Protein AF-0000000071081226 (afdb_homodimer)

pLDDT: mean 72.32, std 18.62, range [22.36, 96.94]

Secondary structure (DSSP, 8-state):
---------HHHHHHHHHHHHHHHHHHHHHHHHHHHHHHHHHHHHHHTT-----------HHHHTTHHHHHHT---SGGGGT---TTHHHHHHHHHHHHHHHHHHHHHHHHHHHHHT-SS--GGGHHHHHHHHHHHHHHHHHHHHHHHHHTTS-HHHHHHHHHHHTT--GGG-HHHHHHHHHHT--GGGS--STTS-HHHHS-GGGHHHHHHHHHSPPHHHHHHHHHHH-/---------HHHHHHHHHHHHHHHHHHHHHHHHHHHHHHHHHHHHHHTT-----------HHHHTTHHHHHHT---SGGGGT---TTHHHHHHHHHHHHHHHHHHHHHHHHHHHHHT-SS--GGGHHHHHHHHHHHHHHHHHHHHHHHHHTTS-HHHHHHHHHHHTT--GGG-HHHHHHHHHHT--GGGS---TTS-HHHHS-GGGHHHHHHHHHSPPHHHHHHHHHHH-

Sequence (460 aa):
MAYERKGRHPVNDGVKKYLNIAVGMTNTTTDIDKLWDSRSNSLQRMAANNGSEEKEATLTYENYLNIEKLLSCLQLRCPKFGKYVHDEHLFITMHQAYELWFKQTIHEVDSIREILNERPFDEKKMLMVNNRMDRIILILKLMLDQLTILETMSPLSFFNFRDYLAPASGFQSAQFRVFENKMGIKPDNRIQYMKQDYAAQCNPIKHGDIQKAVEEDTLFQLVEVWGAIFMAYERKGRHPVNDGVKKYLNIAVGMTNTTTDIDKLWDSRSNSLQRMAANNGSEEKEATLTYENYLNIEKLLSCLQLRCPKFGKYVHDEHLFITMHQAYELWFKQTIHEVDSIREILNERPFDEKKMLMVNNRMDRIILILKLMLDQLTILETMSPLSFFNFRDYLAPASGFQSAQFRVFENKMGIKPDNRIQYMKQDYAAQCNPIKHGDIQKAVEEDTLFQLVEVWGAIF

Solvent-accessible surface area (backbone atoms only — not comparable to full-atom values): 26067 Å² total; per-residue (Å²): 130,78,78,76,76,81,73,82,51,71,66,55,57,50,48,51,50,36,49,52,48,50,42,48,46,38,47,48,51,41,48,52,47,48,55,48,45,57,54,40,60,64,48,50,72,71,64,65,68,84,76,92,73,84,81,64,78,79,50,37,40,52,66,61,48,28,41,69,64,42,57,60,34,70,59,83,61,50,58,81,74,78,35,84,57,80,61,53,57,55,56,51,45,52,53,51,41,48,52,46,51,40,53,51,42,47,54,42,51,52,50,42,51,53,55,70,67,36,82,80,66,59,73,83,48,49,61,56,44,50,50,48,48,50,43,43,42,50,50,52,53,50,55,52,54,49,51,60,54,57,64,65,52,48,69,67,60,46,58,73,44,46,75,77,39,56,74,38,40,81,78,28,38,52,57,56,50,27,42,37,31,34,58,48,57,48,71,90,62,41,71,70,61,86,85,46,67,56,66,71,63,20,60,70,85,44,40,61,59,37,50,50,24,64,70,42,80,18,52,52,58,52,46,51,57,49,49,66,70,97,131,77,78,75,74,80,73,83,50,71,66,55,56,50,47,52,52,34,49,52,48,51,44,47,46,37,47,49,52,41,50,51,46,46,55,46,46,57,54,41,57,65,46,49,72,69,64,65,69,84,75,90,73,82,82,63,78,80,50,36,40,52,64,61,50,28,41,69,64,44,59,61,35,69,57,82,61,50,57,82,74,78,35,85,55,82,61,55,57,54,53,50,44,51,52,50,42,47,52,48,50,41,52,50,44,47,53,42,50,53,50,43,50,55,55,69,66,37,81,81,64,60,73,84,49,48,61,57,42,50,50,48,49,52,42,44,42,49,50,51,52,48,54,52,54,49,50,60,53,58,62,65,53,48,70,68,59,46,59,72,46,46,74,78,38,56,74,36,41,80,78,28,38,51,58,56,49,26,43,38,32,34,57,46,56,48,74,89,61,41,70,72,61,86,86,47,67,56,67,72,63,20,60,68,86,44,40,61,58,38,51,51,25,65,71,42,78,18,52,51,58,51,46,50,58,48,48,66,71,96

Structure (mmCIF, N/CA/C/O backbone):
data_AF-0000000071081226-model_v1
#
loop_
_entity.id
_entity.type
_entity.pdbx_description
1 polymer 'Tryptophan 2,3-dioxygenase'
#
loop_
_atom_site.group_PDB
_atom_site.id
_atom_site.type_symbol
_atom_site.label_atom_id
_atom_site.label_alt_id
_atom_site.label_comp_id
_atom_site.label_asym_id
_atom_site.label_entity_id
_atom_site.label_seq_id
_atom_site.pdbx_PDB_ins_code
_atom_site.Cartn_x
_atom_site.Cartn_y
_atom_site.Cartn_z
_atom_site.occupancy
_atom_site.B_iso_or_equiv
_atom_site.auth_seq_id
_atom_site.auth_comp_id
_atom_site.auth_asym_id
_atom_site.auth_atom_id
_atom_site.pdbx_PDB_model_num
ATOM 1 N N . MET A 1 1 ? 11.969 52.438 -12.109 1 22.44 1 MET A N 1
ATOM 2 C CA . MET A 1 1 ? 12.023 51.188 -12.859 1 22.44 1 MET A CA 1
ATOM 3 C C . MET A 1 1 ? 11.68 50 -11.961 1 22.44 1 MET A C 1
ATOM 5 O O . MET A 1 1 ? 12.383 49.719 -10.984 1 22.44 1 MET A O 1
ATOM 9 N N . ALA A 1 2 ? 10.547 49.875 -11.641 1 25.17 2 ALA A N 1
ATOM 10 C CA . ALA A 1 2 ? 9.961 49.094 -10.539 1 25.17 2 ALA A CA 1
ATOM 11 C C . ALA A 1 2 ? 10.227 47.594 -10.711 1 25.17 2 ALA A C 1
ATOM 13 O O . ALA A 1 2 ? 10.031 47.062 -11.797 1 25.17 2 ALA A O 1
ATOM 14 N N . TYR A 1 3 ? 11.359 47.125 -10.117 1 25.52 3 TYR A N 1
ATOM 15 C CA . TYR A 1 3 ? 11.898 45.781 -10.172 1 25.52 3 TYR A CA 1
ATOM 16 C C 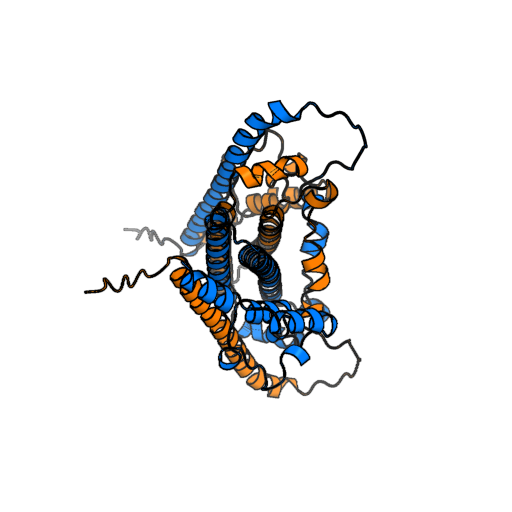. TYR A 1 3 ? 10.773 44.75 -10.078 1 25.52 3 TYR A C 1
ATOM 18 O O . TYR A 1 3 ? 10.055 44.688 -9.078 1 25.52 3 TYR A O 1
ATOM 26 N N . GLU A 1 4 ? 9.992 44.594 -11.062 1 28.83 4 GLU A N 1
ATOM 27 C CA . GLU A 1 4 ? 8.922 43.625 -11.266 1 28.83 4 GLU A CA 1
ATOM 28 C C . GLU A 1 4 ? 9.328 42.219 -10.758 1 28.83 4 GLU A C 1
ATOM 30 O O . GLU A 1 4 ? 10.203 41.594 -11.344 1 28.83 4 GLU A O 1
ATOM 35 N N . ARG A 1 5 ? 9.758 42.062 -9.5 1 26.27 5 ARG A N 1
ATOM 36 C CA . ARG A 1 5 ? 10.258 40.844 -8.82 1 26.27 5 ARG A CA 1
ATOM 37 C C . ARG A 1 5 ? 9.422 39.625 -9.188 1 26.27 5 ARG A C 1
ATOM 39 O O . ARG A 1 5 ? 8.266 39.531 -8.781 1 26.27 5 ARG A O 1
ATOM 46 N N . LYS A 1 6 ? 9.383 39.062 -10.328 1 35.97 6 LYS A N 1
ATOM 47 C CA . LYS A 1 6 ? 8.922 37.812 -10.938 1 35.97 6 LYS A CA 1
ATOM 48 C C . LYS A 1 6 ? 9.258 36.625 -10.062 1 35.97 6 LYS A C 1
ATOM 50 O O . LYS A 1 6 ? 10.281 35.969 -10.273 1 35.97 6 LYS A O 1
ATOM 55 N N . GLY A 1 7 ? 9.391 36.594 -8.766 1 31.53 7 GLY A N 1
ATOM 56 C CA . GLY A 1 7 ? 9.859 35.625 -7.797 1 31.53 7 GLY A CA 1
ATOM 57 C C . GLY A 1 7 ? 9.07 34.312 -7.82 1 31.53 7 GLY A C 1
ATOM 58 O O . GLY A 1 7 ? 7.883 34.312 -7.48 1 31.53 7 GLY A O 1
ATOM 59 N N . ARG A 1 8 ? 9.141 33.406 -8.664 1 40.69 8 ARG A N 1
ATOM 60 C CA . ARG A 1 8 ? 8.586 32.094 -8.867 1 40.69 8 ARG A CA 1
ATOM 61 C C . ARG A 1 8 ? 8.625 31.266 -7.578 1 40.69 8 ARG A C 1
ATOM 63 O O . ARG A 1 8 ? 9.703 30.953 -7.066 1 40.69 8 ARG A O 1
ATOM 70 N N . HIS A 1 9 ? 7.719 31.328 -6.598 1 46.09 9 HIS A N 1
ATOM 71 C CA . HIS A 1 9 ? 7.723 30.75 -5.258 1 46.09 9 HIS A CA 1
ATOM 72 C C . HIS A 1 9 ? 7.672 29.219 -5.312 1 46.09 9 HIS A C 1
ATOM 74 O O . HIS A 1 9 ? 7.004 28.656 -6.176 1 46.09 9 HIS A O 1
ATOM 80 N N . PRO A 1 10 ? 8.617 28.547 -4.684 1 47.94 10 PRO A N 1
ATOM 81 C CA . PRO A 1 10 ? 8.844 27.094 -4.648 1 47.94 10 PRO A CA 1
ATOM 82 C C . PRO A 1 10 ? 7.562 26.297 -4.402 1 47.94 10 PRO A C 1
ATOM 84 O O . PRO A 1 10 ? 7.391 25.203 -4.949 1 47.94 10 PRO A O 1
ATOM 87 N N . VAL A 1 11 ? 6.66 27 -3.74 1 51.72 11 VAL A N 1
ATOM 88 C CA . VAL A 1 11 ? 5.414 26.312 -3.424 1 51.72 11 VAL A CA 1
ATOM 89 C C . VAL A 1 11 ? 4.594 26.109 -4.699 1 51.72 11 VAL A C 1
ATOM 91 O O . VAL A 1 11 ? 3.988 25.062 -4.898 1 51.72 11 VAL A O 1
ATOM 94 N N . ASN A 1 12 ? 4.684 27.125 -5.633 1 55.56 12 ASN A N 1
ATOM 95 C CA . ASN A 1 12 ? 3.889 27.047 -6.852 1 55.56 12 ASN A CA 1
ATOM 96 C C . ASN A 1 12 ? 4.387 25.922 -7.77 1 55.56 12 ASN A C 1
ATOM 98 O O . ASN A 1 12 ? 3.588 25.188 -8.352 1 55.56 12 ASN A O 1
ATOM 102 N N . ASP A 1 13 ? 5.684 25.828 -7.789 1 58.22 13 ASP A N 1
ATOM 103 C CA . ASP A 1 13 ? 6.246 24.781 -8.641 1 58.22 13 ASP A CA 1
ATOM 104 C C . ASP A 1 13 ? 5.91 23.391 -8.109 1 58.22 13 ASP A C 1
ATOM 106 O O . ASP A 1 13 ? 5.59 22.484 -8.883 1 58.22 13 ASP A O 1
ATOM 110 N N . GLY A 1 14 ? 5.836 23.344 -6.863 1 59.12 14 GLY A N 1
ATOM 111 C CA . GLY A 1 14 ? 5.504 22.062 -6.246 1 59.12 14 GLY A CA 1
ATOM 112 C C . GLY A 1 14 ? 4.066 21.641 -6.488 1 59.12 14 GLY A C 1
ATOM 113 O O . GLY A 1 14 ? 3.801 20.484 -6.809 1 59.12 14 GLY A O 1
ATOM 114 N N . VAL A 1 15 ? 3.283 22.656 -6.48 1 60.06 15 VAL A N 1
ATOM 115 C CA . VAL A 1 15 ? 1.861 22.391 -6.652 1 60.06 15 VAL A CA 1
ATOM 116 C C . VAL A 1 15 ? 1.584 21.969 -8.094 1 60.06 15 VAL A C 1
ATOM 118 O O . VAL A 1 15 ? 0.818 21.031 -8.344 1 60.06 15 VAL A O 1
ATOM 121 N N . LYS A 1 16 ? 2.225 22.719 -8.969 1 63.66 16 LYS A N 1
ATOM 122 C CA . LYS A 1 16 ? 2.039 22.391 -10.375 1 63.66 16 LYS A CA 1
ATOM 123 C C . LYS A 1 16 ? 2.512 20.969 -10.664 1 63.66 16 LYS A C 1
ATOM 125 O O . LYS A 1 16 ? 1.866 20.234 -11.414 1 63.66 16 LYS A O 1
ATOM 130 N N . LYS A 1 17 ? 3.564 20.688 -10.078 1 66.62 17 LYS A N 1
ATOM 131 C CA . LYS A 1 17 ? 4.105 19.359 -10.273 1 66.62 17 LYS A CA 1
ATOM 132 C C . LYS A 1 17 ? 3.139 18.297 -9.758 1 66.62 17 LYS A C 1
ATOM 134 O O . LYS A 1 17 ? 2.879 17.297 -10.438 1 66.62 17 LYS A O 1
ATOM 139 N N . TYR A 1 18 ? 2.637 18.625 -8.68 1 65.38 18 TYR A N 1
ATOM 140 C CA . TYR A 1 18 ? 1.703 17.688 -8.078 1 65.38 18 TYR A CA 1
ATOM 141 C C . TYR A 1 18 ? 0.467 17.5 -8.953 1 65.38 18 TYR A C 1
ATOM 143 O O . TYR A 1 18 ? -0.003 16.391 -9.148 1 65.38 18 TYR A O 1
ATOM 151 N N . LEU A 1 19 ? 0.018 18.641 -9.406 1 64.44 19 LEU A N 1
ATOM 152 C CA . LEU A 1 19 ? -1.204 18.594 -10.203 1 64.44 19 LEU A CA 1
ATOM 153 C C . LEU A 1 19 ? -0.99 17.781 -11.484 1 64.44 19 LEU A C 1
ATOM 155 O O . LEU A 1 19 ? -1.854 17 -11.883 1 64.44 19 LEU A O 1
ATOM 159 N N . ASN A 1 20 ? 0.131 17.969 -11.992 1 68.5 20 ASN A N 1
ATOM 160 C CA . ASN A 1 20 ? 0.443 17.234 -13.211 1 68.5 20 ASN A CA 1
ATOM 161 C C . ASN A 1 20 ? 0.502 15.727 -12.953 1 68.5 20 ASN A C 1
ATOM 163 O O . ASN A 1 20 ? 0.012 14.938 -13.758 1 68.5 20 ASN A O 1
ATOM 167 N N . ILE A 1 21 ? 0.985 15.477 -11.844 1 69.69 21 ILE A N 1
ATOM 168 C CA . ILE A 1 21 ? 1.097 14.062 -11.508 1 69.69 21 ILE A CA 1
ATOM 169 C C . ILE A 1 21 ? -0.29 13.484 -11.219 1 69.69 21 ILE A C 1
ATOM 171 O O . ILE A 1 21 ? -0.631 12.406 -11.695 1 69.69 21 ILE A O 1
ATOM 175 N N . ALA A 1 22 ? -0.982 14.281 -10.484 1 68.44 22 ALA A N 1
ATOM 176 C CA . ALA A 1 22 ? -2.322 13.82 -10.141 1 68.44 22 ALA A CA 1
ATOM 177 C C . ALA A 1 22 ? -3.182 13.633 -11.383 1 68.44 22 ALA A C 1
ATOM 179 O O . ALA A 1 22 ? -3.896 12.641 -11.516 1 68.44 22 ALA A O 1
ATOM 180 N N . VAL A 1 23 ? -3.078 14.547 -12.25 1 65.31 23 VAL A N 1
ATOM 181 C CA . VAL A 1 23 ? -3.824 14.477 -13.5 1 65.31 23 VAL A CA 1
ATOM 182 C C . VAL A 1 23 ? -3.346 13.273 -14.32 1 65.31 23 VAL A C 1
ATOM 184 O O . VAL A 1 23 ? -4.156 12.547 -14.891 1 65.31 23 VAL A O 1
ATOM 187 N N . GLY A 1 24 ? -2.102 13.141 -14.305 1 65.81 24 GLY A N 1
ATOM 188 C CA . GLY A 1 24 ? -1.541 11.992 -15 1 65.81 24 GLY A CA 1
ATOM 189 C C . GLY A 1 24 ? -2.025 10.672 -14.445 1 65.81 24 GLY A C 1
ATOM 190 O O . GLY A 1 24 ? -2.311 9.742 -15.211 1 65.81 24 GLY A O 1
ATOM 191 N N . MET A 1 25 ? -2.105 10.672 -13.188 1 68.75 25 MET A N 1
ATOM 192 C CA . MET A 1 25 ? -2.602 9.461 -12.539 1 68.75 25 MET A CA 1
ATOM 193 C C . MET A 1 25 ? -4.051 9.188 -12.93 1 68.75 25 MET A C 1
ATOM 195 O O . MET A 1 25 ? -4.414 8.039 -13.211 1 68.75 25 MET A O 1
ATOM 199 N N . THR A 1 26 ? -4.812 10.242 -12.891 1 66.88 26 THR A N 1
ATOM 200 C CA . THR A 1 26 ? -6.215 10.102 -13.258 1 66.88 26 THR A CA 1
ATOM 201 C C . THR A 1 26 ? -6.355 9.648 -14.711 1 66.88 26 THR A C 1
ATOM 203 O O . THR A 1 26 ? -7.172 8.781 -15.016 1 66.88 26 THR A O 1
ATOM 206 N N . ASN A 1 27 ? -5.535 10.195 -15.492 1 66.44 27 ASN A N 1
ATOM 207 C CA . ASN A 1 27 ? -5.57 9.82 -16.906 1 66.44 27 ASN A CA 1
ATOM 208 C C . ASN A 1 27 ? -5.148 8.367 -17.109 1 66.44 27 ASN A C 1
ATOM 210 O O . ASN A 1 27 ? -5.766 7.645 -17.891 1 66.44 27 ASN A O 1
ATOM 214 N N . THR A 1 28 ? -4.164 8.078 -16.469 1 66.06 28 THR A N 1
ATOM 215 C CA . THR A 1 28 ? -3.65 6.719 -16.609 1 66.06 28 THR A CA 1
ATOM 216 C C . THR A 1 28 ? -4.676 5.703 -16.109 1 66.06 28 THR A C 1
ATOM 218 O O . THR A 1 28 ? -4.898 4.676 -16.75 1 66.06 28 THR A O 1
ATOM 221 N N . THR A 1 29 ? -5.223 6.043 -15.047 1 65.81 29 THR A N 1
ATOM 222 C CA . THR A 1 29 ? -6.242 5.148 -14.508 1 65.81 29 THR A CA 1
ATOM 223 C C . THR A 1 29 ? -7.426 5.043 -15.469 1 65.81 29 THR A C 1
ATOM 225 O O . THR A 1 29 ? -7.988 3.961 -15.648 1 65.81 29 THR A O 1
ATOM 228 N N . THR A 1 30 ? -7.781 6.16 -15.992 1 65.44 30 THR A N 1
ATOM 229 C CA . THR A 1 30 ? -8.867 6.184 -16.969 1 65.44 30 THR A CA 1
ATOM 230 C C . THR A 1 30 ? -8.516 5.34 -18.188 1 65.44 30 THR A C 1
ATOM 232 O O . THR A 1 30 ? -9.359 4.598 -18.703 1 65.44 30 THR A O 1
ATOM 235 N N . ASP A 1 31 ? -7.305 5.473 -18.594 1 64.88 31 ASP A N 1
ATOM 236 C CA . ASP A 1 31 ? -6.852 4.727 -19.75 1 64.88 31 ASP A CA 1
ATOM 237 C C . ASP A 1 31 ? -6.867 3.223 -19.484 1 64.88 31 ASP A C 1
ATOM 239 O O . ASP A 1 31 ? -7.27 2.436 -20.344 1 64.88 31 ASP A O 1
ATOM 243 N N . ILE A 1 32 ? -6.473 2.906 -18.406 1 63.16 32 ILE A N 1
ATOM 244 C CA . ILE A 1 32 ? -6.457 1.498 -18.016 1 63.16 32 ILE A CA 1
ATOM 245 C C . ILE A 1 32 ? -7.891 0.973 -17.938 1 63.16 32 ILE A C 1
ATOM 247 O O . ILE A 1 32 ? -8.18 -0.129 -18.406 1 63.16 32 ILE A O 1
ATOM 251 N N . ASP A 1 33 ? -8.758 1.756 -17.422 1 62.03 33 ASP A N 1
ATOM 252 C CA . ASP A 1 33 ? -10.164 1.381 -17.328 1 62.03 33 ASP A CA 1
ATOM 253 C C . ASP A 1 33 ? -10.781 1.196 -18.703 1 62.03 33 ASP A C 1
ATOM 255 O O . ASP A 1 33 ? -11.523 0.239 -18.938 1 62.03 33 ASP A O 1
ATOM 259 N N . LYS A 1 34 ? -10.523 2.176 -19.484 1 62.97 34 LYS A N 1
ATOM 260 C CA . LYS A 1 34 ? -11.023 2.092 -20.859 1 62.97 34 LYS A CA 1
ATOM 261 C C . LYS A 1 34 ? -10.492 0.842 -21.562 1 62.97 34 LYS A C 1
ATOM 263 O O . LYS A 1 34 ? -11.234 0.178 -22.297 1 62.97 34 LYS A O 1
ATOM 268 N N . LEU A 1 35 ? -9.273 0.701 -21.359 1 58.69 35 LEU A N 1
ATOM 269 C CA . LEU A 1 35 ? -8.641 -0.47 -21.953 1 58.69 35 LEU A CA 1
ATOM 270 C C . LEU A 1 35 ? -9.297 -1.755 -21.453 1 58.69 35 LEU A C 1
ATOM 272 O O . LEU A 1 35 ? -9.555 -2.668 -22.25 1 58.69 35 LEU A O 1
ATOM 276 N N . TRP A 1 36 ? -9.586 -1.657 -20.312 1 57.56 36 TRP A N 1
ATOM 277 C CA . TRP A 1 36 ? -10.172 -2.852 -19.719 1 57.56 36 TRP A CA 1
ATOM 278 C C . TRP A 1 36 ? -11.641 -2.98 -20.078 1 57.56 36 TRP A C 1
ATOM 280 O O . TRP A 1 36 ? -12.133 -4.082 -20.344 1 57.56 36 TRP A O 1
ATOM 290 N N . ASP A 1 37 ? -12.391 -1.854 -20.031 1 57.69 37 ASP A N 1
ATOM 291 C CA . ASP A 1 37 ? -13.789 -1.839 -20.453 1 57.69 37 ASP A CA 1
ATOM 292 C C . ASP A 1 37 ? -13.922 -2.271 -21.906 1 57.69 37 ASP A C 1
ATOM 294 O O . ASP A 1 37 ? -14.844 -3.016 -22.266 1 57.69 37 ASP A O 1
ATOM 298 N N . SER A 1 38 ? -13.164 -1.641 -22.656 1 54.41 38 SER A N 1
ATOM 299 C CA . SER A 1 38 ? -13.211 -1.981 -24.062 1 54.41 38 SER A CA 1
ATOM 300 C C . SER A 1 38 ? -12.969 -3.473 -24.281 1 54.41 38 SER A C 1
ATOM 302 O O . SER A 1 38 ? -13.648 -4.102 -25.094 1 54.41 38 SER A O 1
ATOM 304 N N . ARG A 1 39 ? -12.18 -3.912 -23.578 1 50.81 39 ARG A N 1
ATOM 305 C CA . ARG A 1 39 ? -11.852 -5.324 -23.75 1 50.81 39 ARG A CA 1
ATOM 306 C C . ARG A 1 39 ? -12.93 -6.211 -23.125 1 50.81 39 ARG A C 1
ATOM 308 O O . ARG A 1 39 ? -13.18 -7.316 -23.609 1 50.81 39 ARG A O 1
ATOM 315 N N . SER A 1 40 ? -13.5 -5.727 -22.031 1 47.81 40 SER A N 1
ATOM 316 C CA . SER A 1 40 ? -14.609 -6.43 -21.391 1 47.81 40 SER A CA 1
ATOM 317 C C . SER A 1 40 ? -15.844 -6.434 -22.297 1 47.81 40 SER A C 1
ATOM 319 O O . SER A 1 40 ? -16.562 -7.438 -22.375 1 47.81 40 SER A O 1
ATOM 321 N N . ASN A 1 41 ? -16.312 -5.266 -22.672 1 48.91 41 ASN A N 1
ATOM 322 C CA . ASN A 1 41 ? -17.469 -5.219 -23.562 1 48.91 41 ASN A CA 1
ATOM 323 C C . ASN A 1 41 ? -17.281 -6.141 -24.766 1 48.91 41 ASN A C 1
ATOM 325 O O . ASN A 1 41 ? -18.234 -6.766 -25.234 1 48.91 41 ASN A O 1
ATOM 329 N N . SER A 1 42 ? -16.188 -6.184 -25.203 1 40.5 42 SER A N 1
ATOM 330 C CA . SER A 1 42 ? -16.031 -7.109 -26.328 1 40.5 42 SER A CA 1
ATOM 331 C C . SER A 1 42 ? -16.281 -8.547 -25.891 1 40.5 42 SER A C 1
ATOM 333 O O . SER A 1 42 ? -16.875 -9.336 -26.625 1 40.5 42 SER A O 1
ATOM 335 N N . LEU A 1 43 ? -15.961 -8.828 -24.672 1 37.44 43 LEU A N 1
ATOM 336 C CA . LEU A 1 43 ? -16.078 -10.211 -24.219 1 37.44 43 LEU A CA 1
ATOM 337 C C . LEU A 1 43 ? -17.438 -10.461 -23.562 1 37.44 43 LEU A C 1
ATOM 339 O O . LEU A 1 43 ? -17.875 -11.609 -23.469 1 37.44 43 LEU A O 1
ATOM 343 N N . GLN A 1 44 ? -18.078 -9.5 -22.828 1 42.28 44 GLN A N 1
ATOM 344 C CA . GLN A 1 44 ? -19.406 -9.734 -22.297 1 42.28 44 GLN A CA 1
ATOM 345 C C . GLN A 1 44 ? -20.359 -10.203 -23.391 1 42.28 44 GLN A C 1
ATOM 347 O O . GLN A 1 44 ? -21.422 -10.773 -23.109 1 42.28 44 GLN A O 1
ATOM 352 N N . ARG A 1 45 ? -20.266 -9.828 -24.625 1 37.09 45 ARG A N 1
ATOM 353 C CA . ARG A 1 45 ? -21.219 -10.406 -25.578 1 37.09 45 ARG A CA 1
ATOM 354 C C . ARG A 1 45 ? -21.203 -11.93 -25.5 1 37.09 45 ARG A C 1
ATOM 356 O O . ARG A 1 45 ? -22.219 -12.57 -25.781 1 37.09 45 ARG A O 1
ATOM 363 N N . MET A 1 46 ? -20.109 -12.523 -25.156 1 32.94 46 MET A N 1
ATOM 364 C CA . MET A 1 46 ? -20.125 -13.984 -25.219 1 32.94 46 MET A CA 1
ATOM 365 C C . MET A 1 46 ? -20.75 -14.578 -23.953 1 32.94 46 MET A C 1
ATOM 367 O O . MET A 1 46 ? -21.375 -15.633 -24 1 32.94 46 MET A O 1
ATOM 371 N N . ALA A 1 47 ? -20.422 -14.031 -22.703 1 37 47 ALA A N 1
ATOM 372 C CA . ALA A 1 47 ? -20.828 -14.75 -21.5 1 37 47 ALA A CA 1
ATOM 373 C C . ALA A 1 47 ? -22.25 -14.375 -21.094 1 37 47 ALA A C 1
ATOM 375 O O . ALA A 1 47 ? -22.75 -14.797 -20.047 1 37 47 ALA A O 1
ATOM 376 N N . ALA A 1 48 ? -23.016 -13.578 -21.75 1 35.34 48 ALA A N 1
ATOM 377 C CA . ALA A 1 48 ? -24.359 -13.195 -21.344 1 35.34 48 ALA A CA 1
ATOM 378 C C . ALA A 1 48 ? -25.203 -1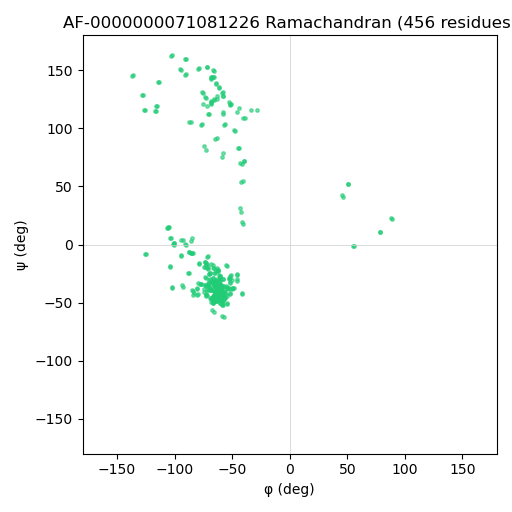4.43 -21.016 1 35.34 48 ALA A C 1
ATOM 380 O O . ALA A 1 48 ? -26.375 -14.312 -20.641 1 35.34 48 ALA A O 1
ATOM 381 N N . ASN A 1 49 ? -24.984 -15.531 -21.516 1 32.47 49 ASN A N 1
ATOM 382 C CA . ASN A 1 49 ? -26.156 -16.406 -21.453 1 32.47 49 ASN A CA 1
ATOM 383 C C . ASN A 1 49 ? -26.391 -16.938 -20.047 1 32.47 49 ASN A C 1
ATOM 385 O O . ASN A 1 49 ? -27.297 -17.734 -19.812 1 32.47 49 ASN A O 1
ATOM 389 N N . ASN A 1 50 ? -25.438 -17.297 -19.234 1 33.59 50 ASN A N 1
ATOM 390 C CA . ASN A 1 50 ? -25.938 -18.234 -18.234 1 33.59 50 ASN A CA 1
ATOM 391 C C . ASN A 1 50 ? -26.75 -17.516 -17.156 1 33.59 50 ASN A C 1
ATOM 393 O O . ASN A 1 50 ? -26.406 -16.406 -16.75 1 33.59 50 ASN A O 1
ATOM 397 N N . GLY A 1 51 ? -28.094 -17.938 -16.688 1 33.03 51 GLY A N 1
ATOM 398 C CA . GLY A 1 51 ? -29.391 -17.797 -16.047 1 33.03 51 GLY A CA 1
ATOM 399 C C . GLY A 1 51 ? -29.297 -17.406 -14.578 1 33.03 51 GLY A C 1
ATOM 400 O O . GLY A 1 51 ? -30.297 -17.016 -13.961 1 33.03 51 GLY A O 1
ATOM 401 N N . SER A 1 52 ? -28.656 -18.234 -13.586 1 35.44 52 SER A N 1
ATOM 402 C CA . SER A 1 52 ? -29.297 -18.391 -12.281 1 35.44 52 SER A CA 1
ATOM 403 C C . SER A 1 52 ? -29.266 -17.078 -11.5 1 35.44 52 SER A C 1
ATOM 405 O O . SER A 1 52 ? -28.297 -16.312 -11.594 1 35.44 52 SER A O 1
ATOM 407 N N . GLU A 1 53 ? -30.438 -16.438 -11 1 37.31 53 GLU A N 1
ATOM 408 C CA . GLU A 1 53 ? -31.141 -15.398 -10.266 1 37.31 53 GLU A CA 1
ATOM 409 C C . GLU A 1 53 ? -30.484 -15.141 -8.914 1 37.31 53 GLU A C 1
ATOM 411 O O . GLU A 1 53 ? -31.016 -14.391 -8.086 1 37.31 53 GLU A O 1
ATOM 416 N N . GLU A 1 54 ? -29.812 -16.016 -8.156 1 37.47 54 GLU A N 1
ATOM 417 C CA . GLU A 1 54 ? -29.703 -15.703 -6.734 1 37.47 54 GLU A CA 1
ATOM 418 C C . GLU A 1 54 ? -29.172 -14.289 -6.523 1 37.47 54 GLU A C 1
ATOM 420 O O . GLU A 1 54 ? -28.203 -13.875 -7.164 1 37.47 54 GLU A O 1
ATOM 425 N N . LYS A 1 55 ? -29.938 -13.398 -5.852 1 39.66 55 LYS A N 1
ATOM 426 C CA . LYS A 1 55 ? -29.938 -12.039 -5.324 1 39.66 55 LYS A CA 1
ATOM 427 C C . LYS A 1 55 ? -28.578 -11.703 -4.691 1 39.66 55 LYS A C 1
ATOM 429 O O . LYS A 1 55 ? -28.438 -11.734 -3.467 1 39.66 55 LYS A O 1
ATOM 434 N N . GLU A 1 56 ? -27.484 -12.266 -4.828 1 47.62 56 GLU A N 1
ATOM 435 C CA . GLU A 1 56 ? -26.25 -11.883 -4.137 1 47.62 56 GLU A CA 1
ATOM 436 C C . GLU A 1 56 ? -26.047 -10.367 -4.176 1 47.62 56 GLU A C 1
ATOM 438 O O . GLU A 1 56 ? -26.344 -9.719 -5.184 1 47.62 56 GLU A O 1
ATOM 443 N N . ALA A 1 57 ? -26.109 -9.742 -2.98 1 51.34 57 ALA A N 1
ATOM 444 C CA . ALA A 1 57 ? -25.859 -8.312 -2.816 1 51.34 57 ALA A CA 1
ATOM 445 C C . ALA A 1 57 ? -24.906 -7.793 -3.883 1 51.34 57 ALA A C 1
ATOM 447 O O . ALA A 1 57 ? -23.984 -8.508 -4.301 1 51.34 57 ALA A O 1
ATOM 448 N N . THR A 1 58 ? -25.297 -6.918 -4.766 1 64.19 58 THR A N 1
ATOM 449 C CA . THR A 1 58 ? -24.531 -6.277 -5.828 1 64.19 58 THR A CA 1
ATOM 450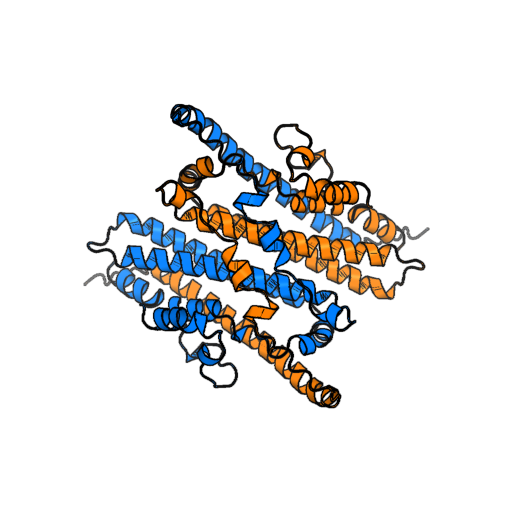 C C . THR A 1 58 ? -23.125 -5.938 -5.348 1 64.19 58 THR A C 1
ATOM 452 O O . THR A 1 58 ? -22.953 -5.348 -4.281 1 64.19 58 THR A O 1
ATOM 455 N N . LEU A 1 59 ? -22.188 -6.645 -5.832 1 76.19 59 LEU A N 1
ATOM 456 C CA . LEU A 1 59 ? -20.766 -6.449 -5.496 1 76.19 59 LEU A CA 1
ATOM 457 C C . LEU A 1 59 ? -20.328 -5.027 -5.828 1 76.19 59 LEU A C 1
ATOM 459 O O . LEU A 1 59 ? -20.531 -4.555 -6.945 1 76.19 59 LEU A O 1
ATOM 463 N N . THR A 1 60 ? -20.016 -4.324 -4.789 1 78.12 60 THR A N 1
ATOM 464 C CA . THR A 1 60 ? -19.484 -2.977 -4.953 1 78.12 60 THR A CA 1
ATOM 465 C C . THR A 1 60 ? -17.984 -2.959 -4.727 1 78.12 60 THR A C 1
ATOM 467 O O . THR A 1 60 ? -17.406 -3.912 -4.188 1 78.12 60 THR A O 1
ATOM 470 N N . TYR A 1 61 ? -17.328 -1.873 -5.199 1 83.19 61 TYR A N 1
ATOM 471 C CA . TYR A 1 61 ? -15.914 -1.623 -4.961 1 83.19 61 TYR A CA 1
ATOM 472 C C . TYR A 1 61 ? -15.586 -1.715 -3.473 1 83.19 61 TYR A C 1
ATOM 474 O O . TYR A 1 61 ? -14.617 -2.365 -3.084 1 83.19 61 TYR A O 1
ATOM 482 N N . GLU A 1 62 ? -16.422 -1.164 -2.717 1 84.88 62 GLU A N 1
ATOM 483 C CA . GLU A 1 62 ? -16.234 -1.079 -1.272 1 84.88 62 GLU A CA 1
ATOM 484 C C . GLU A 1 62 ? -16.25 -2.463 -0.631 1 84.88 62 GLU A C 1
ATOM 486 O O . GLU A 1 62 ? -15.391 -2.787 0.191 1 84.88 62 GLU A O 1
ATOM 491 N N . ASN A 1 63 ? -17.172 -3.279 -1.038 1 85.75 63 ASN A N 1
ATOM 492 C CA . ASN A 1 63 ? -17.328 -4.598 -0.429 1 85.75 63 ASN A CA 1
ATOM 493 C C . ASN A 1 63 ? -16.328 -5.594 -0.984 1 85.75 63 ASN A C 1
ATOM 495 O O . ASN A 1 63 ? -15.828 -6.453 -0.254 1 85.75 63 ASN A O 1
ATOM 499 N N . TYR A 1 64 ? -16.094 -5.465 -2.219 1 86.38 64 TYR A N 1
ATOM 500 C CA . TYR A 1 64 ? -15.141 -6.375 -2.844 1 86.38 64 TYR A CA 1
ATOM 501 C C . TYR A 1 64 ? -13.766 -6.238 -2.213 1 86.38 64 TYR A C 1
ATOM 503 O O . TYR A 1 64 ? -13.086 -7.238 -1.961 1 86.38 64 TYR A O 1
ATOM 511 N N . LEU A 1 65 ? -13.422 -4.961 -1.913 1 91.12 65 LEU A N 1
ATOM 512 C CA . LEU A 1 65 ? -12.07 -4.691 -1.433 1 91.12 65 LEU A CA 1
ATOM 513 C C . LEU A 1 65 ? -12.055 -4.539 0.085 1 91.12 65 LEU A C 1
ATOM 515 O O . LEU A 1 65 ? -11 -4.293 0.676 1 91.12 65 LEU A O 1
ATOM 519 N N . ASN A 1 66 ? -13.172 -4.691 0.73 1 93.56 66 ASN A N 1
ATOM 520 C CA . ASN A 1 66 ? -13.281 -4.512 2.174 1 93.56 66 ASN A CA 1
ATOM 521 C C . ASN A 1 66 ? -12.664 -3.186 2.621 1 93.56 66 ASN A C 1
ATOM 523 O O . ASN A 1 66 ? -11.875 -3.15 3.564 1 93.56 66 ASN A O 1
ATOM 527 N N . ILE A 1 67 ? -13.094 -2.127 1.983 1 92.25 67 ILE A N 1
ATOM 528 C CA . ILE A 1 67 ? -12.453 -0.828 2.145 1 92.25 67 ILE A CA 1
ATOM 529 C C . ILE A 1 67 ? -12.672 -0.316 3.566 1 92.25 67 ILE A C 1
ATOM 531 O O . ILE A 1 67 ? -11.734 0.158 4.215 1 92.25 67 ILE A O 1
ATOM 535 N N . GLU A 1 68 ? -13.883 -0.325 4.027 1 92.12 68 GLU A N 1
ATOM 536 C CA . GLU A 1 68 ? -14.164 0.166 5.371 1 92.12 68 GLU A CA 1
ATOM 537 C C . GLU A 1 68 ? -13.305 -0.54 6.414 1 92.12 68 GLU A C 1
ATOM 539 O O . GLU A 1 68 ? -12.703 0.109 7.273 1 92.12 68 GLU A O 1
ATOM 544 N N . LYS A 1 69 ? -13.312 -1.825 6.359 1 95.19 69 LYS A N 1
ATOM 545 C CA . LYS A 1 69 ? -12.477 -2.617 7.262 1 95.19 69 LYS A CA 1
ATOM 546 C C . LYS A 1 69 ? -11.008 -2.254 7.109 1 95.19 69 LYS A C 1
ATOM 548 O O . LYS A 1 69 ? -10.312 -2.037 8.102 1 95.19 69 LYS A O 1
ATOM 553 N N . LEU A 1 70 ? -10.547 -2.141 5.906 1 96.88 70 LEU A N 1
ATOM 554 C CA . LEU A 1 70 ? -9.164 -1.824 5.594 1 96.88 70 LEU A CA 1
ATOM 555 C C . LEU A 1 70 ? -8.758 -0.49 6.211 1 96.88 70 LEU A C 1
ATOM 557 O O . LEU A 1 70 ? -7.75 -0.411 6.922 1 96.88 70 LEU A O 1
ATOM 561 N N . LEU A 1 71 ? -9.547 0.51 5.953 1 95.5 71 LEU A N 1
ATOM 562 C CA . LEU A 1 71 ? -9.211 1.856 6.395 1 95.5 71 LEU A CA 1
ATOM 563 C C . LEU A 1 71 ? -9.328 1.974 7.914 1 95.5 71 LEU A C 1
ATOM 565 O O . LEU A 1 71 ? -8.641 2.793 8.531 1 95.5 71 LEU A O 1
ATOM 569 N N . SER A 1 72 ? -10.148 1.147 8.492 1 96 72 SER A N 1
ATOM 570 C CA . SER A 1 72 ? -10.328 1.179 9.945 1 96 72 SER A CA 1
ATOM 571 C C . SER A 1 72 ? -9.125 0.591 10.664 1 96 72 SER A C 1
ATOM 573 O O . SER A 1 72 ? -8.977 0.753 11.875 1 96 72 SER A O 1
ATOM 575 N N . CYS A 1 73 ? -8.297 -0.09 9.961 1 96.12 73 CYS A N 1
ATOM 576 C CA . CYS A 1 73 ? -7.082 -0.642 10.555 1 96.12 73 CYS A CA 1
ATOM 577 C C . CYS A 1 73 ? -6.125 0.469 10.969 1 96.12 73 CYS A C 1
ATOM 579 O O . CYS A 1 73 ? -5.242 0.252 11.797 1 96.12 73 CYS A O 1
ATOM 581 N N . LEU A 1 74 ? -6.199 1.56 10.273 1 96.19 74 LEU A N 1
ATOM 582 C CA . LEU A 1 74 ? -5.355 2.689 10.656 1 96.19 74 LEU A CA 1
ATOM 583 C C . LEU A 1 74 ? -5.922 3.402 11.883 1 96.19 74 LEU A C 1
ATOM 585 O O . LEU A 1 74 ? -6.906 4.133 11.773 1 96.19 74 LEU A O 1
ATOM 589 N N . GLN A 1 75 ? -5.355 3.174 12.992 1 93.25 75 GLN A N 1
ATOM 590 C CA . GLN A 1 75 ? -5.73 3.789 14.266 1 93.25 75 GLN A CA 1
ATOM 591 C C . GLN A 1 75 ? -4.527 4.449 14.93 1 93.25 75 GLN A C 1
ATOM 593 O O . GLN A 1 75 ? -3.562 3.771 15.297 1 93.25 75 GLN A O 1
ATOM 598 N N . LEU A 1 76 ? -4.629 5.738 15.047 1 91.94 76 LEU A N 1
ATOM 599 C CA . LEU A 1 76 ? -3.559 6.465 15.719 1 91.94 76 LEU A CA 1
ATOM 600 C C . LEU A 1 76 ? -3.527 6.133 17.203 1 91.94 76 LEU A C 1
ATOM 602 O O . LEU A 1 76 ? -4.578 6 17.844 1 91.94 76 LEU A O 1
ATOM 606 N N . ARG A 1 77 ? -2.4 6.039 17.766 1 87 77 ARG A N 1
ATOM 607 C CA . ARG A 1 77 ? -2.24 5.688 19.172 1 87 77 ARG A CA 1
ATOM 608 C C . ARG A 1 77 ? -1.947 6.926 20.016 1 87 77 ARG A C 1
ATOM 610 O O . ARG A 1 77 ? -2.441 7.051 21.141 1 87 77 ARG A O 1
ATOM 617 N N . CYS A 1 78 ? -1.19 7.855 19.5 1 86.5 78 CYS A N 1
ATOM 618 C CA . CYS A 1 78 ? -0.694 9 20.25 1 86.5 78 CYS A CA 1
ATOM 619 C C . CYS A 1 78 ? -1.847 9.82 20.828 1 86.5 78 CYS A C 1
ATOM 621 O O . CYS A 1 78 ? -1.79 10.273 21.969 1 86.5 78 CYS A O 1
ATOM 623 N N . PRO A 1 79 ? -2.91 9.992 20.062 1 88.75 79 PRO A N 1
ATOM 624 C CA . PRO A 1 79 ? -4.02 10.773 20.609 1 88.75 79 PRO A CA 1
ATOM 625 C C . PRO A 1 79 ? -4.613 10.148 21.875 1 88.75 79 PRO A C 1
ATOM 627 O O . PRO A 1 79 ? -5.172 10.859 22.719 1 88.75 79 PRO A O 1
ATOM 630 N N . LYS A 1 80 ? -4.531 8.883 22.047 1 84.12 80 LYS A N 1
ATOM 631 C CA . LYS A 1 80 ? -5.012 8.203 23.25 1 84.12 80 LYS A CA 1
ATOM 632 C C . LYS A 1 80 ? -4.258 8.664 24.484 1 84.12 80 LYS A C 1
ATOM 634 O O . LYS A 1 80 ? -4.75 8.523 25.609 1 84.12 80 LYS A O 1
ATOM 639 N N . PHE A 1 81 ? -3.074 9.203 24.312 1 83.12 81 PHE A N 1
ATOM 640 C CA . PHE A 1 81 ? -2.248 9.695 25.406 1 83.12 81 PHE A CA 1
ATOM 641 C C . PHE A 1 81 ? -2.238 11.219 25.422 1 83.12 81 PHE A C 1
ATOM 643 O O . PHE A 1 81 ? -1.348 11.828 26.031 1 83.12 81 PHE A O 1
ATOM 650 N N . GLY A 1 82 ? -3.193 11.828 24.656 1 86.06 82 GLY A N 1
ATOM 651 C CA . GLY A 1 82 ? -3.342 13.273 24.672 1 86.06 82 GLY A CA 1
ATOM 652 C C . GLY A 1 82 ? -2.295 13.984 23.828 1 86.06 82 GLY A C 1
ATOM 653 O O . GLY A 1 82 ? -2.061 15.18 24 1 86.06 82 GLY A O 1
ATOM 654 N N . LYS A 1 83 ? -1.607 13.258 23.094 1 85.44 83 LYS A N 1
ATOM 655 C CA . LYS A 1 83 ? -0.595 13.82 22.203 1 85.44 83 LYS A CA 1
ATOM 656 C C . LYS A 1 83 ? -0.967 13.617 20.734 1 85.44 83 LYS A C 1
ATOM 658 O O . LYS A 1 83 ? -1.569 12.602 20.391 1 85.44 83 LYS A O 1
ATOM 663 N N . TYR A 1 84 ? -0.703 14.633 20.016 1 87.69 84 TYR A N 1
ATOM 664 C CA . TYR A 1 84 ? -0.913 14.477 18.578 1 87.69 84 TYR A CA 1
ATOM 665 C C . TYR A 1 84 ? 0.401 14.609 17.828 1 87.69 84 TYR A C 1
ATOM 667 O O . TYR A 1 84 ? 1.101 15.617 17.953 1 87.69 84 TYR A O 1
ATOM 675 N N . VAL A 1 85 ? 0.697 13.547 17.172 1 89.25 85 VAL A N 1
ATOM 676 C CA . VAL A 1 85 ? 1.856 13.547 16.281 1 89.25 85 VAL A CA 1
ATOM 677 C C . VAL A 1 85 ? 1.405 13.32 14.836 1 89.25 85 VAL A C 1
ATOM 679 O O . VAL A 1 85 ? 0.971 12.227 14.484 1 89.25 85 VAL A O 1
ATOM 682 N N . HIS A 1 86 ? 1.602 14.281 14.023 1 92.94 86 HIS A N 1
ATOM 683 C CA . HIS A 1 86 ? 1.087 14.266 12.656 1 92.94 86 HIS A CA 1
ATOM 684 C C . HIS A 1 86 ? 1.634 13.078 11.875 1 92.94 86 HIS A C 1
ATOM 686 O O . HIS A 1 86 ? 0.887 12.406 11.164 1 92.94 86 HIS A O 1
ATOM 692 N N . ASP A 1 87 ? 2.881 12.734 12.117 1 92.75 87 ASP A N 1
ATOM 693 C CA . ASP A 1 87 ? 3.586 11.781 11.266 1 92.75 87 ASP A CA 1
ATOM 694 C C . ASP A 1 87 ? 3.285 10.344 11.688 1 92.75 87 ASP A C 1
ATOM 696 O O . ASP A 1 87 ? 3.672 9.398 11 1 92.75 87 ASP A O 1
ATOM 700 N N . GLU A 1 88 ? 2.613 10.188 12.781 1 91.06 88 GLU A N 1
ATOM 701 C CA . GLU A 1 88 ? 2.203 8.836 13.156 1 91.06 88 GLU A CA 1
ATOM 702 C C . GLU A 1 88 ? 1.355 8.195 12.062 1 91.06 88 GLU A C 1
ATOM 704 O O . GLU A 1 88 ? 1.454 6.988 11.828 1 91.06 88 GLU A O 1
ATOM 709 N N . HIS A 1 89 ? 0.564 9.031 11.445 1 95 89 HIS A N 1
ATOM 710 C CA . HIS A 1 89 ? -0.291 8.562 10.359 1 95 89 HIS A CA 1
ATOM 711 C C . HIS A 1 89 ? 0.534 7.957 9.227 1 95 89 HIS A C 1
ATOM 713 O O . HIS A 1 89 ? 0.228 6.867 8.742 1 95 89 HIS A O 1
ATOM 719 N N . LEU A 1 90 ? 1.581 8.609 8.836 1 94.5 90 LEU A N 1
ATOM 720 C CA . LEU A 1 90 ? 2.471 8.125 7.781 1 94.5 90 LEU A CA 1
ATOM 721 C C . LEU A 1 90 ? 3.131 6.812 8.195 1 94.5 90 LEU A C 1
ATOM 723 O O . LEU A 1 90 ? 3.234 5.887 7.387 1 94.5 90 LEU A O 1
ATOM 727 N N . PHE A 1 91 ? 3.555 6.789 9.398 1 90.06 91 PHE A N 1
ATOM 728 C CA . PHE A 1 91 ? 4.234 5.605 9.906 1 90.06 91 PHE A CA 1
ATOM 729 C C . PHE A 1 91 ? 3.342 4.375 9.789 1 90.06 91 PHE A C 1
ATOM 731 O O . PHE A 1 91 ? 3.771 3.336 9.281 1 90.06 91 PHE A O 1
ATOM 738 N N . ILE A 1 92 ? 2.166 4.492 10.211 1 93.06 92 ILE A N 1
ATOM 739 C CA . ILE A 1 92 ? 1.213 3.387 10.18 1 93.06 92 ILE A CA 1
ATOM 740 C C . ILE A 1 92 ? 0.902 3.008 8.734 1 93.06 92 ILE A C 1
ATOM 742 O O . ILE A 1 92 ? 0.955 1.832 8.367 1 93.06 92 ILE A O 1
ATOM 746 N N . THR A 1 93 ? 0.595 3.994 7.902 1 96.69 93 THR A N 1
ATOM 747 C CA . THR A 1 93 ? 0.252 3.756 6.504 1 96.69 93 THR A CA 1
ATOM 748 C C . THR A 1 93 ? 1.368 2.994 5.797 1 96.69 93 THR A C 1
ATOM 750 O O . THR A 1 93 ? 1.11 2.016 5.09 1 96.69 93 THR A O 1
ATOM 753 N N . MET A 1 94 ? 2.557 3.42 6.004 1 92.5 94 MET A N 1
ATOM 754 C CA . MET A 1 94 ? 3.721 2.818 5.359 1 92.5 94 MET A CA 1
ATOM 755 C C . MET A 1 94 ? 3.85 1.345 5.734 1 92.5 94 MET A C 1
ATOM 757 O O . MET A 1 94 ? 4.016 0.49 4.859 1 92.5 94 MET A O 1
ATOM 761 N N . HIS A 1 95 ? 3.797 1.063 6.98 1 90.88 95 HIS A N 1
ATOM 762 C CA . HIS A 1 95 ? 3.99 -0.311 7.43 1 90.88 95 HIS A CA 1
ATOM 763 C C . HIS A 1 95 ? 2.832 -1.202 6.992 1 90.88 95 HIS A C 1
ATOM 765 O O . HIS A 1 95 ? 3.039 -2.367 6.645 1 90.88 95 HIS A O 1
ATOM 771 N N . GLN A 1 96 ? 1.631 -0.669 7.047 1 95.31 96 GLN A N 1
ATOM 772 C CA . GLN A 1 96 ? 0.488 -1.436 6.562 1 95.31 96 GLN A CA 1
ATOM 773 C C . GLN A 1 96 ? 0.618 -1.732 5.07 1 95.31 96 GLN A C 1
ATOM 775 O O . GLN A 1 96 ? 0.341 -2.85 4.629 1 95.31 96 GLN A O 1
ATOM 780 N N . ALA A 1 97 ? 1.009 -0.75 4.27 1 96.06 97 ALA A N 1
ATOM 781 C CA . ALA A 1 97 ? 1.246 -0.978 2.846 1 96.06 97 ALA A CA 1
ATOM 782 C C . ALA A 1 97 ? 2.326 -2.033 2.631 1 96.06 97 ALA A C 1
ATOM 784 O O . ALA A 1 97 ? 2.193 -2.9 1.766 1 96.06 97 ALA A O 1
ATOM 785 N N . TYR A 1 98 ? 3.391 -1.961 3.434 1 92.31 98 TYR A N 1
ATOM 786 C CA . TYR A 1 98 ? 4.457 -2.955 3.354 1 92.31 98 TYR A CA 1
ATOM 787 C C . TYR A 1 98 ? 3.906 -4.359 3.566 1 92.31 98 TYR A C 1
ATOM 789 O O . TYR A 1 98 ? 4.25 -5.285 2.826 1 92.31 98 TYR A O 1
ATOM 797 N N . GLU A 1 99 ? 3.113 -4.504 4.523 1 93.62 99 GLU A N 1
ATOM 798 C CA . GLU A 1 99 ? 2.562 -5.816 4.844 1 93.62 99 GLU A CA 1
ATOM 799 C C . GLU A 1 99 ? 1.722 -6.359 3.691 1 93.62 99 GLU A C 1
ATOM 801 O O . GLU A 1 99 ? 1.733 -7.562 3.42 1 93.62 99 GLU A O 1
ATOM 806 N N . LEU A 1 100 ? 0.958 -5.484 3.07 1 96.94 100 LEU A N 1
ATOM 807 C CA . LEU A 1 100 ? 0.182 -5.91 1.909 1 96.94 100 LEU A CA 1
ATOM 808 C C . LEU A 1 100 ? 1.099 -6.41 0.798 1 96.94 100 LEU A C 1
ATOM 810 O O . LEU A 1 100 ? 0.836 -7.453 0.195 1 96.94 100 LEU A O 1
ATOM 814 N N . TRP A 1 101 ? 2.16 -5.68 0.558 1 95.19 101 TRP A N 1
ATOM 815 C CA . TRP A 1 101 ? 3.076 -6.051 -0.516 1 95.19 101 TRP A CA 1
ATOM 816 C C . TRP A 1 101 ? 3.855 -7.309 -0.159 1 95.19 101 TRP A C 1
ATOM 818 O O . TRP A 1 101 ? 4.176 -8.117 -1.034 1 95.19 101 TRP A O 1
ATOM 828 N N . PHE A 1 102 ? 4.176 -7.504 1.156 1 91.5 102 PHE A N 1
ATOM 829 C CA . PHE A 1 102 ? 4.777 -8.766 1.57 1 91.5 102 PHE A CA 1
ATOM 830 C C . PHE A 1 102 ? 3.861 -9.938 1.231 1 91.5 102 PHE A C 1
ATOM 832 O O . PHE A 1 102 ? 4.312 -10.953 0.695 1 91.5 102 PHE A O 1
ATOM 839 N N . LYS A 1 103 ? 2.646 -9.781 1.561 1 95.31 103 LYS A N 1
ATOM 840 C CA . LYS A 1 103 ? 1.68 -10.836 1.271 1 95.31 103 LYS A CA 1
ATOM 841 C C . LYS A 1 103 ? 1.636 -11.148 -0.222 1 95.31 103 LYS A C 1
ATOM 843 O O . LYS A 1 103 ? 1.611 -12.32 -0.617 1 95.31 103 LYS A O 1
ATOM 848 N N . GLN A 1 104 ? 1.65 -10.133 -1.037 1 96.38 104 GLN A N 1
ATOM 849 C CA . GLN A 1 104 ? 1.641 -10.312 -2.484 1 96.38 104 GLN A CA 1
ATOM 850 C C . GLN A 1 104 ? 2.9 -11.031 -2.957 1 96.38 104 GLN A C 1
ATOM 852 O O . GLN A 1 104 ? 2.83 -11.93 -3.801 1 96.38 104 GLN A O 1
ATOM 857 N N . THR A 1 105 ? 4.016 -10.609 -2.477 1 93 105 THR A N 1
ATOM 858 C CA . THR A 1 105 ? 5.285 -11.203 -2.873 1 93 105 THR A CA 1
ATOM 859 C C . THR A 1 105 ? 5.332 -12.68 -2.494 1 93 105 THR A C 1
ATOM 861 O O . THR A 1 105 ? 5.754 -13.523 -3.293 1 93 105 THR A O 1
ATOM 864 N N . ILE A 1 106 ? 4.879 -12.969 -1.302 1 92.06 106 ILE A N 1
ATOM 865 C CA . ILE A 1 106 ? 4.84 -14.352 -0.829 1 92.06 106 ILE A CA 1
ATOM 866 C C . ILE A 1 106 ? 3.93 -15.18 -1.73 1 92.06 106 ILE A C 1
ATOM 868 O O . ILE A 1 106 ? 4.27 -16.312 -2.098 1 92.06 106 ILE A O 1
ATOM 872 N N . HIS A 1 107 ? 2.828 -14.617 -2.117 1 94.94 107 HIS A N 1
ATOM 873 C CA . HIS A 1 107 ? 1.9 -15.258 -3.041 1 94.94 107 HIS A CA 1
ATOM 874 C C . HIS A 1 107 ? 2.59 -15.617 -4.355 1 94.94 107 HIS A C 1
ATOM 876 O O . HIS A 1 107 ? 2.396 -16.719 -4.887 1 94.94 107 HIS A O 1
ATOM 882 N N . GLU A 1 108 ? 3.371 -14.703 -4.879 1 93.12 108 GLU A N 1
ATOM 883 C CA . GLU A 1 108 ? 4.098 -14.938 -6.121 1 93.12 108 GLU A CA 1
ATOM 884 C C . GLU A 1 108 ? 5.148 -16.031 -5.957 1 93.12 108 GLU A C 1
ATOM 886 O O . GLU A 1 108 ? 5.25 -16.938 -6.793 1 93.12 108 GLU A O 1
ATOM 891 N N . VAL A 1 109 ? 5.891 -15.938 -4.895 1 89.5 109 VAL A N 1
ATOM 892 C CA . VAL A 1 109 ? 6.953 -16.906 -4.645 1 89.5 109 VAL A CA 1
ATOM 893 C C . VAL A 1 109 ? 6.359 -18.297 -4.504 1 89.5 109 VAL A C 1
ATOM 895 O O . VAL A 1 109 ? 6.891 -19.266 -5.062 1 89.5 109 VAL A O 1
ATOM 898 N N . ASP A 1 110 ? 5.297 -18.422 -3.764 1 93.06 110 ASP A N 1
ATOM 899 C CA . ASP A 1 110 ? 4.641 -19.703 -3.576 1 93.06 110 ASP A CA 1
ATOM 900 C C . ASP A 1 110 ? 4.164 -20.281 -4.91 1 93.06 110 ASP A C 1
ATOM 902 O O . ASP A 1 110 ? 4.285 -21.484 -5.156 1 93.06 110 ASP A O 1
ATOM 906 N N . SER A 1 111 ? 3.613 -19.438 -5.723 1 93.62 111 SER A N 1
ATOM 907 C CA . SER A 1 111 ? 3.16 -19.875 -7.035 1 93.62 111 SER A CA 1
ATOM 908 C C . SER A 1 111 ? 4.328 -20.375 -7.883 1 93.62 111 SER A C 1
ATOM 910 O O . SER A 1 111 ? 4.23 -21.422 -8.531 1 93.62 111 SER A O 1
ATOM 912 N N . ILE A 1 112 ? 5.41 -19.641 -7.934 1 89.25 112 ILE A N 1
ATOM 913 C CA . ILE A 1 112 ? 6.598 -20.031 -8.688 1 89.25 112 ILE A CA 1
ATOM 914 C C . ILE A 1 112 ? 7.105 -21.391 -8.195 1 89.25 112 ILE A C 1
ATOM 916 O O . ILE A 1 112 ? 7.414 -22.266 -9 1 89.25 112 ILE A O 1
ATOM 920 N N . ARG A 1 113 ? 7.172 -21.516 -6.883 1 87.94 113 ARG A N 1
ATOM 921 C CA . ARG A 1 113 ? 7.617 -22.766 -6.277 1 87.94 113 ARG A CA 1
ATOM 922 C C . ARG A 1 113 ? 6.738 -23.938 -6.727 1 87.94 113 ARG A C 1
ATOM 924 O O . ARG A 1 113 ? 7.246 -25 -7.055 1 87.94 113 ARG A O 1
ATOM 931 N N . GLU A 1 114 ? 5.48 -23.734 -6.68 1 91.12 114 GLU A N 1
ATOM 932 C CA . GLU A 1 114 ? 4.539 -24.781 -7.094 1 91.12 114 GLU A CA 1
ATOM 933 C C . GLU A 1 114 ? 4.777 -25.188 -8.547 1 91.12 114 GLU A C 1
ATOM 935 O O . GLU A 1 114 ? 4.781 -26.375 -8.867 1 91.12 114 GLU A O 1
ATOM 940 N N . ILE A 1 115 ? 4.965 -24.234 -9.391 1 90.5 115 ILE A N 1
ATOM 941 C CA . ILE A 1 115 ? 5.168 -24.484 -10.805 1 90.5 115 ILE A CA 1
ATOM 942 C C . ILE A 1 115 ? 6.477 -25.25 -11.008 1 90.5 115 ILE A C 1
ATOM 944 O O . ILE A 1 115 ? 6.516 -26.25 -11.727 1 90.5 115 ILE A O 1
ATOM 948 N N . LEU A 1 116 ? 7.527 -24.828 -10.406 1 85.62 116 LEU A N 1
ATOM 949 C CA . LEU A 1 116 ? 8.859 -25.406 -10.602 1 85.62 116 LEU A CA 1
ATOM 950 C C . LEU A 1 116 ? 8.938 -26.812 -10.008 1 85.62 116 LEU A C 1
ATOM 952 O O . LEU A 1 116 ? 9.75 -27.625 -10.445 1 85.62 116 LEU A O 1
ATOM 956 N N . ASN A 1 117 ? 8.078 -27.094 -9.016 1 85.88 117 ASN A N 1
ATOM 957 C CA . ASN A 1 117 ? 8.086 -28.406 -8.352 1 85.88 117 ASN A CA 1
ATOM 958 C C . ASN A 1 117 ? 7.207 -29.406 -9.086 1 85.88 117 ASN A C 1
ATOM 960 O O . ASN A 1 117 ? 7.188 -30.594 -8.742 1 85.88 117 ASN A O 1
ATOM 964 N N . GLU A 1 118 ? 6.523 -28.891 -10.062 1 86.12 118 GLU A N 1
ATOM 965 C CA . GLU A 1 118 ? 5.695 -29.812 -10.836 1 86.12 118 GLU A CA 1
ATOM 966 C C . GLU A 1 118 ? 6.551 -30.844 -11.57 1 86.12 118 GLU A C 1
ATOM 968 O O . GLU A 1 118 ? 7.613 -30.5 -12.109 1 86.12 118 GLU A O 1
ATOM 973 N N . ARG A 1 119 ? 6.094 -32.094 -11.57 1 85.62 119 ARG A N 1
ATOM 974 C CA . ARG A 1 119 ? 6.758 -33.188 -12.281 1 85.62 119 ARG A CA 1
ATOM 975 C C . ARG A 1 119 ? 5.773 -33.906 -13.172 1 85.62 119 ARG A C 1
ATOM 977 O O . ARG A 1 119 ? 4.746 -34.406 -12.703 1 85.62 119 ARG A O 1
ATOM 984 N N . PRO A 1 120 ? 6.133 -34.125 -14.609 1 85.56 120 PRO A N 1
ATOM 985 C CA . PRO A 1 120 ? 7.277 -33.469 -15.25 1 85.56 120 PRO A CA 1
ATOM 986 C C . PRO A 1 120 ? 7.109 -31.969 -15.359 1 85.56 120 PRO A C 1
ATOM 988 O O . PRO A 1 120 ? 5.984 -31.469 -15.367 1 85.56 120 PRO A O 1
ATOM 991 N N . PHE A 1 121 ? 8.234 -31.266 -15.305 1 80.94 121 PHE A N 1
ATOM 992 C CA . PHE A 1 121 ? 8.188 -29.812 -15.445 1 80.94 121 PHE A CA 1
ATOM 993 C C . PHE A 1 121 ? 7.664 -29.422 -16.828 1 80.94 121 PHE A C 1
ATOM 995 O O . PHE A 1 121 ? 8.094 -29.969 -17.844 1 80.94 121 PHE A O 1
ATOM 1002 N N . ASP A 1 122 ? 6.695 -28.609 -16.891 1 85.81 122 ASP A N 1
ATOM 1003 C CA . ASP A 1 122 ? 6.141 -28.078 -18.125 1 85.81 122 ASP A CA 1
ATOM 1004 C C . ASP A 1 122 ? 6.887 -26.812 -18.562 1 85.81 122 ASP A C 1
ATOM 1006 O O . ASP A 1 122 ? 6.672 -25.734 -18.016 1 85.81 122 ASP A O 1
ATOM 1010 N N . GLU A 1 123 ? 7.695 -26.875 -19.547 1 83.44 123 GLU A N 1
ATOM 1011 C CA . GLU A 1 123 ? 8.531 -25.781 -20.031 1 83.44 123 GLU A CA 1
ATOM 1012 C C . GLU A 1 123 ? 7.684 -24.609 -20.516 1 83.44 123 GLU A C 1
ATOM 1014 O O . GLU A 1 123 ? 8.141 -23.469 -20.5 1 83.44 123 GLU A O 1
ATOM 1019 N N . LYS A 1 124 ? 6.461 -24.906 -20.844 1 85.12 124 LYS A N 1
ATOM 1020 C CA . LYS A 1 124 ? 5.574 -23.844 -21.328 1 85.12 124 LYS A CA 1
ATOM 1021 C C . LYS A 1 124 ? 5.242 -22.859 -20.203 1 85.12 124 LYS A C 1
ATOM 1023 O O . LYS A 1 124 ? 4.84 -21.719 -20.469 1 85.12 124 LYS A O 1
ATOM 1028 N N . LYS A 1 125 ? 5.5 -23.328 -19 1 89.62 125 LYS A N 1
ATOM 1029 C CA . LYS A 1 125 ? 5.148 -22.484 -17.844 1 89.62 125 LYS A CA 1
ATOM 1030 C C . LYS A 1 125 ? 6.316 -21.594 -17.453 1 89.62 125 LYS A C 1
ATOM 1032 O O . LYS A 1 125 ? 6.191 -20.781 -16.531 1 89.62 125 LYS A O 1
ATOM 1037 N N . MET A 1 126 ? 7.383 -21.688 -18.156 1 85.5 126 MET A N 1
ATOM 1038 C CA . MET A 1 126 ? 8.562 -20.891 -17.812 1 85.5 126 MET A CA 1
ATOM 1039 C C . MET A 1 126 ? 8.289 -19.391 -18.016 1 85.5 126 MET A C 1
ATOM 1041 O O . MET A 1 126 ? 8.797 -18.562 -17.281 1 85.5 126 MET A O 1
ATOM 1045 N N . LEU A 1 127 ? 7.504 -19.125 -19.031 1 85.25 127 LEU A N 1
ATOM 1046 C CA . LEU A 1 127 ? 7.156 -17.734 -19.266 1 85.25 127 LEU A CA 1
ATOM 1047 C C . LEU A 1 127 ? 6.367 -17.156 -18.094 1 85.25 127 LEU A C 1
ATOM 1049 O O . LEU A 1 127 ? 6.559 -16 -17.703 1 85.25 127 LEU A O 1
ATOM 1053 N N . MET A 1 128 ? 5.504 -17.984 -17.562 1 89.06 128 MET A N 1
ATOM 1054 C CA . MET A 1 128 ? 4.73 -17.578 -16.391 1 89.06 128 MET A CA 1
ATOM 1055 C C . MET A 1 128 ? 5.645 -17.344 -15.188 1 89.06 128 MET A C 1
ATOM 1057 O O . MET A 1 128 ? 5.484 -16.359 -14.461 1 89.06 128 MET A O 1
ATOM 1061 N N . VAL A 1 129 ? 6.566 -18.188 -15.039 1 87.56 129 VAL A N 1
ATOM 1062 C CA . VAL A 1 129 ? 7.535 -18.062 -13.953 1 87.56 129 VAL A CA 1
ATOM 1063 C C . VAL A 1 129 ? 8.32 -16.766 -14.109 1 87.56 129 VAL A C 1
ATOM 1065 O O . VAL A 1 129 ? 8.477 -16.016 -13.141 1 87.56 129 VAL A O 1
ATOM 1068 N N . ASN A 1 130 ? 8.727 -16.453 -15.297 1 84.81 130 ASN A N 1
ATOM 1069 C CA . ASN A 1 130 ? 9.477 -15.234 -15.555 1 84.81 130 ASN A CA 1
ATOM 1070 C C . ASN A 1 130 ? 8.641 -13.992 -15.266 1 84.81 130 ASN A C 1
ATOM 1072 O O . ASN A 1 130 ? 9.133 -13.031 -14.672 1 84.81 130 ASN A O 1
ATOM 1076 N N 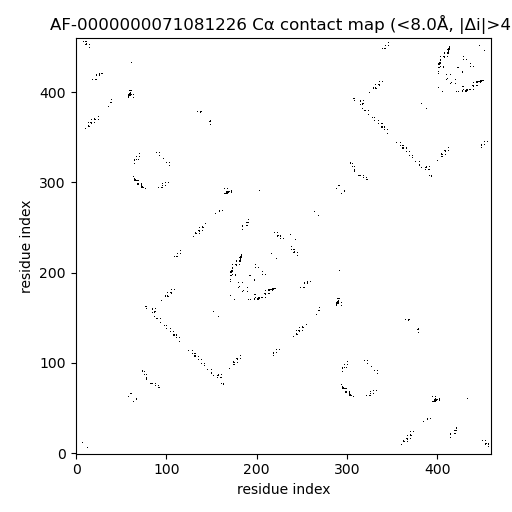. ASN A 1 131 ? 7.449 -14.031 -15.641 1 88.81 131 ASN A N 1
ATOM 1077 C CA . ASN A 1 131 ? 6.551 -12.906 -15.398 1 88.81 131 ASN A CA 1
ATOM 1078 C C . ASN A 1 131 ? 6.344 -12.664 -13.906 1 88.81 131 ASN A C 1
ATOM 1080 O O . ASN A 1 131 ? 6.363 -11.523 -13.445 1 88.81 131 ASN A O 1
ATOM 1084 N N . ARG A 1 132 ? 6.113 -13.695 -13.234 1 89.62 132 ARG A N 1
ATOM 1085 C CA . ARG A 1 132 ? 5.895 -13.586 -11.797 1 89.62 132 ARG A CA 1
ATOM 1086 C C . ARG A 1 132 ? 7.156 -13.109 -11.086 1 89.62 132 ARG A C 1
ATOM 1088 O O . ARG A 1 132 ? 7.086 -12.344 -10.125 1 89.62 132 ARG A O 1
ATOM 1095 N N . MET A 1 133 ? 8.297 -13.547 -11.633 1 85.5 133 MET A N 1
ATOM 1096 C CA . MET A 1 133 ? 9.57 -13.07 -11.102 1 85.5 133 MET A CA 1
ATOM 1097 C C . MET A 1 133 ? 9.742 -11.578 -11.352 1 85.5 133 MET A C 1
ATOM 1099 O O . MET A 1 133 ? 10.164 -10.836 -10.469 1 85.5 133 MET A O 1
ATOM 1103 N N . ASP A 1 134 ? 9.438 -11.188 -12.5 1 87.31 134 ASP A N 1
ATOM 1104 C CA . ASP A 1 134 ? 9.523 -9.766 -12.852 1 87.31 134 ASP A CA 1
ATOM 1105 C C . ASP A 1 134 ? 8.609 -8.93 -11.953 1 87.31 134 ASP A C 1
ATOM 1107 O O . ASP A 1 134 ? 8.992 -7.844 -11.508 1 87.31 134 ASP A O 1
ATOM 1111 N N . ARG A 1 135 ? 7.477 -9.453 -11.688 1 91.5 135 ARG A N 1
ATOM 1112 C CA . ARG A 1 135 ? 6.535 -8.773 -10.812 1 91.5 135 ARG A CA 1
ATOM 1113 C C . ARG A 1 135 ? 7.117 -8.602 -9.406 1 91.5 135 ARG A C 1
ATOM 1115 O O . ARG A 1 135 ? 7.008 -7.527 -8.812 1 91.5 135 ARG A O 1
ATOM 1122 N N . ILE A 1 136 ? 7.73 -9.648 -8.945 1 89.25 136 ILE A N 1
ATOM 1123 C CA . ILE A 1 136 ? 8.359 -9.594 -7.633 1 89.25 136 ILE A CA 1
ATOM 1124 C C . ILE A 1 136 ? 9.406 -8.484 -7.609 1 89.25 136 ILE A C 1
ATOM 1126 O O . ILE A 1 136 ? 9.461 -7.695 -6.668 1 89.25 136 ILE A O 1
ATOM 1130 N N . ILE A 1 137 ? 10.188 -8.383 -8.633 1 85.19 137 ILE A N 1
ATOM 1131 C CA . ILE A 1 137 ? 11.242 -7.383 -8.727 1 85.19 137 ILE A CA 1
ATOM 1132 C C . ILE A 1 137 ? 10.633 -5.984 -8.688 1 85.19 137 ILE A C 1
ATOM 1134 O O . ILE A 1 137 ? 11.109 -5.109 -7.961 1 85.19 137 ILE A O 1
ATOM 1138 N N . LEU A 1 138 ? 9.617 -5.777 -9.438 1 89.44 138 LEU A N 1
ATOM 1139 C CA . LEU A 1 138 ? 8.961 -4.477 -9.477 1 89.44 138 LEU A CA 1
ATOM 1140 C C . LEU A 1 138 ? 8.375 -4.125 -8.109 1 89.44 138 LEU A C 1
ATOM 1142 O O . LEU A 1 138 ? 8.438 -2.969 -7.684 1 89.44 138 LEU A O 1
ATOM 1146 N N . ILE A 1 139 ? 7.812 -5.109 -7.43 1 93.12 139 ILE A N 1
ATOM 1147 C CA . ILE A 1 139 ? 7.246 -4.883 -6.105 1 93.12 139 ILE A CA 1
ATOM 1148 C C . ILE A 1 139 ? 8.359 -4.5 -5.129 1 93.12 139 ILE A C 1
ATOM 1150 O O . ILE A 1 139 ? 8.195 -3.576 -4.328 1 93.12 139 ILE A O 1
ATOM 1154 N N . LEU A 1 140 ? 9.461 -5.164 -5.203 1 87.06 140 LEU A N 1
ATOM 1155 C CA . LEU A 1 140 ? 10.578 -4.863 -4.312 1 87.06 140 LEU A CA 1
ATOM 1156 C C . LEU A 1 140 ? 11.102 -3.455 -4.559 1 87.06 140 LEU A C 1
ATOM 1158 O O . LEU A 1 140 ? 11.406 -2.727 -3.607 1 87.06 140 LEU A O 1
ATOM 1162 N N . LYS A 1 141 ? 11.203 -3.096 -5.781 1 87.44 141 LYS A N 1
ATOM 1163 C CA . LYS A 1 141 ? 11.617 -1.736 -6.105 1 87.44 141 LYS A CA 1
ATOM 1164 C C . LYS A 1 141 ? 10.641 -0.709 -5.547 1 87.44 141 LYS A C 1
ATOM 1166 O O . LYS A 1 141 ? 11.055 0.325 -5.016 1 87.44 141 LYS A O 1
ATOM 1171 N N . LEU A 1 142 ? 9.398 -1.02 -5.715 1 92.31 142 LEU A N 1
ATOM 1172 C CA . LEU A 1 142 ? 8.359 -0.151 -5.176 1 92.31 142 LEU A CA 1
ATOM 1173 C C . LEU A 1 142 ? 8.523 0.013 -3.668 1 92.31 142 LEU A C 1
ATOM 1175 O O . LEU A 1 142 ? 8.398 1.123 -3.145 1 92.31 142 LEU A O 1
ATOM 1179 N N . MET A 1 143 ? 8.758 -1.077 -3.012 1 89 143 MET A N 1
ATOM 1180 C CA . MET A 1 143 ? 8.914 -1.064 -1.56 1 89 143 MET A CA 1
ATOM 1181 C C . MET A 1 143 ? 10.125 -0.24 -1.145 1 89 143 MET A C 1
ATOM 1183 O O . MET A 1 143 ? 10.086 0.472 -0.14 1 89 143 MET A O 1
ATOM 1187 N N . LEU A 1 144 ? 11.125 -0.263 -1.874 1 84.88 144 LEU A N 1
ATOM 1188 C CA . LEU A 1 144 ? 12.297 0.565 -1.611 1 84.88 144 LEU A CA 1
ATOM 1189 C C . LEU A 1 144 ? 11.961 2.045 -1.773 1 84.88 144 LEU A C 1
ATOM 1191 O O . LEU A 1 144 ? 12.375 2.871 -0.956 1 84.88 144 LEU A O 1
ATOM 1195 N N . ASP A 1 145 ? 11.242 2.285 -2.805 1 86.88 145 ASP A N 1
ATOM 1196 C CA . ASP A 1 145 ? 10.82 3.662 -3.041 1 86.88 145 ASP A CA 1
ATOM 1197 C C . ASP A 1 145 ? 9.977 4.184 -1.881 1 86.88 145 ASP A C 1
ATOM 1199 O O . ASP A 1 145 ? 10.023 5.371 -1.555 1 86.88 145 ASP A O 1
ATOM 1203 N N . GLN A 1 146 ? 9.234 3.332 -1.316 1 89.62 146 GLN A N 1
ATOM 1204 C CA . GLN A 1 146 ? 8.398 3.709 -0.18 1 89.62 146 GLN A CA 1
ATOM 1205 C C . GLN A 1 146 ? 9.25 4.211 0.983 1 89.62 146 GLN A C 1
ATOM 1207 O O . GLN A 1 146 ? 8.828 5.098 1.73 1 89.62 146 GLN A O 1
ATOM 1212 N N . LEU A 1 147 ? 10.438 3.697 1.084 1 83.38 147 LEU A N 1
ATOM 1213 C CA . LEU A 1 147 ? 11.312 4.113 2.172 1 83.38 147 LEU A CA 1
ATOM 1214 C C . LEU A 1 147 ? 11.68 5.59 2.045 1 83.38 147 LEU A C 1
ATOM 1216 O O . LEU A 1 147 ? 11.875 6.273 3.051 1 83.38 147 LEU A O 1
ATOM 1220 N N . THR A 1 148 ? 11.742 6.09 0.798 1 83.94 148 THR A N 1
ATOM 1221 C CA . THR A 1 148 ? 12.055 7.496 0.575 1 83.94 148 THR A CA 1
ATOM 1222 C C . THR A 1 148 ? 10.961 8.391 1.15 1 83.94 148 THR A C 1
ATOM 1224 O O . THR A 1 148 ? 11.234 9.5 1.604 1 83.94 148 THR A O 1
ATOM 1227 N N . ILE A 1 149 ? 9.734 7.902 1.132 1 89.94 149 ILE A N 1
ATOM 1228 C CA . ILE A 1 149 ? 8.625 8.648 1.714 1 89.94 149 ILE A CA 1
ATOM 1229 C C . ILE A 1 149 ? 8.781 8.711 3.232 1 89.94 149 ILE A C 1
ATOM 1231 O O . ILE A 1 149 ? 8.508 9.742 3.85 1 89.94 149 ILE A O 1
ATOM 1235 N N . LEU A 1 150 ? 9.242 7.602 3.811 1 83.88 150 LEU A N 1
ATOM 1236 C CA . LEU A 1 150 ? 9.477 7.566 5.25 1 83.88 150 LEU A CA 1
ATOM 1237 C C . LEU A 1 150 ? 10.508 8.609 5.66 1 83.88 150 LEU A C 1
ATOM 1239 O O . LEU A 1 150 ? 10.398 9.211 6.73 1 83.88 150 LEU A O 1
ATOM 1243 N N . GLU A 1 151 ? 11.398 8.93 4.797 1 80.94 151 GLU A N 1
ATOM 1244 C CA . GLU A 1 151 ? 12.492 9.867 5.07 1 80.94 151 GLU A CA 1
ATOM 1245 C C . GLU A 1 151 ? 11.977 11.297 5.148 1 80.94 151 GLU A C 1
ATOM 1247 O O . GLU A 1 151 ? 12.672 12.188 5.641 1 80.94 151 GLU A O 1
ATOM 1252 N N . THR A 1 152 ? 10.773 11.531 4.664 1 86.75 152 THR A N 1
ATOM 1253 C CA . THR A 1 152 ? 10.203 12.867 4.773 1 86.75 152 THR A CA 1
ATOM 1254 C C . THR A 1 152 ? 9.789 13.164 6.211 1 86.75 152 THR A C 1
ATOM 1256 O O . THR A 1 152 ? 9.539 14.312 6.566 1 86.75 152 THR A O 1
ATOM 1259 N N . MET A 1 153 ? 9.648 12.164 7.016 1 85.12 153 MET A N 1
ATOM 1260 C CA . MET A 1 153 ? 9.398 12.359 8.438 1 85.12 153 MET A CA 1
ATOM 1261 C C . MET A 1 153 ? 10.656 12.836 9.156 1 85.12 153 MET A C 1
ATOM 1263 O O . MET A 1 153 ? 11.734 12.281 8.961 1 85.12 153 MET A O 1
ATOM 1267 N N . SER A 1 154 ? 10.461 13.898 9.836 1 74.69 154 SER A N 1
ATOM 1268 C CA . SER A 1 154 ? 11.625 14.367 10.578 1 74.69 154 SER A CA 1
ATOM 1269 C C . SER A 1 154 ? 11.977 13.414 11.719 1 74.69 154 SER A C 1
ATOM 1271 O O . SER A 1 154 ? 11.094 12.828 12.336 1 74.69 154 SER A O 1
ATOM 1273 N N . PRO A 1 155 ? 13.328 13.266 11.977 1 69.88 155 PRO A N 1
ATOM 1274 C CA . PRO A 1 155 ? 13.742 12.453 13.125 1 69.88 155 PRO A CA 1
ATOM 1275 C C . PRO A 1 155 ? 13.109 12.914 14.43 1 69.88 155 PRO A C 1
ATOM 1277 O O . PRO A 1 155 ? 12.742 12.094 15.273 1 69.88 155 PRO A O 1
ATOM 1280 N N . LEU A 1 156 ? 12.969 14.164 14.523 1 69.81 156 LEU A N 1
ATOM 1281 C CA . LEU A 1 156 ? 12.344 14.703 15.727 1 69.81 156 LEU A CA 1
ATOM 1282 C C . LEU A 1 156 ? 10.891 14.242 15.836 1 69.81 156 LEU A C 1
ATOM 1284 O O . LEU A 1 156 ? 10.43 13.883 16.922 1 69.81 156 LEU A O 1
ATOM 1288 N N . SER A 1 157 ? 10.227 14.266 14.703 1 76.69 157 SER A N 1
ATOM 1289 C CA . SER A 1 157 ? 8.852 13.789 14.703 1 76.69 157 SER A CA 1
ATOM 1290 C C . SER A 1 157 ? 8.773 12.32 15.094 1 76.69 157 SER A C 1
ATOM 1292 O O . SER A 1 157 ? 7.895 11.922 15.875 1 76.69 157 SER A O 1
ATOM 1294 N N . PHE A 1 158 ? 9.664 11.625 14.594 1 75.62 158 PHE A N 1
ATOM 1295 C CA . PHE A 1 158 ? 9.664 10.203 14.938 1 75.62 158 PHE A CA 1
ATOM 1296 C C . PHE A 1 158 ? 9.914 10.008 16.422 1 75.62 158 PHE A C 1
ATOM 1298 O O . PHE A 1 158 ? 9.258 9.188 17.062 1 75.62 158 PHE A O 1
ATOM 1305 N N . PHE A 1 159 ? 10.758 10.781 16.891 1 67.81 159 PHE A N 1
ATOM 1306 C CA . PHE A 1 159 ? 11.078 10.695 18.297 1 67.81 159 PHE A CA 1
ATOM 1307 C C . PHE A 1 159 ? 9.859 11.031 19.156 1 67.81 159 PHE A C 1
ATOM 1309 O O . PHE A 1 159 ? 9.672 10.461 20.234 1 67.81 159 PHE A O 1
ATOM 1316 N N . ASN A 1 160 ? 9.062 11.812 18.672 1 72.31 160 ASN A N 1
ATOM 1317 C CA . ASN A 1 160 ? 7.906 12.289 19.422 1 72.31 160 ASN A CA 1
ATOM 1318 C C . ASN A 1 160 ? 6.859 11.188 19.594 1 72.31 160 ASN A C 1
ATOM 1320 O O . ASN A 1 160 ? 6.004 11.273 20.469 1 72.31 160 ASN A O 1
ATOM 1324 N N . PHE A 1 161 ? 6.98 10.195 18.703 1 72.81 161 PHE A N 1
ATOM 1325 C CA . PHE A 1 161 ? 5.922 9.211 18.891 1 72.81 161 PHE A CA 1
ATOM 1326 C C . PHE A 1 161 ? 6.504 7.816 19.078 1 72.81 161 PHE A C 1
ATOM 1328 O O . PHE A 1 161 ? 5.797 6.887 19.469 1 72.81 161 PHE A O 1
ATOM 1335 N N . ARG A 1 162 ? 7.691 7.707 18.891 1 73.06 162 ARG A N 1
ATOM 1336 C CA . ARG A 1 162 ? 8.297 6.379 18.953 1 73.06 162 ARG A CA 1
ATOM 1337 C C . ARG A 1 162 ? 8.109 5.758 20.328 1 73.06 162 ARG A C 1
ATOM 1339 O O . ARG A 1 162 ? 7.93 4.543 20.453 1 73.06 162 ARG A O 1
ATOM 1346 N N . ASP A 1 163 ? 8.117 6.574 21.359 1 70.75 163 ASP A N 1
ATOM 1347 C CA . ASP A 1 163 ? 7.98 6.078 22.719 1 70.75 163 ASP A CA 1
ATOM 1348 C C . ASP A 1 163 ? 6.605 5.453 22.938 1 70.75 163 ASP A C 1
ATOM 1350 O O . ASP A 1 163 ? 6.453 4.555 23.781 1 70.75 163 ASP A O 1
ATOM 1354 N N . TYR A 1 164 ? 5.762 5.875 22.172 1 69.88 164 TYR A N 1
ATOM 1355 C CA . TYR A 1 164 ? 4.41 5.352 22.328 1 69.88 164 TYR A CA 1
ATOM 1356 C C . TYR A 1 164 ? 4.238 4.047 21.547 1 69.88 164 TYR A C 1
ATOM 1358 O O . TYR A 1 164 ? 3.232 3.352 21.703 1 69.88 164 TYR A O 1
ATOM 1366 N N . LEU A 1 165 ? 5.246 3.783 20.828 1 69.88 165 LEU A N 1
ATOM 1367 C CA . LEU A 1 165 ? 5.18 2.59 19.984 1 69.88 165 LEU A CA 1
ATOM 1368 C C . LEU A 1 165 ? 6.012 1.459 20.578 1 69.88 165 LEU A C 1
ATOM 1370 O O . LEU A 1 165 ? 5.828 0.293 20.219 1 69.88 165 LEU A O 1
ATOM 1374 N N . ALA A 1 166 ? 6.914 1.798 21.453 1 63.88 166 ALA A N 1
ATOM 1375 C CA . ALA A 1 166 ? 7.746 0.777 22.078 1 63.88 166 ALA A CA 1
ATOM 1376 C C . ALA A 1 166 ? 6.895 -0.249 22.812 1 63.88 166 ALA A C 1
ATOM 1378 O O . ALA A 1 166 ? 5.887 0.104 23.438 1 63.88 166 ALA A O 1
ATOM 1379 N N . PRO A 1 167 ? 7.242 -1.528 22.484 1 59.5 167 PRO A N 1
ATOM 1380 C CA . PRO A 1 167 ? 8.414 -2.119 21.844 1 59.5 167 PRO A CA 1
ATOM 1381 C C . PRO A 1 167 ? 8.133 -2.551 20.406 1 59.5 167 PRO A C 1
ATOM 1383 O O . PRO A 1 167 ? 8.906 -3.316 19.812 1 59.5 167 PRO A O 1
ATOM 1386 N N . ALA A 1 168 ? 7.051 -2.062 19.922 1 61.88 168 ALA A N 1
ATOM 1387 C CA . ALA A 1 168 ? 6.723 -2.471 18.562 1 61.88 168 ALA A CA 1
ATOM 1388 C C . ALA A 1 168 ? 7.84 -2.098 17.594 1 61.88 168 ALA A C 1
ATOM 1390 O O . ALA A 1 168 ? 8.445 -1.029 17.703 1 61.88 168 ALA A O 1
ATOM 1391 N N . SER A 1 169 ? 8.336 -3.105 16.766 1 64.69 169 SER A N 1
ATOM 1392 C CA . SER A 1 169 ? 9.383 -2.916 15.773 1 64.69 169 SER A CA 1
ATOM 1393 C C . SER A 1 169 ? 9.031 -3.629 14.469 1 64.69 169 SER A C 1
ATOM 1395 O O . SER A 1 169 ? 8.352 -4.656 14.477 1 64.69 169 SER A O 1
ATOM 1397 N N . GLY A 1 170 ? 9.406 -3.029 13.477 1 66.56 170 GLY A N 1
ATOM 1398 C CA . GLY A 1 170 ? 9.266 -3.688 12.188 1 66.56 170 GLY A CA 1
ATOM 1399 C C . GLY A 1 170 ? 9.922 -5.055 12.141 1 66.56 170 GLY A C 1
ATOM 1400 O O . GLY A 1 170 ? 9.562 -5.895 11.312 1 66.56 170 GLY A O 1
ATOM 1401 N N . PHE A 1 171 ? 10.789 -5.289 13.039 1 61.19 171 PHE A N 1
ATOM 1402 C CA . PHE A 1 171 ? 11.484 -6.57 13.117 1 61.19 171 PHE A CA 1
ATOM 1403 C C . PHE A 1 171 ? 10.539 -7.672 13.586 1 61.19 171 PHE A C 1
ATOM 1405 O O . PHE A 1 171 ? 10.836 -8.859 13.422 1 61.19 171 PHE A O 1
ATOM 1412 N N . GLN A 1 172 ? 9.453 -7.238 13.984 1 65.75 172 GLN A N 1
ATOM 1413 C CA . GLN A 1 172 ? 8.461 -8.188 14.477 1 65.75 172 GLN A CA 1
ATOM 1414 C C . GLN A 1 172 ? 7.492 -8.594 13.375 1 65.75 172 GLN A C 1
ATOM 1416 O O . GLN A 1 172 ? 6.578 -9.391 13.602 1 65.75 172 GLN A O 1
ATOM 1421 N N . SER A 1 173 ? 7.75 -8.109 12.195 1 77.62 173 SER A N 1
ATOM 1422 C CA . SER A 1 173 ? 6.879 -8.484 11.086 1 77.62 173 SER A CA 1
ATOM 1423 C C . SER A 1 173 ? 7.078 -9.945 10.695 1 77.62 173 SER A C 1
ATOM 1425 O O . SER A 1 173 ? 8.125 -10.312 10.164 1 77.62 173 SER A O 1
ATOM 1427 N N . ALA A 1 174 ? 6.078 -10.719 10.93 1 79.19 174 ALA A N 1
ATOM 1428 C CA . ALA A 1 174 ? 6.148 -12.141 10.578 1 79.19 174 ALA A CA 1
ATOM 1429 C C . ALA A 1 174 ? 6.266 -12.32 9.062 1 79.19 174 ALA A C 1
ATOM 1431 O O . ALA A 1 174 ? 7.016 -13.172 8.594 1 79.19 174 ALA A O 1
ATOM 1432 N N . GLN A 1 175 ? 5.512 -11.547 8.352 1 85.19 175 GLN A N 1
ATOM 1433 C CA . GLN A 1 175 ? 5.562 -11.656 6.902 1 85.19 175 GLN A CA 1
ATOM 1434 C C . GLN A 1 175 ? 6.945 -11.297 6.367 1 85.19 175 GLN A C 1
ATOM 1436 O O . GLN A 1 175 ? 7.402 -11.867 5.375 1 85.19 175 GLN A O 1
ATOM 1441 N N . PHE A 1 176 ? 7.52 -10.375 6.996 1 80 176 PHE A N 1
ATOM 1442 C CA . PHE A 1 176 ? 8.875 -10.016 6.602 1 80 176 PHE A CA 1
ATOM 1443 C C . PHE A 1 176 ? 9.82 -11.203 6.77 1 80 176 PHE A C 1
ATOM 1445 O O . PHE A 1 176 ? 10.648 -11.469 5.898 1 80 176 PHE A O 1
ATOM 1452 N N . ARG A 1 177 ? 9.625 -11.867 7.781 1 78.5 177 ARG A N 1
ATOM 1453 C CA . ARG A 1 177 ? 10.461 -13.039 8.047 1 78.5 177 ARG A CA 1
ATOM 1454 C C . ARG A 1 177 ? 10.188 -14.148 7.031 1 78.5 177 ARG A C 1
ATOM 1456 O O . ARG A 1 177 ? 11.117 -14.773 6.523 1 78.5 177 ARG A O 1
ATOM 1463 N N . VAL A 1 178 ? 9 -14.422 6.855 1 82.88 178 VAL A N 1
ATOM 1464 C CA . VAL A 1 178 ? 8.617 -15.422 5.863 1 82.88 178 VAL A CA 1
ATOM 1465 C C . VAL A 1 178 ? 9.188 -15.047 4.5 1 82.88 178 VAL A C 1
ATOM 1467 O O . VAL A 1 178 ? 9.75 -15.891 3.801 1 82.88 178 VAL A O 1
ATOM 1470 N N . PHE A 1 179 ? 9.055 -13.797 4.258 1 81.56 179 PHE A N 1
ATOM 1471 C CA . PHE A 1 179 ? 9.562 -13.266 3.002 1 81.56 179 PHE A CA 1
ATOM 1472 C C . PHE A 1 179 ? 11.062 -13.484 2.889 1 81.56 179 PHE A C 1
ATOM 1474 O O . PHE A 1 179 ? 11.547 -13.961 1.86 1 81.56 179 PHE A O 1
ATOM 1481 N N . GLU A 1 180 ? 11.773 -13.172 3.9 1 76.38 180 GLU A N 1
ATOM 1482 C CA . GLU A 1 180 ? 13.227 -13.344 3.916 1 76.38 180 GLU A CA 1
ATOM 1483 C C . GLU A 1 180 ? 13.617 -14.805 3.688 1 76.38 180 GLU A C 1
ATOM 1485 O O . GLU A 1 180 ? 14.523 -15.094 2.912 1 76.38 180 GLU A O 1
ATOM 1490 N N . ASN A 1 181 ? 12.914 -15.641 4.316 1 78.75 181 ASN A N 1
ATOM 1491 C CA . ASN A 1 181 ? 13.188 -17.062 4.191 1 78.75 181 ASN A CA 1
ATOM 1492 C C . ASN A 1 181 ? 12.859 -17.578 2.795 1 78.75 181 ASN A C 1
ATOM 1494 O O . ASN A 1 181 ? 13.664 -18.281 2.182 1 78.75 181 ASN A O 1
ATOM 1498 N N . LYS A 1 182 ? 11.773 -17.219 2.355 1 82.38 182 LYS A N 1
ATOM 1499 C CA . LYS A 1 182 ? 11.328 -17.719 1.056 1 82.38 182 LYS A CA 1
ATOM 1500 C C . LYS A 1 182 ? 12.219 -17.188 -0.067 1 82.38 182 LYS A C 1
ATOM 1502 O O . LYS A 1 182 ? 12.461 -17.891 -1.056 1 82.38 182 LYS A O 1
ATOM 1507 N N . MET A 1 183 ? 12.688 -16 0.152 1 77.81 183 MET A N 1
ATOM 1508 C CA . MET A 1 183 ? 13.547 -15.398 -0.861 1 77.81 183 MET A CA 1
ATOM 1509 C C . MET A 1 183 ? 14.961 -15.953 -0.78 1 77.81 183 MET A C 1
ATOM 1511 O O . MET A 1 183 ? 15.75 -15.805 -1.716 1 77.81 183 MET A O 1
ATOM 1515 N N . GLY A 1 184 ? 15.297 -16.578 0.336 1 72.69 184 GLY A N 1
ATOM 1516 C CA . GLY A 1 184 ? 16.609 -17.188 0.502 1 72.69 184 GLY A CA 1
ATOM 1517 C C . GLY A 1 184 ? 17.641 -16.234 1.061 1 72.69 184 GLY A C 1
ATOM 1518 O O . GLY A 1 184 ? 18.828 -16.359 0.778 1 72.69 184 GLY A O 1
ATOM 1519 N N . ILE A 1 185 ? 17.156 -15.281 1.668 1 67.06 185 ILE A N 1
ATOM 1520 C CA . ILE A 1 185 ? 18.094 -14.375 2.309 1 67.06 185 ILE A CA 1
ATOM 1521 C C . ILE A 1 185 ? 18.781 -15.086 3.471 1 67.06 185 ILE A C 1
ATOM 1523 O O . ILE A 1 185 ? 18.125 -15.609 4.371 1 67.06 185 ILE A O 1
ATOM 1527 N N . LYS A 1 186 ? 20.094 -15.156 3.369 1 65.31 186 LYS A N 1
ATOM 1528 C CA . LYS A 1 186 ? 20.891 -15.859 4.375 1 65.31 186 LYS A CA 1
ATOM 1529 C C . LYS A 1 186 ? 20.812 -15.141 5.723 1 65.31 186 LYS A C 1
ATOM 1531 O O . LYS A 1 186 ? 20.734 -13.914 5.777 1 65.31 186 LYS A O 1
ATOM 1536 N N . PRO A 1 187 ? 20.812 -15.977 6.758 1 63.75 187 PRO A N 1
ATOM 1537 C CA . PRO A 1 187 ? 20.75 -15.398 8.102 1 63.75 187 PRO A CA 1
ATOM 1538 C C . PRO A 1 187 ? 21.781 -14.297 8.32 1 63.75 187 PRO A C 1
ATOM 1540 O O . PRO A 1 187 ? 21.484 -13.305 8.992 1 63.75 187 PRO A O 1
ATOM 1543 N N . ASP A 1 188 ? 22.969 -14.5 7.754 1 61.94 188 ASP A N 1
ATOM 1544 C CA . ASP A 1 188 ? 24.031 -13.508 7.945 1 61.94 188 ASP A CA 1
ATOM 1545 C C . ASP A 1 188 ? 23.641 -12.164 7.328 1 61.94 188 ASP A C 1
ATOM 1547 O O . ASP A 1 188 ? 24.188 -11.125 7.695 1 61.94 188 ASP A O 1
ATOM 1551 N N . ASN A 1 189 ? 22.719 -12.266 6.449 1 56.16 189 ASN A N 1
ATOM 1552 C CA . ASN A 1 189 ? 22.297 -11.047 5.758 1 56.16 189 ASN A CA 1
ATOM 1553 C C . ASN A 1 189 ? 20.953 -10.539 6.285 1 56.16 189 ASN A C 1
ATOM 1555 O O . ASN A 1 189 ? 20.391 -9.602 5.73 1 56.16 189 ASN A O 1
ATOM 1559 N N . ARG A 1 190 ? 20.547 -11.273 7.348 1 57.47 190 ARG A N 1
ATOM 1560 C CA . ARG A 1 190 ? 19.266 -10.883 7.918 1 57.47 190 ARG A CA 1
ATOM 1561 C C . ARG A 1 190 ? 19.453 -9.836 9.016 1 57.47 190 ARG A C 1
ATOM 1563 O O . ARG A 1 190 ? 20.531 -9.719 9.594 1 57.47 190 ARG A O 1
ATOM 1570 N N . ILE A 1 191 ? 18.453 -8.977 9.062 1 52.19 191 ILE A N 1
ATOM 1571 C CA . ILE A 1 191 ? 18.484 -8.023 10.164 1 52.19 191 ILE A CA 1
ATOM 1572 C C . ILE A 1 191 ? 18.531 -8.766 11.5 1 52.19 191 ILE A C 1
ATOM 1574 O O . ILE A 1 191 ? 17.75 -9.68 11.734 1 52.19 191 ILE A O 1
ATOM 1578 N N . GLN A 1 192 ? 19.75 -8.844 12.172 1 47.22 192 GLN A N 1
ATOM 1579 C CA . GLN A 1 192 ? 19.859 -9.391 13.523 1 47.22 192 GLN A CA 1
ATOM 1580 C C . GLN A 1 192 ? 19.281 -8.438 14.555 1 47.22 192 GLN A C 1
ATOM 1582 O O . GLN A 1 192 ? 19.641 -7.254 14.586 1 47.22 192 GLN A O 1
ATOM 1587 N N . TYR A 1 193 ? 18 -8.445 14.703 1 45.84 193 TYR A N 1
ATOM 1588 C CA . TYR A 1 193 ? 17.516 -7.656 15.836 1 45.84 193 TYR A CA 1
ATOM 1589 C C . TYR A 1 193 ? 17.844 -8.336 17.156 1 45.84 193 TYR A C 1
ATOM 1591 O O . TYR A 1 193 ? 17.328 -9.422 17.438 1 45.84 193 TYR A O 1
ATOM 1599 N N . MET A 1 194 ? 18.656 -7.645 18.047 1 44.78 194 MET A N 1
ATOM 1600 C CA . MET A 1 194 ? 19.109 -7.914 19.406 1 44.78 194 MET A CA 1
ATOM 1601 C C . MET A 1 194 ? 19.609 -9.352 19.547 1 44.78 194 MET A C 1
ATOM 1603 O O . MET A 1 194 ? 19.406 -9.984 20.594 1 44.78 194 MET A O 1
ATOM 1607 N N . LYS A 1 195 ? 20.359 -9.859 18.531 1 44.09 195 LYS A N 1
ATOM 1608 C CA . LYS A 1 195 ? 21.016 -11.156 18.625 1 44.09 195 LYS A CA 1
ATOM 1609 C C . LYS A 1 195 ? 20.016 -12.25 18.969 1 44.09 195 LYS A C 1
ATOM 1611 O O . LYS A 1 195 ? 20.406 -13.367 19.328 1 44.09 195 LYS A O 1
ATOM 1616 N N . GLN A 1 196 ? 18.766 -11.969 19.156 1 50.66 196 GLN A N 1
ATOM 1617 C CA . GLN A 1 196 ? 17.797 -12.977 19.578 1 50.66 196 GLN A CA 1
ATOM 1618 C C . GLN A 1 196 ? 17.078 -13.602 18.391 1 50.66 196 GLN A C 1
ATOM 1620 O O . GLN A 1 196 ? 17.062 -13.023 17.297 1 50.66 196 GLN A O 1
ATOM 1625 N N . ASP A 1 197 ? 16.688 -14.805 18.531 1 53.56 197 ASP A N 1
ATOM 1626 C CA . ASP A 1 197 ? 15.898 -15.633 17.609 1 53.56 197 ASP A CA 1
ATOM 1627 C C . ASP A 1 197 ? 14.688 -14.867 17.094 1 53.56 197 ASP A C 1
ATOM 1629 O O . ASP A 1 197 ? 13.828 -14.445 17.859 1 53.56 197 ASP A O 1
ATOM 1633 N N . TYR A 1 198 ? 14.734 -14.281 15.938 1 57.03 198 TYR A N 1
ATOM 1634 C CA . TYR A 1 198 ? 13.734 -13.453 15.266 1 57.03 198 TYR A CA 1
ATOM 1635 C C . TYR A 1 198 ? 12.344 -14.039 15.438 1 57.03 198 TYR A C 1
ATOM 1637 O O . TYR A 1 198 ? 11.383 -13.305 15.688 1 57.03 198 TYR A O 1
ATOM 1645 N N . ALA A 1 199 ? 12.273 -15.273 15.312 1 59.12 199 ALA A N 1
ATOM 1646 C CA . ALA A 1 199 ? 10.969 -15.922 15.422 1 59.12 199 ALA A CA 1
ATOM 1647 C C . ALA A 1 199 ? 10.344 -15.672 16.797 1 59.12 199 ALA A C 1
ATOM 1649 O O . ALA A 1 199 ? 9.125 -15.57 16.922 1 59.12 199 ALA A O 1
ATOM 1650 N N . ALA A 1 200 ? 11.227 -15.492 17.656 1 58.16 200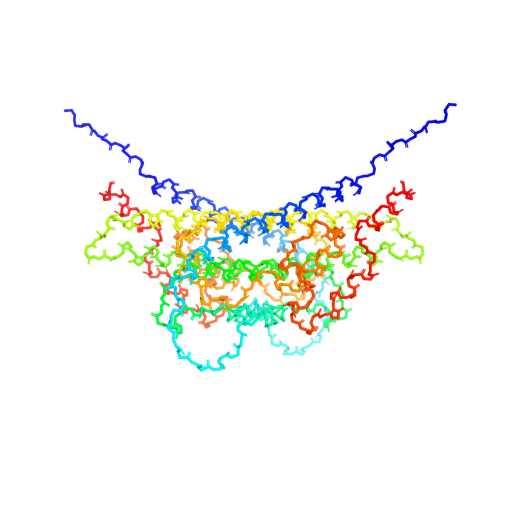 ALA A N 1
ATOM 1651 C CA . ALA A 1 200 ? 10.773 -15.359 19.031 1 58.16 200 ALA A CA 1
ATOM 1652 C C . ALA A 1 200 ? 10.117 -14 19.266 1 58.16 200 ALA A C 1
ATOM 1654 O O . ALA A 1 200 ? 9.305 -13.844 20.172 1 58.16 200 ALA A O 1
ATOM 1655 N N . GLN A 1 201 ? 10.406 -13.109 18.406 1 61.94 201 GLN A N 1
ATOM 1656 C CA . GLN A 1 201 ? 9.891 -11.766 18.594 1 61.94 201 GLN A CA 1
ATOM 1657 C C . GLN A 1 201 ? 8.578 -11.562 17.828 1 61.94 201 GLN A C 1
ATOM 1659 O O . GLN A 1 201 ? 7.875 -10.578 18.047 1 61.94 201 GLN A O 1
ATOM 1664 N N . CYS A 1 202 ? 8.32 -12.547 17.047 1 67.94 202 CYS A N 1
ATOM 1665 C CA . CYS A 1 202 ? 7.113 -12.445 16.234 1 67.94 202 CYS A CA 1
ATOM 1666 C C . CYS A 1 202 ? 5.918 -13.055 16.969 1 67.94 202 CYS A C 1
ATOM 1668 O O . CYS A 1 202 ? 6.086 -13.742 17.969 1 67.94 202 CYS A O 1
ATOM 1670 N N . ASN A 1 203 ? 4.777 -12.656 16.531 1 69.94 203 ASN A N 1
ATOM 1671 C CA . ASN A 1 203 ? 3.562 -13.258 17.062 1 69.94 203 ASN A CA 1
ATOM 1672 C C . ASN A 1 203 ? 3.619 -14.781 17 1 69.94 203 ASN A C 1
ATOM 1674 O O . ASN A 1 203 ? 3.84 -15.352 15.922 1 69.94 203 ASN A O 1
ATOM 1678 N N . PRO A 1 204 ? 3.508 -15.375 18.047 1 70.31 204 PRO A N 1
ATOM 1679 C CA . PRO A 1 204 ? 3.613 -16.844 18.094 1 70.31 204 PRO A CA 1
ATOM 1680 C C . PRO A 1 204 ? 2.684 -17.531 17.094 1 70.31 204 PRO A C 1
ATOM 1682 O O . PRO A 1 204 ? 3.004 -18.609 16.594 1 70.31 204 PRO A O 1
ATOM 1685 N N . ILE A 1 205 ? 1.596 -16.938 16.734 1 66.62 205 ILE A N 1
ATOM 1686 C CA . ILE A 1 205 ? 0.632 -17.547 15.812 1 66.62 205 ILE A CA 1
ATOM 1687 C C . ILE A 1 205 ? 1.259 -17.672 14.422 1 66.62 205 ILE A C 1
ATOM 1689 O O . ILE A 1 205 ? 0.9 -18.578 13.664 1 66.62 205 ILE A O 1
ATOM 1693 N N . LYS A 1 206 ? 2.221 -16.922 14.266 1 75.31 206 LYS A N 1
ATOM 1694 C CA . LYS A 1 206 ? 2.816 -16.875 12.938 1 75.31 206 LYS A CA 1
ATOM 1695 C C . LYS A 1 206 ? 4.086 -17.719 12.875 1 75.31 206 LYS A C 1
ATOM 1697 O O . LYS A 1 206 ? 4.703 -17.844 11.82 1 75.31 206 LYS A O 1
ATOM 1702 N N . HIS A 1 207 ? 4.438 -18.312 13.953 1 71.62 207 HIS A N 1
ATOM 1703 C CA . HIS A 1 207 ? 5.664 -19.109 14.008 1 71.62 207 HIS A CA 1
ATOM 1704 C C . HIS A 1 207 ? 5.613 -20.266 13.016 1 71.62 207 HIS A C 1
ATOM 1706 O O . HIS A 1 207 ? 6.633 -20.609 12.414 1 71.62 207 HIS A O 1
ATOM 1712 N N . GLY A 1 208 ? 4.422 -20.828 12.906 1 71.62 208 GLY A N 1
ATOM 1713 C CA . GLY A 1 208 ? 4.27 -21.922 11.945 1 71.62 208 GLY A CA 1
ATOM 1714 C C . GLY A 1 208 ? 4.613 -21.516 10.531 1 71.62 208 GLY A C 1
ATOM 1715 O O . GLY A 1 20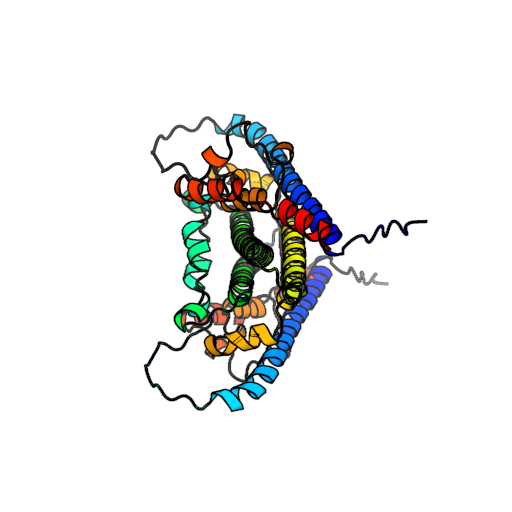8 ? 5.328 -22.234 9.828 1 71.62 208 GLY A O 1
ATOM 1716 N N . ASP A 1 209 ? 4.121 -20.406 10.172 1 78.31 209 ASP A N 1
ATOM 1717 C CA . ASP A 1 209 ? 4.406 -19.906 8.828 1 78.31 209 ASP A CA 1
ATOM 1718 C C . ASP A 1 209 ? 5.902 -19.656 8.641 1 78.31 209 ASP A C 1
ATOM 1720 O O . ASP A 1 209 ? 6.457 -19.953 7.578 1 78.31 209 ASP A O 1
ATOM 1724 N N . ILE A 1 210 ? 6.52 -19.156 9.672 1 76.06 210 ILE A N 1
ATOM 1725 C CA . ILE A 1 210 ? 7.945 -18.859 9.625 1 76.06 210 ILE A CA 1
ATOM 1726 C C . ILE A 1 210 ? 8.75 -20.141 9.523 1 76.06 210 ILE A C 1
ATOM 1728 O O . ILE A 1 210 ? 9.664 -20.25 8.695 1 76.06 210 ILE A O 1
ATOM 1732 N N . GLN A 1 211 ? 8.383 -21.016 10.305 1 77 211 GLN A N 1
ATOM 1733 C CA . GLN A 1 211 ? 9.078 -22.297 10.297 1 77 211 GLN A CA 1
ATOM 1734 C C . GLN A 1 211 ? 8.914 -23 8.945 1 77 211 GLN A C 1
ATOM 1736 O O . GLN A 1 211 ? 9.867 -23.578 8.422 1 77 211 GLN A O 1
ATOM 1741 N N . LYS A 1 212 ? 7.75 -23.016 8.453 1 81.88 212 LYS A N 1
ATOM 1742 C CA . LYS A 1 212 ? 7.504 -23.609 7.148 1 81.88 212 LYS A CA 1
ATOM 1743 C C . LYS A 1 212 ? 8.375 -22.969 6.074 1 81.88 212 LYS A C 1
ATOM 1745 O O . LYS A 1 212 ? 8.93 -23.672 5.223 1 81.88 212 LYS A O 1
ATOM 1750 N N . ALA A 1 213 ? 8.484 -21.766 6.18 1 80.06 213 ALA A N 1
ATOM 1751 C CA . ALA A 1 213 ? 9.273 -21.047 5.191 1 80.06 213 ALA A CA 1
ATOM 1752 C C . ALA A 1 213 ? 10.75 -21.422 5.289 1 80.06 213 ALA A C 1
ATOM 1754 O O . ALA A 1 213 ? 11.461 -21.438 4.277 1 80.06 213 ALA A O 1
ATOM 1755 N N . VAL A 1 214 ? 11.164 -21.734 6.484 1 72.88 214 VAL A N 1
ATOM 1756 C CA . VAL A 1 214 ? 12.555 -22.125 6.707 1 72.88 214 VAL A CA 1
ATOM 1757 C C . VAL A 1 214 ? 12.828 -23.484 6.078 1 72.88 214 VAL A C 1
ATOM 1759 O O . VAL A 1 214 ? 13.906 -23.719 5.535 1 72.88 214 VAL A O 1
ATOM 1762 N N . GLU A 1 215 ? 11.82 -24.25 6.035 1 76.12 215 GLU A N 1
ATOM 1763 C CA . GLU A 1 215 ? 11.969 -25.625 5.59 1 76.12 215 GLU A CA 1
ATOM 1764 C C . GLU A 1 215 ? 11.805 -25.734 4.074 1 76.12 215 GLU A C 1
ATOM 1766 O O . GLU A 1 215 ? 12.266 -26.703 3.465 1 76.12 215 GLU A O 1
ATOM 1771 N N . GLU A 1 216 ? 11.148 -24.859 3.549 1 76.69 216 GLU A N 1
ATOM 1772 C CA . GLU A 1 216 ? 10.891 -24.891 2.113 1 76.69 216 GLU A CA 1
ATOM 1773 C C . GLU A 1 216 ? 12.102 -24.406 1.322 1 76.69 216 GLU A C 1
ATOM 1775 O O . GLU A 1 216 ? 12.922 -23.641 1.84 1 76.69 216 GLU A O 1
ATOM 1780 N N . ASP A 1 217 ? 12.195 -24.938 0.099 1 76.75 217 ASP A N 1
ATOM 1781 C CA . ASP A 1 217 ? 13.25 -24.422 -0.781 1 76.75 217 ASP A CA 1
ATOM 1782 C C . ASP A 1 217 ? 13.055 -22.938 -1.065 1 76.75 217 ASP A C 1
ATOM 1784 O O . ASP A 1 217 ? 11.93 -22.484 -1.292 1 76.75 217 ASP A O 1
ATOM 1788 N N . THR A 1 218 ? 14.148 -22.312 -0.963 1 76.56 218 THR A N 1
ATOM 1789 C CA . THR A 1 218 ? 14.109 -20.891 -1.279 1 76.56 218 THR A CA 1
ATOM 1790 C C . THR A 1 218 ? 13.953 -20.672 -2.783 1 76.56 218 THR A C 1
ATOM 1792 O O . THR A 1 218 ? 14.234 -21.562 -3.576 1 76.56 218 THR A O 1
ATOM 1795 N N . LEU A 1 219 ? 13.391 -19.578 -3.023 1 77.19 219 LEU A N 1
ATOM 1796 C CA . LEU A 1 219 ? 13.273 -19.234 -4.438 1 77.19 219 LEU A CA 1
ATOM 1797 C C . LEU A 1 219 ? 14.633 -19.312 -5.125 1 77.19 219 LEU A C 1
ATOM 1799 O O . LEU A 1 219 ? 14.734 -19.781 -6.258 1 77.19 219 LEU A O 1
ATOM 1803 N N . PHE A 1 220 ? 15.617 -18.906 -4.449 1 69.94 220 PHE A N 1
ATOM 1804 C CA . PHE A 1 220 ? 16.969 -18.938 -4.988 1 69.94 220 PHE A CA 1
ATOM 1805 C C . PHE A 1 220 ? 17.391 -20.359 -5.301 1 69.94 220 PHE A C 1
ATOM 1807 O O . PHE A 1 220 ? 17.938 -20.641 -6.375 1 69.94 220 PHE A O 1
ATOM 1814 N N . GLN A 1 221 ? 17.141 -21.203 -4.398 1 72.69 221 GLN A N 1
ATOM 1815 C CA . GLN A 1 221 ? 17.516 -22.594 -4.578 1 72.69 221 GLN A CA 1
ATOM 1816 C C . GLN A 1 221 ? 16.766 -23.219 -5.754 1 72.69 221 GLN A C 1
ATOM 1818 O O . GLN A 1 221 ? 17.344 -23.969 -6.543 1 72.69 221 GLN A O 1
ATOM 1823 N N . LEU A 1 222 ? 15.602 -22.859 -5.859 1 71.75 222 LEU A N 1
ATOM 1824 C CA . LEU A 1 222 ? 14.766 -23.438 -6.902 1 71.75 222 LEU A CA 1
ATOM 1825 C C . LEU A 1 222 ? 15.188 -22.938 -8.281 1 71.75 222 LEU A C 1
ATOM 1827 O O . LEU A 1 222 ? 15.281 -23.719 -9.227 1 71.75 222 LEU A O 1
ATOM 1831 N N . VAL A 1 223 ? 15.516 -21.734 -8.359 1 69.25 223 VAL A N 1
ATOM 1832 C CA . VAL A 1 223 ? 15.883 -21.156 -9.648 1 69.25 223 VAL A CA 1
ATOM 1833 C C . VAL A 1 223 ? 17.266 -21.641 -10.062 1 69.25 223 VAL A C 1
ATOM 1835 O O . VAL A 1 223 ? 17.531 -21.844 -11.25 1 69.25 223 VAL A O 1
ATOM 1838 N N . GLU A 1 224 ? 18.094 -21.812 -9.102 1 66 224 GLU A N 1
ATOM 1839 C CA . GLU A 1 224 ? 19.422 -22.344 -9.398 1 66 224 GLU A CA 1
ATOM 1840 C C . GLU A 1 224 ? 19.328 -23.766 -9.953 1 66 224 GLU A C 1
ATOM 1842 O O . GLU A 1 224 ? 20.047 -24.125 -10.883 1 66 224 GLU A O 1
ATOM 1847 N N . VAL A 1 225 ? 18.516 -24.531 -9.344 1 65 225 VAL A N 1
ATOM 1848 C CA . VAL A 1 225 ? 18.344 -25.906 -9.781 1 65 225 VAL A CA 1
ATOM 1849 C C . VAL A 1 225 ? 17.781 -25.938 -11.203 1 65 225 VAL A C 1
ATOM 1851 O O . VAL A 1 225 ? 18.234 -26.703 -12.047 1 65 225 VAL A O 1
ATOM 1854 N N . TRP A 1 226 ? 16.891 -25.062 -11.445 1 62.88 226 TRP A N 1
ATOM 1855 C CA . TRP A 1 226 ? 16.234 -25.062 -12.75 1 62.88 226 TRP A CA 1
ATOM 1856 C C . TRP A 1 226 ? 17.062 -24.297 -13.773 1 62.88 226 TRP A C 1
ATOM 1858 O O . TRP A 1 226 ? 17.062 -24.656 -14.961 1 62.88 226 TRP A O 1
ATOM 1868 N N . GLY A 1 227 ? 17.625 -23.203 -13.32 1 58.22 227 GLY A N 1
ATOM 1869 C CA . GLY A 1 227 ? 18.547 -22.547 -14.227 1 58.22 227 GLY A CA 1
ATOM 1870 C C . GLY A 1 227 ? 19.703 -23.438 -14.68 1 58.22 227 GLY A C 1
ATOM 1871 O O . GLY A 1 227 ? 20.234 -23.266 -15.773 1 58.22 227 GLY A O 1
ATOM 1872 N N . ALA A 1 228 ? 20.062 -24.344 -13.828 1 48.69 228 ALA A N 1
ATOM 1873 C CA . ALA A 1 228 ? 21.094 -25.312 -14.172 1 48.69 228 ALA A CA 1
ATOM 1874 C C . ALA A 1 228 ? 20.578 -26.344 -15.164 1 48.69 228 ALA A C 1
ATOM 1876 O O . ALA A 1 228 ? 21.359 -27 -15.852 1 48.69 228 ALA A O 1
ATOM 1877 N N . ILE A 1 229 ? 19.312 -26.578 -15.094 1 44.09 229 ILE A N 1
ATOM 1878 C CA . ILE A 1 229 ? 18.766 -27.609 -15.969 1 44.09 229 ILE A CA 1
ATOM 1879 C C . ILE A 1 229 ? 18.625 -27.062 -17.391 1 44.09 229 ILE A C 1
ATOM 1881 O O . ILE A 1 229 ? 18.781 -27.797 -18.359 1 44.09 229 ILE A O 1
ATOM 1885 N N . PHE A 1 230 ? 18.312 -25.781 -17.469 1 41.72 230 PHE A N 1
ATOM 1886 C CA . PHE A 1 230 ? 18.219 -25.281 -18.828 1 41.72 230 PHE A CA 1
ATOM 1887 C C . PHE A 1 230 ? 19.531 -24.625 -19.25 1 41.72 230 PHE A C 1
ATOM 1889 O O . PHE A 1 230 ? 20.219 -24.016 -18.422 1 41.72 230 PHE A O 1
ATOM 1896 N N . MET B 1 1 ? 36.656 -29.5 -29.234 1 22.36 1 MET B N 1
ATOM 1897 C CA . MET B 1 1 ? 36.719 -28.172 -28.641 1 22.36 1 MET B CA 1
ATOM 1898 C C . MET B 1 1 ? 35.344 -27.781 -28.094 1 22.36 1 MET B C 1
ATOM 1900 O O . MET B 1 1 ? 34.375 -27.641 -28.844 1 22.36 1 MET B O 1
ATOM 1904 N N . ALA B 1 2 ? 34.969 -28.344 -27.141 1 26.06 2 ALA B N 1
ATOM 1905 C CA . ALA B 1 2 ? 33.625 -28.484 -26.625 1 26.06 2 ALA B CA 1
ATOM 1906 C C . ALA B 1 2 ? 33.062 -27.125 -26.203 1 26.06 2 ALA B C 1
ATOM 1908 O O . ALA B 1 2 ? 33.719 -26.359 -25.5 1 26.06 2 ALA B O 1
ATOM 1909 N N . TYR B 1 3 ? 32.375 -26.438 -27.156 1 25.62 3 TYR B N 1
ATOM 1910 C CA . TYR B 1 3 ? 31.766 -25.125 -27.031 1 25.62 3 TYR B CA 1
ATOM 1911 C C . TYR B 1 3 ? 31.094 -24.938 -25.672 1 25.62 3 TYR B C 1
ATOM 1913 O O . TYR B 1 3 ? 30.156 -25.672 -25.344 1 25.62 3 TYR B O 1
ATOM 1921 N N . GLU B 1 4 ? 31.859 -24.812 -24.672 1 28.52 4 GLU B N 1
ATOM 1922 C CA . GLU B 1 4 ? 31.484 -24.547 -23.281 1 28.52 4 GLU B CA 1
ATOM 1923 C C . GLU B 1 4 ? 30.391 -23.484 -23.203 1 28.52 4 GLU B C 1
ATOM 1925 O O . GLU B 1 4 ? 30.641 -22.312 -23.484 1 28.52 4 GLU B O 1
ATOM 1930 N N . ARG B 1 5 ? 29.266 -23.609 -23.875 1 26.72 5 ARG B N 1
ATOM 1931 C CA . ARG B 1 5 ? 28.141 -22.672 -23.969 1 26.72 5 ARG B CA 1
ATOM 1932 C C . ARG B 1 5 ? 27.797 -22.078 -22.609 1 26.72 5 ARG B C 1
ATOM 1934 O O . ARG B 1 5 ? 27.312 -22.781 -21.734 1 26.72 5 ARG B O 1
ATOM 1941 N N . LYS B 1 6 ? 28.531 -21.25 -21.984 1 35.66 6 LYS B N 1
ATOM 1942 C CA . LYS B 1 6 ? 28.406 -20.344 -20.844 1 35.66 6 LYS B CA 1
ATOM 1943 C C . LYS B 1 6 ? 27.078 -19.594 -20.875 1 35.66 6 LYS B C 1
ATOM 1945 O O . LYS B 1 6 ? 27 -18.469 -21.391 1 35.66 6 LYS B O 1
ATOM 1950 N N . GLY B 1 7 ? 25.938 -20.016 -21.344 1 31.67 7 GLY B N 1
ATOM 1951 C CA . GLY B 1 7 ? 24.641 -19.406 -21.594 1 31.67 7 GLY B CA 1
ATOM 1952 C C . GLY B 1 7 ? 24.016 -18.797 -20.344 1 31.67 7 GLY B C 1
ATOM 1953 O O . GLY B 1 7 ? 23.688 -19.516 -19.391 1 31.67 7 GLY B O 1
ATOM 1954 N N . ARG B 1 8 ? 24.297 -17.719 -19.828 1 40.69 8 ARG B N 1
ATOM 1955 C CA . ARG B 1 8 ? 23.812 -16.891 -18.734 1 40.69 8 ARG B CA 1
ATOM 1956 C C . ARG B 1 8 ? 22.297 -16.812 -18.734 1 40.69 8 ARG B C 1
ATOM 1958 O O . ARG B 1 8 ? 21.703 -16.266 -19.672 1 40.69 8 ARG B O 1
ATOM 1965 N N . HIS B 1 9 ? 21.469 -17.703 -18.219 1 45.78 9 HIS B N 1
ATOM 1966 C CA . HIS B 1 9 ? 20.016 -17.859 -18.297 1 45.78 9 HIS B CA 1
ATOM 1967 C C . HIS B 1 9 ? 19.297 -16.703 -17.594 1 45.78 9 HIS B C 1
ATOM 1969 O O . HIS B 1 9 ? 19.766 -16.219 -16.562 1 45.78 9 HIS B O 1
ATOM 1975 N N . PRO B 1 10 ? 18.406 -15.992 -18.281 1 47.81 10 PRO B N 1
ATOM 1976 C CA . PRO B 1 10 ? 17.656 -14.805 -17.891 1 47.81 10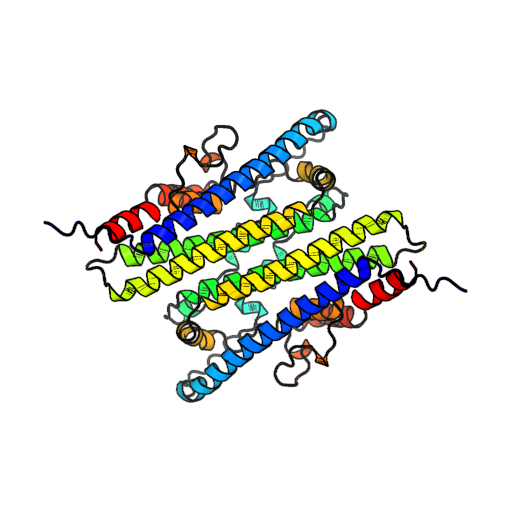 PRO B CA 1
ATOM 1977 C C . PRO B 1 10 ? 17.047 -14.93 -16.484 1 47.81 10 PRO B C 1
ATOM 1979 O O . PRO B 1 10 ? 17 -13.953 -15.742 1 47.81 10 PRO B O 1
ATOM 1982 N N . VAL B 1 11 ? 16.844 -16.203 -16.141 1 51.78 11 VAL B N 1
ATOM 1983 C CA . VAL B 1 11 ? 16.219 -16.422 -14.836 1 51.78 11 VAL B CA 1
ATOM 1984 C C . VAL B 1 11 ? 17.234 -16.109 -13.734 1 51.78 11 VAL B C 1
ATOM 1986 O O . VAL B 1 11 ? 16.875 -15.523 -12.711 1 51.78 11 VAL B O 1
ATOM 1989 N N . ASN B 1 12 ? 18.531 -16.438 -14.016 1 55.47 12 ASN B N 1
ATOM 1990 C CA . ASN B 1 12 ? 19.547 -16.234 -12.984 1 55.47 12 ASN B CA 1
ATOM 1991 C C . ASN B 1 12 ? 19.812 -14.758 -12.734 1 55.47 12 ASN B C 1
ATOM 1993 O O . ASN B 1 12 ? 19.953 -14.336 -11.586 1 55.47 12 ASN B O 1
ATOM 1997 N N . ASP B 1 13 ? 19.766 -14.031 -13.82 1 58.25 13 ASP B N 1
ATOM 1998 C CA . ASP B 1 13 ? 20 -12.602 -13.664 1 58.25 13 ASP B CA 1
ATOM 1999 C C . ASP B 1 13 ? 18.859 -11.93 -12.914 1 58.25 13 ASP B C 1
ATOM 2001 O O . ASP B 1 13 ? 19.078 -11.07 -12.062 1 58.25 13 ASP B O 1
ATOM 2005 N N . GLY B 1 14 ? 17.734 -12.461 -13.125 1 58.88 14 GLY B N 1
ATOM 2006 C CA . GLY B 1 14 ? 16.578 -11.914 -12.445 1 58.88 14 GLY B CA 1
ATOM 2007 C C . GLY B 1 14 ? 16.578 -12.188 -10.953 1 58.88 14 GLY B C 1
ATOM 2008 O O . GLY B 1 14 ? 16.297 -11.297 -10.148 1 58.88 14 GLY B O 1
ATOM 2009 N N . VAL B 1 15 ? 17.078 -13.336 -10.695 1 59.84 15 VAL B N 1
ATOM 2010 C CA . VAL B 1 15 ? 17.094 -13.75 -9.289 1 59.84 15 VAL B CA 1
ATOM 2011 C C . VAL B 1 15 ? 18.156 -12.953 -8.531 1 59.84 15 VAL B C 1
ATOM 2013 O O . VAL B 1 15 ? 17.906 -12.516 -7.402 1 59.84 15 VAL B O 1
ATOM 2016 N N . LYS B 1 16 ? 19.281 -12.867 -9.195 1 63.34 16 LYS B N 1
ATOM 2017 C CA . LYS B 1 16 ? 20.359 -12.102 -8.555 1 63.34 16 LYS B CA 1
ATOM 2018 C C . LYS B 1 16 ? 19.922 -10.664 -8.297 1 63.34 16 LYS B C 1
ATOM 2020 O O . LYS B 1 16 ? 20.219 -10.102 -7.238 1 63.34 16 LYS B O 1
ATOM 2025 N N . LYS B 1 17 ? 19.266 -10.188 -9.242 1 66.5 17 LYS B N 1
ATOM 2026 C CA . LYS B 1 17 ? 18.797 -8.812 -9.094 1 66.5 17 LYS B CA 1
ATOM 2027 C C . LYS B 1 17 ? 17.812 -8.695 -7.926 1 66.5 17 LYS B C 1
ATOM 2029 O O . LYS B 1 17 ? 17.922 -7.777 -7.113 1 66.5 17 LYS B O 1
ATOM 2034 N N . TYR B 1 18 ? 17.047 -9.656 -7.902 1 65.19 18 TYR B N 1
ATOM 2035 C CA . TYR B 1 18 ? 16.062 -9.664 -6.828 1 65.19 18 TYR B CA 1
ATOM 2036 C C . TYR B 1 18 ? 16.734 -9.75 -5.465 1 65.19 18 TYR B C 1
ATOM 2038 O O . TYR B 1 18 ? 16.359 -9.039 -4.531 1 65.19 18 TYR B O 1
ATOM 2046 N N . LEU B 1 19 ? 17.672 -10.633 -5.438 1 64.06 19 LEU B N 1
ATOM 2047 C CA . LEU B 1 19 ? 18.344 -10.852 -4.16 1 64.06 19 LEU B CA 1
ATOM 2048 C C . LEU B 1 19 ? 19.078 -9.594 -3.705 1 64.06 19 LEU B C 1
ATOM 2050 O O . LEU B 1 19 ? 19.047 -9.242 -2.521 1 64.06 19 LEU B O 1
ATOM 2054 N N . ASN B 1 20 ? 19.609 -8.961 -4.633 1 68.38 20 ASN B N 1
ATOM 2055 C CA . ASN B 1 20 ? 20.312 -7.73 -4.301 1 68.38 20 ASN B CA 1
ATOM 2056 C C . ASN B 1 20 ? 19.359 -6.664 -3.777 1 68.38 20 ASN B C 1
ATOM 2058 O O . ASN B 1 20 ? 19.688 -5.953 -2.822 1 68.38 20 ASN B O 1
ATOM 2062 N N . ILE B 1 21 ? 18.25 -6.711 -4.359 1 69.5 21 ILE B N 1
ATOM 2063 C CA . ILE B 1 21 ? 17.266 -5.719 -3.938 1 69.5 21 ILE B CA 1
ATOM 2064 C C . ILE B 1 21 ? 16.734 -6.074 -2.549 1 69.5 21 ILE B C 1
ATOM 2066 O O . ILE B 1 21 ? 16.641 -5.207 -1.678 1 69.5 21 ILE B O 1
ATOM 2070 N N . ALA B 1 22 ? 16.5 -7.336 -2.451 1 67.5 22 ALA B N 1
ATOM 2071 C CA . ALA B 1 22 ? 15.961 -7.781 -1.165 1 67.5 22 ALA B CA 1
ATOM 2072 C C . ALA B 1 22 ? 16.969 -7.535 -0.042 1 67.5 22 ALA B C 1
ATOM 2074 O O . ALA B 1 22 ? 16.594 -7.059 1.034 1 67.5 22 ALA B O 1
ATOM 2075 N N . VAL B 1 23 ? 18.156 -7.816 -0.311 1 64.94 23 VAL B N 1
ATOM 2076 C CA . VAL B 1 23 ? 19.219 -7.59 0.668 1 64.94 23 VAL B CA 1
ATOM 2077 C C . VAL B 1 23 ? 19.359 -6.098 0.95 1 64.94 23 VAL B C 1
ATOM 2079 O O . VAL B 1 23 ? 19.5 -5.688 2.104 1 64.94 23 VAL B O 1
ATOM 2082 N N . GLY B 1 24 ? 19.281 -5.395 -0.083 1 65.75 24 GLY B N 1
ATOM 2083 C CA . GLY B 1 24 ? 19.328 -3.951 0.08 1 65.75 24 GLY B CA 1
ATOM 2084 C C . GLY B 1 24 ? 18.203 -3.404 0.936 1 65.75 24 GLY B C 1
ATOM 2085 O O . GLY B 1 24 ? 18.422 -2.512 1.759 1 65.75 24 GLY B O 1
ATOM 2086 N N . MET B 1 25 ? 17.094 -3.988 0.709 1 67.94 25 MET B N 1
ATOM 2087 C CA . MET B 1 25 ? 15.945 -3.574 1.503 1 67.94 25 MET B CA 1
ATOM 2088 C C . MET B 1 25 ? 16.156 -3.902 2.977 1 67.94 25 MET B C 1
ATOM 2090 O O . MET B 1 25 ? 15.852 -3.084 3.848 1 67.94 25 MET B O 1
ATOM 2094 N N . THR B 1 26 ? 16.625 -5.082 3.184 1 66.31 26 THR B N 1
ATOM 2095 C CA . THR B 1 26 ? 16.875 -5.504 4.559 1 66.31 26 THR B CA 1
ATOM 2096 C C . THR B 1 26 ? 17.922 -4.605 5.211 1 66.31 26 THR B C 1
ATOM 2098 O O . THR B 1 26 ? 17.766 -4.203 6.367 1 66.31 26 THR B O 1
ATOM 2101 N N . ASN B 1 27 ? 18.891 -4.301 4.461 1 66.12 27 ASN B N 1
ATOM 2102 C CA . ASN B 1 27 ? 19.938 -3.432 4.98 1 66.12 27 ASN B CA 1
ATOM 2103 C C . ASN B 1 27 ? 19.422 -2.029 5.273 1 66.12 27 ASN B C 1
ATOM 2105 O O . ASN B 1 27 ? 19.75 -1.44 6.305 1 66.12 27 ASN B O 1
ATOM 2109 N N . THR B 1 28 ? 18.703 -1.611 4.375 1 65.81 28 THR B N 1
ATOM 2110 C CA . THR B 1 28 ? 18.156 -0.267 4.535 1 65.81 28 THR B CA 1
ATOM 2111 C C . THR B 1 28 ? 17.219 -0.198 5.742 1 65.81 28 THR B C 1
ATOM 2113 O O . THR B 1 28 ? 17.297 0.751 6.527 1 65.81 28 THR B O 1
ATOM 2116 N N . THR B 1 29 ? 16.469 -1.177 5.828 1 65.31 29 THR B N 1
ATOM 2117 C CA . THR B 1 29 ? 15.555 -1.217 6.969 1 65.31 29 THR B CA 1
ATOM 2118 C C . THR B 1 29 ? 16.344 -1.307 8.281 1 65.31 29 THR B C 1
ATOM 2120 O O . THR B 1 29 ? 15.969 -0.679 9.273 1 65.31 29 THR B O 1
ATOM 2123 N N . THR B 1 30 ? 17.328 -2.107 8.242 1 65.25 30 THR B N 1
ATOM 2124 C CA . THR B 1 30 ? 18.188 -2.242 9.414 1 65.25 30 THR B CA 1
ATOM 2125 C C . THR B 1 30 ? 18.844 -0.909 9.758 1 65.25 30 THR B C 1
ATOM 2127 O O . THR B 1 30 ? 18.938 -0.535 10.93 1 65.25 30 THR B O 1
ATOM 2130 N N . ASP B 1 31 ? 19.281 -0.26 8.734 1 64.75 31 ASP B N 1
ATOM 2131 C CA . ASP B 1 31 ? 19.938 1.027 8.938 1 64.75 31 ASP B CA 1
ATOM 2132 C C . ASP B 1 31 ? 18.969 2.053 9.523 1 64.75 31 ASP B C 1
ATOM 2134 O O . ASP B 1 31 ? 19.328 2.82 10.414 1 64.75 31 ASP B O 1
ATOM 2138 N N . ILE B 1 32 ? 17.859 2.021 9.055 1 62.84 32 ILE B N 1
ATOM 2139 C CA . ILE B 1 32 ? 16.828 2.941 9.547 1 62.84 32 ILE B CA 1
ATOM 2140 C C . ILE B 1 32 ? 16.5 2.613 11 1 62.84 32 ILE B C 1
ATOM 2142 O O . ILE B 1 32 ? 16.375 3.514 11.836 1 62.84 32 ILE B O 1
ATOM 2146 N N . ASP B 1 33 ? 16.438 1.383 11.305 1 61.97 33 ASP B N 1
ATOM 2147 C CA . ASP B 1 33 ? 16.172 0.943 12.672 1 61.97 33 ASP B CA 1
ATOM 2148 C C . ASP B 1 33 ? 17.281 1.366 13.617 1 61.97 33 ASP B C 1
ATOM 2150 O O . ASP B 1 33 ? 17.016 1.83 14.727 1 61.97 33 ASP B O 1
ATOM 2154 N N . LYS B 1 34 ? 18.438 1.075 13.164 1 62.88 34 LYS B N 1
ATOM 2155 C CA . LYS B 1 34 ? 19.594 1.473 13.961 1 62.88 34 LYS B CA 1
ATOM 2156 C C . LYS B 1 34 ? 19.609 2.979 14.203 1 62.88 34 LYS B C 1
ATOM 2158 O O . LYS B 1 34 ? 19.922 3.434 15.305 1 62.88 34 LYS B O 1
ATOM 2163 N N . LEU B 1 35 ? 19.359 3.59 13.133 1 58.66 35 LEU B N 1
ATOM 2164 C CA . LEU B 1 35 ? 19.312 5.047 13.227 1 58.66 35 LEU B CA 1
ATOM 2165 C C . LEU B 1 35 ? 18.25 5.492 14.227 1 58.66 35 LEU B C 1
ATOM 2167 O O . LEU B 1 35 ? 18.5 6.398 15.031 1 58.66 35 LEU B O 1
ATOM 2171 N N . TRP B 1 36 ? 17.312 4.773 14.172 1 57.22 36 TRP B N 1
ATOM 2172 C CA . TRP B 1 36 ? 16.203 5.141 15.047 1 57.22 36 TRP B CA 1
ATOM 2173 C C . TRP B 1 36 ? 16.453 4.672 16.484 1 57.22 36 TRP B C 1
ATOM 2175 O O . TRP B 1 36 ? 16.141 5.383 17.438 1 57.22 36 TRP B O 1
ATOM 2185 N N . ASP B 1 37 ? 16.938 3.434 16.641 1 57.62 37 ASP B N 1
ATOM 2186 C CA . ASP B 1 37 ? 17.312 2.918 17.953 1 57.62 37 ASP B CA 1
ATOM 2187 C C . ASP B 1 37 ? 18.391 3.797 18.594 1 57.62 37 ASP B C 1
ATOM 2189 O O . ASP B 1 37 ? 18.328 4.062 19.797 1 57.62 37 ASP B O 1
ATOM 2193 N N . SER B 1 38 ? 19.344 3.988 17.844 1 54.25 38 SER B N 1
ATOM 2194 C CA . SER B 1 38 ? 20.422 4.824 18.375 1 54.25 38 SER B CA 1
ATOM 2195 C C . SER B 1 38 ? 19.891 6.168 18.859 1 54.25 38 SER B C 1
ATOM 2197 O O . SER B 1 38 ? 20.281 6.656 19.922 1 54.25 38 SER B O 1
ATOM 2199 N N . ARG B 1 39 ? 19.031 6.594 18.188 1 50.69 39 ARG B N 1
ATOM 2200 C CA . ARG B 1 39 ? 18.5 7.902 18.562 1 50.69 39 ARG B CA 1
ATOM 2201 C C . ARG B 1 39 ? 17.516 7.785 19.719 1 50.69 39 ARG B C 1
ATOM 2203 O O . ARG B 1 39 ? 17.406 8.695 20.547 1 50.69 39 ARG B O 1
ATOM 2210 N N . SER B 1 40 ? 16.781 6.66 19.766 1 47.44 40 SER B N 1
ATOM 2211 C CA . SER B 1 40 ? 15.883 6.375 20.875 1 47.44 40 SER B CA 1
ATOM 2212 C C . SER B 1 40 ? 16.656 6.129 22.156 1 47.44 40 SER B C 1
ATOM 2214 O O . SER B 1 40 ? 16.25 6.562 23.234 1 47.44 40 SER B O 1
ATOM 2216 N N . ASN B 1 41 ? 17.578 5.168 22.156 1 48.62 41 ASN B N 1
ATOM 2217 C CA . ASN B 1 41 ? 18.375 4.938 23.359 1 48.62 41 ASN B CA 1
ATOM 2218 C C . ASN B 1 41 ? 18.984 6.234 23.875 1 48.62 41 ASN B C 1
ATOM 2220 O O . ASN B 1 41 ? 19.078 6.434 25.094 1 48.62 41 ASN B O 1
ATOM 2224 N N . SER B 1 42 ? 19.344 6.996 23.031 1 40.44 42 SER B N 1
ATOM 2225 C CA . SER B 1 42 ? 19.875 8.242 23.562 1 40.44 42 SER B CA 1
ATOM 2226 C C . SER B 1 42 ? 18.797 9.039 24.297 1 40.44 42 SER B C 1
ATOM 2228 O O . SER B 1 42 ? 19.062 9.656 25.328 1 40.44 42 SER B O 1
ATOM 2230 N N . LEU B 1 43 ? 17.594 8.891 23.828 1 37.44 43 LEU B N 1
ATOM 2231 C CA . LEU B 1 43 ? 16.516 9.695 24.406 1 37.44 43 LEU B CA 1
ATOM 2232 C C . LEU B 1 43 ? 15.828 8.945 25.547 1 37.44 43 LEU B C 1
ATOM 2234 O O . LEU B 1 43 ? 15.25 9.562 26.438 1 37.44 43 LEU B O 1
ATOM 2238 N N . GLN B 1 44 ? 15.641 7.586 25.5 1 42 44 GLN B N 1
ATOM 2239 C CA . GLN B 1 44 ? 15.078 6.883 26.641 1 42 44 GLN B CA 1
ATOM 2240 C C . GLN B 1 44 ? 15.828 7.227 27.922 1 42 44 GLN B C 1
ATOM 2242 O O . GLN B 1 44 ? 15.289 7.078 29.016 1 42 44 GLN B O 1
ATOM 2247 N N . ARG B 1 45 ? 17.109 7.496 27.969 1 36.91 45 ARG B N 1
ATOM 2248 C CA . ARG B 1 45 ? 17.672 7.883 29.25 1 36.91 45 ARG B CA 1
ATOM 2249 C C . ARG B 1 45 ? 16.891 9.031 29.875 1 36.91 45 ARG B C 1
ATOM 2251 O O . ARG B 1 45 ? 16.844 9.156 31.109 1 36.91 45 ARG B O 1
ATOM 2258 N N . MET B 1 46 ? 16.281 9.875 29.078 1 33.22 46 MET B N 1
ATOM 2259 C CA . MET B 1 46 ? 15.641 11.016 29.719 1 33.22 46 MET B CA 1
ATOM 2260 C C . MET B 1 46 ? 14.242 10.641 30.219 1 33.22 46 MET B C 1
ATOM 2262 O O . MET B 1 46 ? 13.773 11.164 31.219 1 33.22 46 MET B O 1
ATOM 2266 N N . ALA B 1 47 ? 13.398 9.883 29.406 1 36.75 47 ALA B N 1
ATOM 2267 C CA . ALA B 1 47 ? 12 9.711 29.797 1 36.75 47 ALA B CA 1
ATOM 2268 C C . ALA B 1 47 ? 11.844 8.547 30.781 1 36.75 47 ALA B C 1
ATOM 2270 O O . ALA B 1 47 ? 10.727 8.156 31.109 1 36.75 47 ALA B O 1
ATOM 2271 N N . ALA B 1 48 ? 12.828 7.879 31.297 1 35.22 48 ALA B N 1
ATOM 2272 C CA . ALA B 1 48 ? 12.68 6.773 32.219 1 35.22 48 ALA B CA 1
ATOM 2273 C C . ALA B 1 48 ? 11.742 7.148 33.375 1 35.22 48 ALA B C 1
ATOM 2275 O O . ALA B 1 48 ? 11.453 6.324 34.25 1 35.22 48 ALA B O 1
ATOM 2276 N N . ASN B 1 49 ? 11.625 8.32 33.812 1 32.75 49 ASN B N 1
ATOM 2277 C CA . ASN B 1 49 ? 11.133 8.398 35.188 1 32.75 49 ASN B CA 1
ATOM 2278 C C . ASN B 1 49 ? 9.641 8.094 35.25 1 32.75 49 ASN B C 1
ATOM 2280 O O . ASN B 1 49 ? 9.047 8.156 36.344 1 32.75 49 ASN B O 1
ATOM 2284 N N . ASN B 1 50 ? 8.773 8.531 34.375 1 33.56 50 ASN B N 1
ATOM 2285 C CA . ASN B 1 50 ? 7.449 8.586 35 1 33.56 50 ASN B CA 1
ATOM 2286 C C . ASN B 1 50 ? 6.836 7.199 35.156 1 33.56 50 ASN B C 1
ATOM 2288 O O . ASN B 1 50 ? 6.988 6.355 34.25 1 33.56 50 ASN B O 1
ATOM 2292 N N . GLY B 1 51 ? 6.25 6.668 36.406 1 33.09 51 GLY B N 1
ATOM 2293 C CA . GLY B 1 51 ? 5.766 5.656 37.344 1 33.09 51 GLY B CA 1
ATOM 2294 C C . GLY B 1 51 ? 4.672 4.781 36.75 1 33.09 51 GLY B C 1
ATOM 2295 O O . GLY B 1 51 ? 4.387 3.703 37.25 1 33.09 51 GLY B O 1
ATOM 2296 N N . SER B 1 52 ? 3.406 5.289 36.312 1 36.06 52 SER B N 1
ATOM 2297 C CA . SER B 1 52 ? 2.207 4.527 36.625 1 36.06 52 SER B CA 1
ATOM 2298 C C . SER B 1 52 ? 2.164 3.213 35.844 1 36.06 52 SER B C 1
ATOM 2300 O O . SER B 1 52 ? 2.588 3.152 34.719 1 36.06 52 SER B O 1
ATOM 2302 N N . GLU B 1 53 ? 2.062 1.925 36.469 1 36.62 53 GLU B N 1
ATOM 2303 C CA . GLU B 1 53 ? 1.96 0.469 36.469 1 36.62 53 GLU B CA 1
ATOM 2304 C C . GLU B 1 53 ? 0.905 0.007 35.438 1 36.62 53 GLU B C 1
ATOM 2306 O O . GLU B 1 53 ? 0.603 -1.185 35.375 1 36.62 53 GLU B O 1
ATOM 2311 N N . GLU B 1 54 ? -0.194 0.69 35.094 1 35.94 54 GLU B N 1
ATOM 2312 C CA . GLU B 1 54 ? -1.285 -0.123 34.562 1 35.94 54 GLU B CA 1
ATOM 2313 C C . GLU B 1 54 ? -0.81 -1.001 33.406 1 35.94 54 GLU B C 1
ATOM 2315 O O . GLU B 1 54 ? -0.078 -0.539 32.531 1 35.94 54 GLU B O 1
ATOM 2320 N N . LYS B 1 55 ? -0.974 -2.361 33.5 1 39.91 55 LYS B N 1
ATOM 2321 C CA . LYS B 1 55 ? -0.786 -3.578 32.719 1 39.91 55 LYS B CA 1
ATOM 2322 C C . LYS B 1 55 ? -1.221 -3.373 31.281 1 39.91 55 LYS B C 1
ATOM 2324 O O . LYS B 1 55 ? -2.33 -3.752 30.891 1 39.91 55 LYS B O 1
ATOM 2329 N N . GLU B 1 56 ? -1.371 -2.312 30.688 1 46.84 56 GLU B N 1
ATOM 2330 C CA . GLU B 1 56 ? -1.799 -2.268 29.297 1 46.84 56 GLU B CA 1
ATOM 2331 C C . GLU B 1 56 ? -1.062 -3.309 28.453 1 46.84 56 GLU B C 1
ATOM 2333 O O . GLU B 1 56 ? 0.126 -3.559 28.672 1 46.84 56 GLU B O 1
ATOM 2338 N N . ALA B 1 57 ? -1.787 -4.242 27.906 1 50.62 57 ALA B N 1
ATOM 2339 C CA . ALA B 1 57 ? -1.257 -5.297 27.047 1 50.62 57 ALA B CA 1
ATOM 2340 C C . ALA B 1 57 ? -0.075 -4.785 26.219 1 50.62 57 ALA B C 1
ATOM 2342 O O . ALA B 1 57 ? -0.06 -3.629 25.797 1 50.62 57 ALA B O 1
ATOM 2343 N N . THR B 1 58 ? 1.127 -5.297 26.391 1 64.25 58 THR B N 1
ATOM 2344 C CA . THR B 1 58 ? 2.371 -4.969 25.703 1 64.25 58 THR B CA 1
ATOM 2345 C C . THR B 1 58 ? 2.125 -4.754 24.203 1 64.25 58 THR B C 1
ATOM 2347 O O . THR B 1 58 ? 1.481 -5.578 23.562 1 64.25 58 THR B O 1
ATOM 2350 N N . LEU B 1 59 ? 2.217 -3.561 23.797 1 75.69 59 LEU B N 1
ATOM 2351 C CA . LEU B 1 59 ? 2.033 -3.17 22.391 1 75.69 59 LEU B CA 1
ATOM 2352 C C . LEU B 1 59 ? 3.016 -3.906 21.484 1 75.69 59 LEU B C 1
ATOM 2354 O O . LEU B 1 59 ? 4.223 -3.904 21.75 1 75.69 59 LEU B O 1
ATOM 2358 N N . THR B 1 60 ? 2.449 -4.746 20.688 1 78 60 THR B N 1
ATOM 2359 C CA . THR B 1 60 ? 3.254 -5.449 19.688 1 78 60 THR B CA 1
ATOM 2360 C C . THR B 1 60 ? 3.072 -4.828 18.312 1 78 60 THR B C 1
ATOM 2362 O O . THR B 1 60 ? 2.137 -4.055 18.078 1 78 60 THR B O 1
ATOM 2365 N N . TYR B 1 61 ? 4.031 -5.156 17.391 1 83.19 61 TYR B N 1
ATOM 2366 C CA . TYR B 1 61 ? 3.943 -4.762 15.984 1 83.19 61 TYR B CA 1
ATOM 2367 C C . TYR B 1 61 ? 2.598 -5.164 15.391 1 83.19 61 TYR B C 1
ATOM 2369 O O . TYR B 1 61 ? 1.943 -4.359 14.727 1 83.19 61 TYR B O 1
ATOM 2377 N N . GLU B 1 62 ? 2.189 -6.301 15.734 1 85.06 62 GLU B N 1
ATOM 2378 C CA . GLU B 1 62 ? 0.971 -6.891 15.188 1 85.06 62 GLU B CA 1
ATOM 2379 C C . GLU B 1 62 ? -0.266 -6.117 15.641 1 85.06 62 GLU B C 1
ATOM 2381 O O . GLU B 1 62 ? -1.143 -5.809 14.828 1 85.06 62 GLU B O 1
ATOM 2386 N N . ASN B 1 63 ? -0.321 -5.773 16.859 1 85.62 63 ASN B N 1
ATOM 2387 C CA . ASN B 1 63 ? -1.494 -5.102 17.406 1 85.62 63 ASN B CA 1
ATOM 2388 C C . ASN B 1 63 ? -1.492 -3.611 17.078 1 85.62 63 ASN B C 1
ATOM 2390 O O . ASN B 1 63 ? -2.547 -3.025 16.828 1 85.62 63 ASN B O 1
ATOM 2394 N N . TYR B 1 64 ? -0.326 -3.08 17.125 1 86 64 TYR B N 1
ATOM 2395 C CA . TYR B 1 64 ? -0.223 -1.656 16.828 1 86 64 TYR B CA 1
ATOM 2396 C C . TYR B 1 64 ? -0.704 -1.361 15.406 1 86 64 TYR B C 1
ATOM 2398 O O . TYR B 1 64 ? -1.405 -0.373 15.18 1 86 64 TYR B O 1
ATOM 2406 N N . LEU B 1 65 ? -0.358 -2.281 14.531 1 91.38 65 LEU B N 1
ATOM 2407 C CA . LEU B 1 65 ? -0.644 -2.037 13.117 1 91.38 65 LEU B CA 1
ATOM 2408 C C . LEU B 1 65 ? -1.897 -2.789 12.68 1 91.38 65 LEU B C 1
ATOM 2410 O O . LEU B 1 65 ? -2.291 -2.721 11.516 1 91.38 65 LEU B O 1
ATOM 2414 N N . ASN B 1 66 ? -2.535 -3.482 13.57 1 93.62 66 ASN B N 1
ATOM 2415 C CA . ASN B 1 66 ? -3.713 -4.281 13.25 1 93.62 66 ASN B CA 1
ATOM 2416 C C . ASN B 1 66 ? -3.465 -5.191 12.047 1 93.62 66 ASN B C 1
ATOM 2418 O O . ASN B 1 66 ? -4.27 -5.234 11.117 1 93.62 66 ASN B O 1
ATOM 2422 N N . ILE B 1 67 ? -2.4 -5.934 12.117 1 92.31 67 ILE B N 1
ATOM 2423 C CA . ILE B 1 67 ? -1.911 -6.684 10.961 1 92.31 67 ILE B CA 1
ATOM 2424 C C . ILE B 1 67 ? -2.908 -7.785 10.602 1 92.31 67 ILE B C 1
ATOM 2426 O O . ILE B 1 67 ? -3.242 -7.969 9.43 1 92.31 67 ILE B O 1
ATOM 2430 N N . GLU B 1 68 ? -3.316 -8.555 11.562 1 92.19 68 GLU B N 1
ATOM 2431 C CA . GLU B 1 68 ? -4.258 -9.641 11.289 1 92.19 68 GLU B CA 1
ATOM 2432 C C . GLU B 1 68 ? -5.512 -9.117 10.594 1 92.19 68 GLU B C 1
ATOM 2434 O O . GLU B 1 68 ? -5.949 -9.688 9.594 1 92.19 68 GLU B O 1
ATOM 2439 N N . LYS B 1 69 ? -6.082 -8.125 11.156 1 95.19 69 LYS B N 1
ATOM 2440 C CA . LYS B 1 69 ? -7.254 -7.496 10.555 1 95.19 69 LYS B CA 1
ATOM 2441 C C . LYS B 1 69 ? -6.941 -6.996 9.148 1 95.19 69 LYS B C 1
ATOM 2443 O O . LYS B 1 69 ? -7.707 -7.242 8.211 1 95.19 69 LYS B O 1
ATOM 2448 N N . LEU B 1 70 ? -5.852 -6.352 8.969 1 96.88 70 LEU B N 1
ATOM 2449 C CA . LEU B 1 70 ? -5.422 -5.789 7.695 1 96.88 70 LEU B CA 1
ATOM 2450 C C . LEU B 1 70 ? -5.316 -6.879 6.633 1 96.88 70 LEU B C 1
ATOM 2452 O O . LEU B 1 70 ? -5.898 -6.754 5.551 1 96.88 70 LEU B O 1
ATOM 2456 N N . LEU B 1 71 ? -4.605 -7.922 6.961 1 95.62 71 LEU B N 1
ATOM 2457 C CA . LEU B 1 71 ? -4.34 -8.977 5.988 1 95.62 71 LEU B CA 1
ATOM 2458 C C . LEU B 1 71 ? -5.609 -9.766 5.684 1 95.62 71 LEU B C 1
ATOM 2460 O O . LEU B 1 71 ? -5.75 -10.32 4.59 1 95.62 71 LEU B O 1
ATOM 2464 N N . SER B 1 72 ? -6.516 -9.766 6.617 1 96 72 SER B N 1
ATOM 2465 C CA . SER B 1 72 ? -7.77 -10.492 6.422 1 96 72 SER B CA 1
ATOM 2466 C C . SER B 1 72 ? -8.68 -9.758 5.441 1 96 72 SER B C 1
ATOM 2468 O O . SER B 1 72 ? -9.664 -10.32 4.961 1 96 72 SER B O 1
ATOM 2470 N N . CYS B 1 73 ? -8.383 -8.539 5.18 1 96.06 73 CYS B N 1
ATOM 2471 C CA . CYS B 1 73 ? -9.172 -7.781 4.211 1 96.06 73 CYS B CA 1
ATOM 2472 C C . CYS B 1 73 ? -8.992 -8.352 2.805 1 96.06 73 CYS B C 1
ATOM 2474 O O . CYS B 1 73 ? -9.828 -8.109 1.928 1 96.06 73 CYS B O 1
ATOM 2476 N N . LEU B 1 74 ? -7.867 -8.93 2.559 1 96.25 74 LEU B N 1
ATOM 2477 C CA . LEU B 1 74 ? -7.652 -9.547 1.256 1 96.25 74 LEU B CA 1
ATOM 2478 C C . LEU B 1 74 ? -8.383 -10.883 1.159 1 96.25 74 LEU B C 1
ATOM 2480 O O . LEU B 1 74 ? -7.953 -11.875 1.747 1 96.25 74 LEU B O 1
ATOM 2484 N N . GLN B 1 75 ? -9.461 -10.898 0.486 1 93.25 75 GLN B N 1
ATOM 2485 C CA . GLN B 1 75 ? -10.281 -12.086 0.256 1 93.25 75 GLN B CA 1
ATOM 2486 C C . GLN B 1 75 ? -10.547 -12.297 -1.232 1 93.25 75 GLN B C 1
ATOM 2488 O O . GLN B 1 75 ? -11.188 -11.461 -1.875 1 93.25 75 GLN B O 1
ATOM 2493 N N . LEU B 1 76 ? -10.031 -13.391 -1.71 1 91.88 76 LEU B N 1
ATOM 2494 C CA . LEU B 1 76 ? -10.266 -13.711 -3.113 1 91.88 76 LEU B CA 1
ATOM 2495 C C . LEU B 1 76 ? -11.727 -14.062 -3.352 1 91.88 76 LEU B C 1
ATOM 2497 O O . LEU B 1 76 ? -12.352 -14.734 -2.525 1 91.88 76 LEU B O 1
ATOM 2501 N N . ARG B 1 77 ? -12.258 -13.68 -4.438 1 86.94 77 ARG B N 1
ATOM 2502 C CA . ARG B 1 77 ? -13.656 -13.922 -4.758 1 86.94 77 ARG B CA 1
ATOM 2503 C C . ARG B 1 77 ? -13.797 -15.086 -5.738 1 86.94 77 ARG B C 1
ATOM 2505 O O . ARG B 1 77 ? -14.727 -15.891 -5.621 1 86.94 77 ARG B O 1
ATOM 2512 N N . CYS B 1 78 ? -12.891 -15.211 -6.66 1 86.56 78 CYS B N 1
ATOM 2513 C CA . CYS B 1 78 ? -13 -16.172 -7.758 1 86.56 78 CYS B CA 1
ATOM 2514 C C . CYS B 1 78 ? -13.102 -17.594 -7.23 1 86.56 78 CYS B C 1
ATOM 2516 O O . CYS B 1 78 ? -13.891 -18.391 -7.738 1 86.56 78 CYS B O 1
ATOM 2518 N N . PRO B 1 79 ? -12.367 -17.922 -6.199 1 88.75 79 PRO B N 1
ATOM 2519 C CA . PRO B 1 79 ? -12.477 -19.297 -5.691 1 88.75 79 PRO B CA 1
ATOM 2520 C C . PRO B 1 79 ? -13.883 -19.641 -5.203 1 88.75 79 PRO B C 1
ATOM 2522 O O . PRO B 1 79 ? -14.281 -20.797 -5.211 1 88.75 79 PRO B O 1
ATOM 2525 N N . LYS B 1 80 ? -14.648 -18.688 -4.789 1 84 80 LYS B N 1
ATOM 2526 C CA . LYS B 1 80 ? -16.031 -18.906 -4.363 1 84 80 LYS B CA 1
ATOM 2527 C C . LYS B 1 80 ? -16.891 -19.422 -5.516 1 84 80 LYS B C 1
ATOM 2529 O O . LYS B 1 80 ? -17.938 -20.031 -5.293 1 84 80 LYS B O 1
ATOM 2534 N N . PHE B 1 81 ? -16.469 -19.172 -6.73 1 82.94 81 PHE B N 1
ATOM 2535 C CA . PHE B 1 81 ? -17.188 -19.625 -7.922 1 82.94 81 PHE B CA 1
ATOM 2536 C C . PHE B 1 81 ? -16.469 -20.797 -8.578 1 82.94 81 PHE B C 1
ATOM 2538 O O . PHE B 1 81 ? -16.688 -21.094 -9.758 1 82.94 81 PHE B O 1
ATOM 2545 N N . GLY B 1 82 ? -15.5 -21.406 -7.832 1 85.88 82 GLY B N 1
ATOM 2546 C CA . GLY B 1 82 ? -14.805 -22.578 -8.312 1 85.88 82 GLY B CA 1
ATOM 2547 C C . GLY B 1 82 ? -13.719 -22.266 -9.328 1 85.88 82 GLY B C 1
ATOM 2548 O O . GLY B 1 82 ? -13.289 -23.156 -10.078 1 85.88 82 GLY B O 1
ATOM 2549 N N . LYS B 1 83 ? -13.43 -21.062 -9.453 1 85.31 83 LYS B N 1
ATOM 2550 C CA . LYS B 1 83 ? -12.375 -20.641 -10.367 1 85.31 83 LYS B CA 1
ATOM 2551 C C . LYS B 1 83 ? -11.195 -20.031 -9.602 1 85.31 83 LYS B C 1
ATOM 2553 O O . LYS B 1 83 ? -11.383 -19.391 -8.562 1 85.31 83 LYS B O 1
ATOM 2558 N N . TYR B 1 84 ? -10.062 -20.391 -10.086 1 87.69 84 TYR B N 1
ATOM 2559 C CA . TYR B 1 84 ? -8.883 -19.766 -9.492 1 87.69 84 TYR B CA 1
ATOM 2560 C C . TYR B 1 84 ? -8.148 -18.906 -10.516 1 87.69 84 TYR B C 1
ATOM 2562 O O . TYR B 1 84 ? -7.77 -19.391 -11.586 1 87.69 84 TYR B O 1
ATOM 2570 N N . VAL B 1 85 ? -8.086 -17.672 -10.18 1 89.31 85 VAL B N 1
ATOM 2571 C CA . VAL B 1 85 ? -7.309 -16.734 -10.984 1 89.31 85 VAL B CA 1
ATOM 2572 C C . VAL B 1 85 ? -6.156 -16.172 -10.156 1 89.31 85 VAL B C 1
ATOM 2574 O O . VAL B 1 85 ? -6.375 -15.398 -9.227 1 89.31 85 VAL B O 1
ATOM 2577 N N . HIS B 1 86 ? -4.969 -16.469 -10.539 1 93 86 HIS B N 1
ATOM 2578 C CA . HIS B 1 86 ? -3.783 -16.125 -9.758 1 93 86 HIS B CA 1
ATOM 2579 C C . HIS B 1 86 ? -3.67 -14.625 -9.547 1 93 86 HIS B C 1
ATOM 2581 O O . HIS B 1 86 ? -3.377 -14.164 -8.445 1 93 86 HIS B O 1
ATOM 2587 N N . ASP B 1 87 ? -4.062 -13.852 -10.547 1 92.81 87 ASP B N 1
ATOM 2588 C CA . ASP B 1 87 ? -3.779 -12.422 -10.555 1 92.81 87 ASP B CA 1
ATOM 2589 C C . ASP B 1 87 ? -4.844 -11.641 -9.789 1 92.81 87 ASP B C 1
ATOM 2591 O O . ASP B 1 87 ? -4.703 -10.438 -9.562 1 92.81 87 ASP B O 1
ATOM 2595 N N . GLU B 1 88 ? -5.875 -12.312 -9.383 1 91.19 88 GLU B N 1
ATOM 2596 C CA . GLU B 1 88 ? -6.859 -11.641 -8.539 1 91.19 88 GLU B CA 1
ATOM 2597 C C . GLU B 1 88 ? -6.215 -11.094 -7.27 1 91.19 88 GLU B C 1
ATOM 2599 O O . GLU B 1 88 ? -6.59 -10.023 -6.793 1 91.19 88 GLU B O 1
ATOM 2604 N N . HIS B 1 89 ? -5.258 -11.859 -6.785 1 95.12 89 HIS B N 1
ATOM 2605 C CA . HIS B 1 89 ? -4.531 -11.461 -5.586 1 95.12 89 HIS B CA 1
ATOM 2606 C C . HIS B 1 89 ? -3.832 -10.117 -5.785 1 95.12 89 HIS B C 1
ATOM 2608 O O . HIS B 1 89 ? -3.934 -9.227 -4.941 1 95.12 89 HIS B O 1
ATOM 2614 N N . LEU B 1 90 ? -3.182 -9.945 -6.895 1 94.75 90 LEU B N 1
ATOM 2615 C CA . LEU B 1 90 ? -2.496 -8.695 -7.223 1 94.75 90 LEU B CA 1
ATOM 2616 C C . LEU B 1 90 ? -3.49 -7.547 -7.336 1 94.75 90 LEU B C 1
ATOM 2618 O O . LEU B 1 90 ? -3.229 -6.445 -6.848 1 94.75 90 LEU B O 1
ATOM 2622 N N . PHE B 1 91 ? -4.559 -7.832 -7.969 1 90.19 91 PHE B N 1
ATOM 2623 C CA . PHE B 1 91 ? -5.578 -6.812 -8.18 1 90.19 91 PHE B CA 1
ATOM 2624 C C . PHE B 1 91 ? -6.07 -6.254 -6.848 1 90.19 91 PHE B C 1
ATOM 2626 O O . PHE B 1 91 ? -6.133 -5.035 -6.668 1 90.19 91 PHE B O 1
ATOM 2633 N N . ILE B 1 92 ? -6.387 -7.086 -5.977 1 93.12 92 ILE B N 1
ATOM 2634 C CA . ILE B 1 92 ? -6.898 -6.688 -4.668 1 93.12 92 ILE B CA 1
ATOM 2635 C C . ILE B 1 92 ? -5.812 -5.938 -3.9 1 93.12 92 ILE B C 1
ATOM 2637 O O . ILE B 1 92 ? -6.062 -4.855 -3.357 1 93.12 92 ILE B O 1
ATOM 2641 N N . THR B 1 93 ? -4.602 -6.484 -3.844 1 96.69 93 THR B N 1
ATOM 2642 C CA . THR B 1 93 ? -3.49 -5.879 -3.115 1 96.69 93 THR B CA 1
ATOM 2643 C C . THR B 1 93 ? -3.234 -4.457 -3.605 1 96.69 93 THR B C 1
ATOM 2645 O O . THR B 1 93 ? -3.09 -3.533 -2.799 1 96.69 93 THR B O 1
ATOM 2648 N N . MET B 1 94 ? -3.223 -4.293 -4.871 1 92.5 94 MET B N 1
ATOM 2649 C CA . MET B 1 94 ? -2.949 -2.998 -5.484 1 92.5 94 MET B CA 1
ATOM 2650 C C . MET B 1 94 ? -3.988 -1.966 -5.062 1 92.5 94 MET B C 1
ATOM 2652 O O . MET B 1 94 ? -3.637 -0.86 -4.645 1 92.5 94 MET B O 1
ATOM 2656 N N . HIS B 1 95 ? -5.211 -2.303 -5.188 1 90.88 95 HIS B N 1
ATOM 2657 C CA . HIS B 1 95 ? -6.27 -1.346 -4.879 1 90.88 95 HIS B CA 1
ATOM 2658 C C . HIS B 1 95 ? -6.316 -1.038 -3.385 1 90.88 95 HIS B C 1
ATOM 2660 O O . HIS B 1 95 ? -6.578 0.101 -2.99 1 90.88 95 HIS B O 1
ATOM 2666 N N . GLN B 1 96 ? -6.105 -2.053 -2.576 1 95.38 96 GLN B N 1
ATOM 2667 C CA . GLN B 1 96 ? -6.055 -1.816 -1.137 1 95.38 96 GLN B CA 1
ATOM 2668 C C . GLN B 1 96 ? -4.891 -0.897 -0.772 1 95.38 96 GLN B C 1
ATOM 2670 O O . GLN B 1 96 ? -5.043 0.01 0.049 1 95.38 96 GLN B O 1
ATOM 2675 N N . ALA B 1 97 ? -3.715 -1.111 -1.348 1 96.12 97 ALA B N 1
ATOM 2676 C CA . ALA B 1 97 ? -2.576 -0.223 -1.125 1 96.12 97 ALA B CA 1
ATOM 2677 C C . ALA B 1 97 ? -2.895 1.2 -1.573 1 96.12 97 ALA B C 1
ATOM 2679 O O . ALA B 1 97 ? -2.555 2.166 -0.884 1 96.12 97 ALA B O 1
ATOM 2680 N N . TYR B 1 98 ? -3.574 1.322 -2.715 1 92.38 98 TYR B N 1
ATOM 2681 C CA . TYR B 1 98 ? -3.982 2.633 -3.209 1 92.38 98 TYR B CA 1
ATOM 2682 C C . TYR B 1 98 ? -4.852 3.355 -2.186 1 92.38 98 TYR B C 1
ATOM 2684 O O . TYR B 1 98 ? -4.652 4.543 -1.923 1 92.38 98 TYR B O 1
ATOM 2692 N N . GLU B 1 99 ? -5.758 2.678 -1.651 1 93.69 99 GLU B N 1
ATOM 2693 C CA . GLU B 1 99 ? -6.68 3.279 -0.689 1 93.69 99 GLU B CA 1
ATOM 2694 C C . GLU B 1 99 ? -5.934 3.775 0.548 1 93.69 99 GLU B C 1
ATOM 2696 O O . GLU B 1 99 ? -6.281 4.816 1.111 1 93.69 99 GLU B O 1
ATOM 2701 N N . LEU B 1 100 ? -4.957 2.992 0.99 1 96.88 100 LEU B N 1
ATOM 2702 C CA . LEU B 1 100 ? -4.148 3.432 2.121 1 96.88 100 LEU B CA 1
ATOM 2703 C C . LEU B 1 100 ? -3.414 4.73 1.793 1 96.88 100 LEU B C 1
ATOM 2705 O O . LEU B 1 100 ? -3.393 5.656 2.605 1 96.88 100 LEU B O 1
ATOM 2709 N N . TRP B 1 101 ? -2.854 4.797 0.608 1 95.25 101 TRP B N 1
ATOM 2710 C CA . TRP B 1 101 ? -2.088 5.973 0.215 1 95.25 101 TRP B CA 1
ATOM 2711 C C . TRP B 1 101 ? -3.008 7.168 -0.019 1 95.25 101 TRP B C 1
ATOM 2713 O O . TRP B 1 101 ? -2.629 8.312 0.248 1 95.25 101 TRP B O 1
ATOM 2723 N N . PHE B 1 102 ? -4.266 6.914 -0.518 1 91.5 102 PHE B N 1
ATOM 2724 C CA . PHE B 1 102 ? -5.242 7.996 -0.604 1 91.5 102 PHE B CA 1
ATOM 2725 C C . PHE B 1 102 ? -5.508 8.594 0.773 1 91.5 102 PHE B C 1
ATOM 2727 O O . PHE B 1 102 ? -5.527 9.812 0.933 1 91.5 102 PHE B O 1
ATOM 2734 N N . LYS B 1 103 ? -5.715 7.742 1.687 1 95.38 103 LYS B N 1
ATOM 2735 C CA . LYS B 1 103 ? -5.973 8.203 3.047 1 95.38 103 LYS B CA 1
ATOM 2736 C C . LYS B 1 103 ? -4.816 9.055 3.568 1 95.38 103 LYS B C 1
ATOM 2738 O O . LYS B 1 103 ? -5.035 10.102 4.18 1 95.38 103 LYS B O 1
ATOM 2743 N N . GLN B 1 104 ? -3.611 8.633 3.316 1 96.44 104 GLN B N 1
ATOM 2744 C CA . GLN B 1 104 ? -2.432 9.375 3.74 1 96.44 104 GLN B CA 1
ATOM 2745 C C . GLN B 1 104 ? -2.363 10.734 3.053 1 96.44 104 GLN B C 1
ATOM 2747 O O . GLN B 1 104 ? -2.057 11.75 3.691 1 96.44 104 GLN B O 1
ATOM 2752 N N . THR B 1 105 ? -2.58 10.75 1.789 1 93 105 THR B N 1
ATOM 2753 C CA . THR B 1 105 ? -2.521 11.984 1.018 1 93 105 THR B CA 1
ATOM 2754 C C . THR B 1 105 ? -3.566 12.984 1.514 1 93 105 THR B C 1
ATOM 2756 O O . THR B 1 105 ? -3.271 14.164 1.682 1 93 105 THR B O 1
ATOM 2759 N N . ILE B 1 106 ? -4.746 12.484 1.755 1 92.12 106 ILE B N 1
ATOM 2760 C CA . ILE B 1 106 ? -5.828 13.328 2.264 1 92.12 106 ILE B CA 1
ATOM 2761 C C . ILE B 1 106 ? -5.438 13.898 3.623 1 92.12 106 ILE B C 1
ATOM 2763 O O . ILE B 1 106 ? -5.664 15.086 3.889 1 92.12 106 ILE B O 1
ATOM 2767 N N . HIS B 1 107 ? -4.832 13.094 4.43 1 94.94 107 HIS B N 1
ATOM 2768 C CA . HIS B 1 107 ? -4.332 13.523 5.73 1 94.94 107 HIS B CA 1
ATOM 2769 C C . HIS B 1 107 ? -3.352 14.688 5.586 1 94.94 107 HIS B C 1
ATOM 2771 O O . HIS B 1 107 ? -3.414 15.656 6.344 1 94.94 107 HIS B O 1
ATOM 2777 N N . GLU B 1 108 ? -2.459 14.594 4.641 1 93.19 108 GLU B N 1
ATOM 2778 C CA . GLU B 1 108 ? -1.478 15.648 4.391 1 93.19 108 GLU B CA 1
ATOM 2779 C C . GLU B 1 108 ? -2.152 16.922 3.895 1 93.19 108 GLU B C 1
ATOM 2781 O O . GLU B 1 108 ? -1.852 18.016 4.379 1 93.19 108 GLU B O 1
ATOM 2786 N N . VAL B 1 109 ? -3.039 16.75 2.959 1 89.56 109 VAL B N 1
ATOM 2787 C CA . VAL B 1 109 ? -3.725 17.906 2.375 1 89.56 109 VAL B CA 1
ATOM 2788 C C . VAL B 1 109 ? -4.523 18.625 3.453 1 89.56 109 VAL B C 1
ATOM 2790 O O . VAL B 1 109 ? -4.504 19.859 3.527 1 89.56 109 VAL B O 1
ATOM 2793 N N . ASP B 1 110 ? -5.227 17.891 4.27 1 93.12 110 ASP B N 1
ATOM 2794 C CA . ASP B 1 110 ? -6.016 18.484 5.344 1 93.12 110 ASP B CA 1
ATOM 2795 C C . ASP B 1 110 ? -5.125 19.266 6.316 1 93.12 110 ASP B C 1
ATOM 2797 O O . ASP B 1 110 ? -5.492 20.344 6.773 1 93.12 110 ASP B O 1
ATOM 2801 N N . SER B 1 111 ? -4.008 18.688 6.629 1 93.69 111 SER B N 1
ATOM 2802 C CA . SER B 1 111 ? -3.072 19.375 7.523 1 93.69 111 SER B CA 1
ATOM 2803 C C . SER B 1 111 ? -2.57 20.672 6.91 1 93.69 111 SER B C 1
ATOM 2805 O O . SER B 1 111 ? -2.51 21.703 7.59 1 93.69 111 SER B O 1
ATOM 2807 N N . ILE B 1 112 ? -2.172 20.656 5.672 1 89.19 112 ILE B N 1
ATOM 2808 C CA . ILE B 1 112 ? -1.699 21.844 4.969 1 89.19 112 ILE B CA 1
ATOM 2809 C C . ILE B 1 112 ? -2.783 22.906 4.984 1 89.19 112 ILE B C 1
ATOM 2811 O O . ILE B 1 112 ? -2.506 24.078 5.27 1 89.19 112 ILE B O 1
ATOM 2815 N N . ARG B 1 113 ? -3.988 22.484 4.676 1 87.75 113 ARG B N 1
ATOM 2816 C CA . ARG B 1 113 ? -5.121 23.406 4.676 1 87.75 113 ARG B CA 1
ATOM 2817 C C . ARG B 1 113 ? -5.297 24.062 6.039 1 87.75 113 ARG B C 1
ATOM 2819 O O . ARG B 1 113 ? -5.531 25.266 6.129 1 87.75 113 ARG B O 1
ATOM 2826 N N . GLU B 1 114 ? -5.254 23.281 7.039 1 91.12 114 GLU B N 1
ATOM 2827 C CA . GLU B 1 114 ? -5.395 23.797 8.398 1 91.12 114 GLU B CA 1
ATOM 2828 C C . GLU B 1 114 ? -4.32 24.844 8.711 1 91.12 114 GLU B C 1
ATOM 2830 O O . GLU B 1 114 ? -4.617 25.891 9.289 1 91.12 114 GLU B O 1
ATOM 2835 N N . ILE B 1 115 ? -3.117 24.562 8.344 1 90.5 115 ILE B N 1
ATOM 2836 C CA . ILE B 1 115 ? -1.998 25.453 8.602 1 90.5 115 ILE B CA 1
ATOM 2837 C C . ILE B 1 115 ? -2.186 26.766 7.828 1 90.5 115 ILE B C 1
ATOM 2839 O O . ILE B 1 115 ? -2.043 27.844 8.391 1 90.5 115 ILE B O 1
ATOM 2843 N N . LEU B 1 116 ? -2.514 26.688 6.602 1 85.56 116 LEU B N 1
ATOM 2844 C CA . LEU B 1 116 ? -2.619 27.844 5.723 1 85.56 116 LEU B CA 1
ATOM 2845 C C . LEU B 1 116 ? -3.814 28.703 6.109 1 85.56 116 LEU B C 1
ATOM 2847 O O . LEU B 1 116 ? -3.824 29.906 5.844 1 85.56 116 LEU B O 1
ATOM 2851 N N . ASN B 1 117 ? -4.824 28.109 6.75 1 85.69 117 ASN B N 1
ATOM 2852 C CA . ASN B 1 117 ? -6.031 28.828 7.133 1 85.69 117 ASN B CA 1
ATOM 2853 C C . ASN B 1 117 ? -5.883 29.484 8.508 1 85.69 117 ASN B C 1
ATOM 2855 O O . ASN B 1 117 ? -6.758 30.234 8.938 1 85.69 117 ASN B O 1
ATOM 2859 N N . GLU B 1 118 ? -4.781 29.156 9.102 1 86 118 GLU B N 1
ATOM 2860 C CA . GLU B 1 118 ? -4.547 29.781 10.398 1 86 118 GLU B CA 1
ATOM 2861 C C . GLU B 1 118 ? -4.398 31.297 10.258 1 86 118 GLU B C 1
ATOM 2863 O O . GLU B 1 118 ? -3.764 31.781 9.32 1 86 118 GLU B O 1
ATOM 2868 N N . ARG B 1 119 ? -5.016 32.031 11.18 1 85.56 119 ARG B N 1
ATOM 2869 C CA . ARG B 1 119 ? -4.918 33.5 11.227 1 85.56 119 ARG B CA 1
ATOM 2870 C C . ARG B 1 119 ? -4.504 33.969 12.617 1 85.56 119 ARG B C 1
ATOM 2872 O O . ARG B 1 119 ? -5.156 33.625 13.609 1 85.56 119 ARG B O 1
ATOM 2879 N N . PRO B 1 120 ? -3.352 34.906 12.734 1 85.38 120 PRO B N 1
ATOM 2880 C CA . PRO B 1 120 ? -2.477 35.219 11.602 1 85.38 120 PRO B CA 1
ATOM 2881 C C . PRO B 1 120 ? -1.649 34.031 11.133 1 85.38 120 PRO B C 1
ATOM 2883 O O . PRO B 1 120 ? -1.397 33.094 11.906 1 85.38 120 PRO B O 1
ATOM 2886 N N . PHE B 1 121 ? -1.344 34.031 9.844 1 80.75 121 PHE B N 1
ATOM 2887 C CA . PHE B 1 121 ? -0.521 32.969 9.305 1 80.75 121 PHE B CA 1
ATOM 2888 C C . PHE B 1 121 ? 0.872 32.969 9.922 1 80.75 121 PHE B C 1
ATOM 2890 O O . PHE B 1 121 ? 1.501 34.031 10.016 1 80.75 121 PHE B O 1
ATOM 2897 N N . ASP B 1 122 ? 1.312 31.938 10.453 1 85.81 122 ASP B N 1
ATOM 2898 C CA . ASP B 1 122 ? 2.652 31.766 11.008 1 85.81 122 ASP B CA 1
ATOM 2899 C C . ASP B 1 122 ? 3.646 31.344 9.93 1 85.81 122 ASP B C 1
ATOM 2901 O O . ASP B 1 122 ? 3.684 30.188 9.531 1 85.81 122 ASP B O 1
ATOM 2905 N N . GLU B 1 123 ? 4.484 32.188 9.492 1 83.5 123 GLU B N 1
ATOM 2906 C CA . GLU B 1 123 ? 5.441 31.953 8.414 1 83.5 123 GLU B CA 1
ATOM 2907 C C . GLU B 1 123 ? 6.422 30.844 8.766 1 83.5 123 GLU B C 1
ATOM 2909 O O . GLU B 1 123 ? 6.973 30.188 7.883 1 83.5 123 GLU B O 1
ATOM 2914 N N . LYS B 1 124 ? 6.574 30.625 10.047 1 85.12 124 LYS B N 1
ATOM 2915 C CA . LYS B 1 124 ? 7.496 29.578 10.484 1 85.12 124 LYS B CA 1
ATOM 2916 C C . LYS B 1 124 ? 6.992 28.203 10.086 1 85.12 124 LYS B C 1
ATOM 2918 O O . LYS B 1 124 ? 7.773 27.234 10.023 1 85.12 124 LYS B O 1
ATOM 2923 N N . LYS B 1 125 ? 5.723 28.172 9.773 1 89.56 125 LYS B N 1
ATOM 2924 C CA . LYS B 1 125 ? 5.113 26.891 9.453 1 89.56 125 LYS B CA 1
ATOM 2925 C C . LYS B 1 125 ? 5.203 26.594 7.957 1 89.56 125 LYS B C 1
ATOM 2927 O O . LYS B 1 125 ? 4.781 25.531 7.5 1 89.56 125 LYS B O 1
ATOM 2932 N N . MET B 1 126 ? 5.777 27.484 7.238 1 85.44 126 MET B N 1
ATOM 2933 C CA . MET B 1 126 ? 5.871 27.312 5.793 1 85.44 126 MET B CA 1
ATOM 2934 C C . MET B 1 126 ? 6.77 26.125 5.449 1 85.44 126 MET B C 1
ATOM 2936 O O . MET B 1 126 ? 6.52 25.422 4.469 1 85.44 126 MET B O 1
ATOM 2940 N N . LEU B 1 127 ? 7.797 25.969 6.254 1 85.25 127 LEU B N 1
ATOM 2941 C CA . LEU B 1 127 ? 8.68 24.828 6.023 1 85.25 127 LEU B CA 1
ATOM 2942 C C . LEU B 1 127 ? 7.922 23.516 6.195 1 85.25 127 LEU B C 1
ATOM 2944 O O . LEU B 1 127 ? 8.148 22.562 5.445 1 85.25 127 LEU B O 1
ATOM 2948 N N . MET B 1 128 ? 7.059 23.5 7.164 1 89 128 MET B N 1
ATOM 2949 C CA . MET B 1 128 ? 6.227 22.328 7.391 1 89 128 MET B CA 1
ATOM 2950 C C . MET B 1 128 ? 5.293 22.078 6.211 1 89 128 MET B C 1
ATOM 2952 O O . MET B 1 128 ? 5.141 20.938 5.762 1 89 128 MET B O 1
ATOM 2956 N N . VAL B 1 129 ? 4.75 23.109 5.734 1 87.62 129 VAL B N 1
ATOM 2957 C CA . VAL B 1 129 ? 3.861 23.031 4.578 1 87.62 129 VAL B CA 1
ATOM 2958 C C . VAL B 1 129 ? 4.625 22.469 3.379 1 87.62 129 VAL B C 1
ATOM 2960 O O . VAL B 1 129 ? 4.148 21.562 2.693 1 87.62 129 VAL B O 1
ATOM 2963 N N . ASN B 1 130 ? 5.816 22.953 3.168 1 84.88 130 ASN B N 1
ATOM 2964 C CA . ASN B 1 130 ? 6.633 22.484 2.053 1 84.88 130 ASN B CA 1
ATOM 2965 C C . ASN B 1 130 ? 6.98 21 2.189 1 84.88 130 ASN B C 1
ATOM 2967 O O . ASN B 1 130 ? 6.934 20.25 1.211 1 84.88 130 ASN B O 1
ATOM 2971 N N . ASN B 1 131 ? 7.297 20.609 3.332 1 88.75 131 ASN B N 1
ATOM 2972 C CA . ASN B 1 131 ? 7.625 19.203 3.586 1 88.75 131 ASN B CA 1
ATOM 2973 C C . ASN B 1 131 ? 6.438 18.297 3.311 1 88.75 131 ASN B C 1
ATOM 2975 O O . ASN B 1 131 ? 6.59 17.234 2.703 1 88.75 131 ASN B O 1
ATOM 2979 N N . ARG B 1 132 ? 5.352 18.688 3.793 1 89.69 132 ARG B N 1
ATOM 2980 C CA . ARG B 1 132 ? 4.145 17.891 3.6 1 89.69 132 ARG B CA 1
ATOM 2981 C C . ARG B 1 132 ? 3.752 17.844 2.127 1 89.69 132 ARG B C 1
ATOM 2983 O O . ARG B 1 132 ? 3.287 16.812 1.636 1 89.69 132 ARG B O 1
ATOM 2990 N N . MET B 1 133 ? 4.023 18.953 1.445 1 85.5 133 MET B N 1
ATOM 2991 C CA . MET B 1 133 ? 3.789 18.984 0.004 1 85.5 133 MET B CA 1
ATOM 2992 C C . MET B 1 133 ? 4.734 18.031 -0.718 1 85.5 133 MET B C 1
ATOM 2994 O O . MET B 1 133 ? 4.312 17.297 -1.608 1 85.5 133 MET B O 1
ATOM 2998 N N . ASP B 1 134 ? 5.93 18.078 -0.359 1 87.31 134 ASP B N 1
ATOM 2999 C CA . ASP B 1 134 ? 6.914 17.172 -0.949 1 87.31 134 ASP B CA 1
ATOM 3000 C C . ASP B 1 134 ? 6.531 15.711 -0.714 1 87.31 134 ASP B C 1
ATOM 3002 O O . ASP B 1 134 ? 6.676 14.875 -1.608 1 87.31 134 ASP B O 1
ATOM 3006 N N . ARG B 1 135 ? 6.047 15.445 0.436 1 91.44 135 ARG B N 1
ATOM 3007 C CA . ARG B 1 135 ? 5.609 14.094 0.766 1 91.44 135 ARG B CA 1
ATOM 3008 C C . ARG B 1 135 ? 4.465 13.648 -0.14 1 91.44 135 ARG B C 1
ATOM 3010 O O . ARG B 1 135 ? 4.461 12.523 -0.641 1 91.44 135 ARG B O 1
ATOM 3017 N N . ILE B 1 136 ? 3.553 14.57 -0.334 1 89.38 136 ILE B N 1
ATOM 3018 C CA . ILE B 1 136 ? 2.43 14.273 -1.218 1 89.38 136 ILE B CA 1
ATOM 3019 C C . ILE B 1 136 ? 2.947 13.922 -2.611 1 89.38 136 ILE B C 1
ATOM 3021 O O . ILE B 1 136 ? 2.504 12.945 -3.215 1 89.38 136 ILE B O 1
ATOM 3025 N N . ILE B 1 137 ? 3.904 14.648 -3.102 1 85.25 137 ILE B N 1
ATOM 3026 C CA . ILE B 1 137 ? 4.469 14.43 -4.43 1 85.25 137 ILE B CA 1
ATOM 3027 C C . ILE B 1 137 ? 5.109 13.047 -4.492 1 85.25 137 ILE B C 1
ATOM 3029 O O . ILE B 1 137 ? 4.895 12.297 -5.453 1 85.25 137 ILE B O 1
ATOM 3033 N N . LEU B 1 138 ? 5.859 12.719 -3.533 1 89.5 138 LEU B N 1
ATOM 3034 C CA . LEU B 1 138 ? 6.52 11.414 -3.492 1 89.5 138 LEU B CA 1
ATOM 3035 C C . LEU B 1 138 ? 5.492 10.289 -3.455 1 89.5 138 LEU B C 1
ATOM 3037 O O . LEU B 1 138 ? 5.68 9.25 -4.098 1 89.5 138 LEU B O 1
ATOM 3041 N N . ILE B 1 139 ? 4.426 10.469 -2.695 1 93.12 139 ILE B N 1
ATOM 3042 C CA . ILE B 1 139 ? 3.373 9.469 -2.607 1 93.12 139 ILE B CA 1
ATOM 3043 C C . ILE B 1 139 ? 2.707 9.297 -3.971 1 93.12 139 ILE B C 1
ATOM 3045 O O . ILE B 1 139 ? 2.457 8.172 -4.41 1 93.12 139 ILE B O 1
ATOM 3049 N N . LEU B 1 140 ? 2.453 10.383 -4.629 1 87.19 140 LEU B N 1
ATOM 3050 C CA . LEU B 1 140 ? 1.82 10.32 -5.941 1 87.19 140 LEU B CA 1
ATOM 3051 C C . LEU B 1 140 ? 2.717 9.594 -6.941 1 87.19 140 LEU B C 1
ATOM 3053 O O . LEU B 1 140 ? 2.24 8.781 -7.734 1 87.19 140 LEU B O 1
ATOM 3057 N N . LYS B 1 141 ? 3.957 9.875 -6.895 1 87.56 141 LYS B N 1
ATOM 3058 C CA . LYS B 1 141 ? 4.902 9.172 -7.762 1 87.56 141 LYS B CA 1
ATOM 3059 C C . LYS B 1 141 ? 4.906 7.676 -7.473 1 87.56 141 LYS B C 1
ATOM 3061 O O . LYS B 1 141 ? 4.945 6.859 -8.398 1 87.56 141 LYS B O 1
ATOM 3066 N N . LEU B 1 142 ? 4.91 7.383 -6.223 1 92.38 142 LEU B N 1
ATOM 3067 C CA . LEU B 1 142 ? 4.855 5.984 -5.809 1 92.38 142 LEU B CA 1
ATOM 3068 C C . LEU B 1 142 ? 3.615 5.301 -6.371 1 92.38 142 LEU B C 1
ATOM 3070 O O . LEU B 1 142 ? 3.691 4.172 -6.863 1 92.38 142 LEU B O 1
ATOM 3074 N N . MET B 1 143 ? 2.514 5.98 -6.266 1 89.25 143 MET B N 1
ATOM 3075 C CA . MET B 1 143 ? 1.249 5.43 -6.746 1 89.25 143 MET B CA 1
ATOM 3076 C C . MET B 1 143 ? 1.287 5.211 -8.25 1 89.25 143 MET B C 1
ATOM 3078 O O . MET B 1 143 ? 0.751 4.219 -8.758 1 89.25 143 MET B O 1
ATOM 3082 N N . LEU B 1 144 ? 1.915 6.02 -8.953 1 85 144 LEU B N 1
ATOM 3083 C CA . LEU B 1 144 ? 2.088 5.84 -10.383 1 85 144 LEU B CA 1
ATOM 3084 C C . LEU B 1 144 ? 2.943 4.613 -10.68 1 85 144 LEU B C 1
ATOM 3086 O O . LEU B 1 144 ? 2.625 3.832 -11.578 1 85 144 LEU B O 1
ATOM 3090 N N . ASP B 1 145 ? 3.963 4.52 -9.914 1 87 145 ASP B N 1
ATOM 3091 C CA . ASP B 1 145 ? 4.836 3.359 -10.078 1 87 145 ASP B CA 1
ATOM 3092 C C . ASP B 1 145 ? 4.07 2.061 -9.828 1 87 145 ASP B C 1
ATOM 3094 O O . ASP B 1 145 ? 4.359 1.037 -10.453 1 87 145 ASP B O 1
ATOM 3098 N N . GLN B 1 146 ? 3.164 2.105 -8.953 1 89.88 146 GLN B N 1
ATOM 3099 C CA . GLN B 1 146 ? 2.35 0.933 -8.648 1 89.88 146 GLN B CA 1
ATOM 3100 C C . GLN B 1 146 ? 1.579 0.468 -9.883 1 89.88 146 GLN B C 1
ATOM 3102 O O . GLN B 1 146 ? 1.355 -0.731 -10.062 1 89.88 146 GLN B O 1
ATOM 3107 N N . LEU B 1 147 ? 1.239 1.393 -10.727 1 83.88 147 LEU B N 1
ATOM 3108 C CA . LEU B 1 147 ? 0.492 1.039 -11.93 1 83.88 147 LEU B CA 1
ATOM 3109 C C . LEU B 1 147 ? 1.319 0.136 -12.836 1 83.88 147 LEU B C 1
ATOM 3111 O O . LEU B 1 147 ? 0.771 -0.718 -13.531 1 83.88 147 LEU B O 1
ATOM 3115 N N . THR B 1 148 ? 2.648 0.317 -12.812 1 84.25 148 THR B N 1
ATOM 3116 C CA . THR B 1 148 ? 3.525 -0.518 -13.625 1 84.25 148 THR B CA 1
ATOM 3117 C C . THR B 1 148 ? 3.451 -1.975 -13.18 1 84.25 148 THR B C 1
ATOM 3119 O O . THR B 1 148 ? 3.588 -2.889 -14 1 84.25 148 THR B O 1
ATOM 3122 N N . ILE B 1 149 ? 3.236 -2.189 -11.898 1 90.12 149 ILE B N 1
ATOM 3123 C CA . ILE B 1 149 ? 3.086 -3.543 -11.375 1 90.12 149 ILE B CA 1
ATOM 3124 C C . ILE B 1 149 ? 1.788 -4.156 -11.898 1 90.12 149 ILE B C 1
ATOM 3126 O O . ILE B 1 149 ? 1.747 -5.34 -12.242 1 90.12 149 ILE B O 1
ATOM 3130 N N . LEU B 1 150 ? 0.741 -3.322 -11.969 1 84.19 150 LEU B N 1
ATOM 3131 C CA . LEU B 1 150 ? -0.536 -3.791 -12.492 1 84.19 150 LEU B CA 1
ATOM 3132 C C . LEU B 1 150 ? -0.386 -4.27 -13.938 1 84.19 150 LEU B C 1
ATOM 3134 O O . LEU B 1 150 ? -1.034 -5.238 -14.344 1 84.19 150 LEU B O 1
ATOM 3138 N N . GLU B 1 151 ? 0.517 -3.711 -14.648 1 81.06 151 GLU B N 1
ATOM 3139 C CA . GLU B 1 151 ? 0.731 -4.02 -16.062 1 81.06 151 GLU B CA 1
ATOM 3140 C C . GLU B 1 151 ? 1.356 -5.398 -16.234 1 81.06 151 GLU B C 1
ATOM 3142 O O . GLU B 1 151 ? 1.358 -5.949 -17.344 1 81.06 151 GLU B O 1
ATOM 3147 N N . THR B 1 152 ? 1.909 -5.953 -15.18 1 86.81 152 THR B N 1
ATOM 3148 C CA . THR B 1 152 ? 2.457 -7.305 -15.266 1 86.81 152 THR B CA 1
ATOM 3149 C C . THR B 1 152 ? 1.338 -8.336 -15.375 1 86.81 152 THR B C 1
ATOM 3151 O O . THR B 1 152 ? 1.583 -9.492 -15.727 1 86.81 152 THR B O 1
ATOM 3154 N N . MET B 1 153 ? 0.148 -7.977 -15.008 1 85.5 153 MET B N 1
ATOM 3155 C CA . MET B 1 153 ? -1.008 -8.844 -15.203 1 85.5 153 MET B CA 1
ATOM 3156 C C . MET B 1 153 ? -1.402 -8.898 -16.672 1 85.5 153 MET B C 1
ATOM 3158 O O . MET B 1 153 ? -1.49 -7.867 -17.344 1 85.5 153 MET B O 1
ATOM 3162 N N . SER B 1 154 ? -1.48 -10.078 -17.141 1 74.81 154 SER B N 1
ATOM 3163 C CA . SER B 1 154 ? -1.903 -10.188 -18.531 1 74.81 154 SER B CA 1
ATOM 3164 C C . SER B 1 154 ? -3.359 -9.766 -18.703 1 74.81 154 SER B C 1
ATOM 3166 O O . SER B 1 154 ? -4.188 -10.008 -17.812 1 74.81 154 SER B O 1
ATOM 3168 N N . PRO B 1 155 ? -3.656 -9.117 -19.859 1 70.12 155 PRO B N 1
ATOM 3169 C CA . PRO B 1 155 ? -5.055 -8.781 -20.156 1 70.12 155 PRO B CA 1
ATOM 3170 C C . PRO B 1 155 ? -5.977 -10 -20.109 1 70.12 155 PRO B C 1
ATOM 3172 O O . PRO B 1 155 ? -7.109 -9.898 -19.625 1 70.12 155 PRO B O 1
ATOM 3175 N N . LEU B 1 156 ? -5.465 -11.055 -20.531 1 70.38 156 LEU B N 1
ATOM 3176 C CA . LEU B 1 156 ? -6.254 -12.281 -20.5 1 70.38 156 LEU B CA 1
ATOM 3177 C C . LEU B 1 156 ? -6.574 -12.672 -19.062 1 70.38 156 LEU B C 1
ATOM 3179 O O . LEU B 1 156 ? -7.699 -13.078 -18.766 1 70.38 156 LEU B O 1
ATOM 3183 N N . SER B 1 157 ? -5.574 -12.539 -18.234 1 76.44 157 SER B N 1
ATOM 3184 C CA . SER B 1 157 ? -5.805 -12.844 -16.828 1 76.44 157 SER B CA 1
ATOM 3185 C C . SER B 1 157 ? -6.867 -11.93 -16.219 1 76.44 157 SER B C 1
ATOM 3187 O O . SER B 1 157 ? -7.73 -12.383 -15.469 1 76.44 157 SER B O 1
ATOM 3189 N N . PHE B 1 158 ? -6.754 -10.773 -16.609 1 76.81 158 PHE B N 1
ATOM 3190 C CA . PHE B 1 158 ? -7.746 -9.836 -16.094 1 76.81 158 PHE B CA 1
ATOM 3191 C C . PHE B 1 158 ? -9.141 -10.203 -16.562 1 76.81 158 PHE B C 1
ATOM 3193 O O . PHE B 1 158 ? -10.102 -10.164 -15.789 1 76.81 158 PHE B O 1
ATOM 3200 N N . PHE B 1 159 ? -9.172 -10.547 -17.719 1 68.31 159 PHE B N 1
ATOM 3201 C CA . PHE B 1 159 ? -10.453 -10.93 -18.297 1 68.31 159 PHE B CA 1
ATOM 3202 C C . PHE B 1 159 ? -11.031 -12.133 -17.578 1 68.31 159 PHE B C 1
ATOM 3204 O O . PHE B 1 159 ? -12.25 -12.242 -17.422 1 68.31 159 PHE B O 1
ATOM 3211 N N . ASN B 1 160 ? -10.234 -12.922 -17.109 1 72.88 160 ASN B N 1
ATOM 3212 C CA . ASN B 1 160 ? -10.656 -14.164 -16.469 1 72.88 160 ASN B CA 1
ATOM 3213 C C . ASN B 1 160 ? -11.336 -13.898 -15.133 1 72.88 160 ASN B C 1
ATOM 3215 O O . ASN B 1 160 ? -12.07 -14.75 -14.625 1 72.88 160 ASN B O 1
ATOM 3219 N N . PHE B 1 161 ? -11.039 -12.719 -14.602 1 73.38 161 PHE B N 1
ATOM 3220 C CA . PHE B 1 161 ? -11.68 -12.555 -13.305 1 73.38 161 PHE B CA 1
ATOM 3221 C C . PHE B 1 161 ? -12.516 -11.281 -13.266 1 73.38 161 PHE B C 1
ATOM 3223 O O . PHE B 1 161 ? -13.312 -11.078 -12.352 1 73.38 161 PHE B O 1
ATOM 3230 N N . ARG B 1 162 ? -12.406 -10.531 -14.219 1 73.25 162 ARG B N 1
ATOM 3231 C CA . ARG B 1 162 ? -13.102 -9.242 -14.195 1 73.25 162 ARG B CA 1
ATOM 3232 C C . ARG B 1 162 ? -14.609 -9.438 -14.094 1 73.25 162 ARG B C 1
ATOM 3234 O O . ARG B 1 162 ? -15.305 -8.641 -13.461 1 73.25 162 ARG B O 1
ATOM 3241 N N . ASP B 1 163 ? -15.125 -10.5 -14.68 1 70.94 163 ASP B N 1
ATOM 3242 C CA . ASP B 1 163 ? -16.562 -10.758 -14.672 1 70.94 163 ASP B CA 1
ATOM 3243 C C . ASP B 1 163 ? -17.062 -11.039 -13.258 1 70.94 163 ASP B C 1
ATOM 3245 O O . ASP B 1 163 ? -18.234 -10.773 -12.938 1 70.94 163 ASP B O 1
ATOM 3249 N N . TYR B 1 164 ? -16.188 -11.461 -12.523 1 70.12 164 TYR B N 1
ATOM 3250 C CA . TYR B 1 164 ? -16.578 -11.781 -11.156 1 70.12 164 TYR B CA 1
ATOM 3251 C C . TYR B 1 164 ? -16.531 -10.547 -10.273 1 70.12 164 TYR B C 1
ATOM 3253 O O . TYR B 1 164 ? -17.016 -10.562 -9.133 1 70.12 164 TYR B O 1
ATOM 3261 N N . LEU B 1 165 ? -16.016 -9.531 -10.875 1 69.94 165 LEU B N 1
ATOM 3262 C CA . LEU B 1 165 ? -15.859 -8.305 -10.109 1 69.94 165 LEU B CA 1
ATOM 3263 C C . LEU B 1 165 ? -16.922 -7.285 -10.5 1 69.94 165 LEU B C 1
ATOM 3265 O O . LEU B 1 165 ? -17.188 -6.332 -9.758 1 69.94 165 LEU B O 1
ATOM 3269 N N . ALA B 1 166 ? -17.516 -7.465 -11.633 1 63.62 166 ALA B N 1
ATOM 3270 C CA . ALA B 1 166 ? -18.562 -6.547 -12.07 1 63.62 166 ALA B CA 1
ATOM 3271 C C . ALA B 1 166 ? -19.703 -6.492 -11.062 1 63.62 166 ALA B C 1
ATOM 3273 O O . ALA B 1 166 ? -20.078 -7.512 -10.477 1 63.62 166 ALA B O 1
ATOM 3274 N N . PRO B 1 167 ? -20.062 -5.211 -10.734 1 59.69 167 PRO B N 1
ATOM 3275 C CA . PRO B 1 167 ? -19.766 -3.916 -11.359 1 59.69 167 PRO B CA 1
ATOM 3276 C C . PRO B 1 167 ? -18.719 -3.111 -10.594 1 59.69 167 PRO B C 1
ATOM 3278 O O . PRO B 1 167 ? -18.578 -1.907 -10.812 1 59.69 167 PRO B O 1
ATOM 3281 N N . ALA B 1 168 ? -18.078 -3.82 -9.742 1 62.56 168 ALA B N 1
ATOM 3282 C CA . ALA B 1 168 ? -17.078 -3.092 -8.953 1 62.56 168 ALA B CA 1
ATOM 3283 C C . ALA B 1 168 ? -16.047 -2.426 -9.859 1 62.56 168 ALA B C 1
ATOM 3285 O O . ALA B 1 168 ? -15.633 -3.004 -10.867 1 62.56 168 ALA B O 1
ATOM 3286 N N . SER B 1 169 ? -15.812 -1.058 -9.68 1 65.19 169 SER B N 1
ATOM 3287 C CA . SER B 1 169 ? -14.836 -0.277 -10.438 1 65.19 169 SER B CA 1
ATOM 3288 C C . SER B 1 169 ? -14.047 0.658 -9.531 1 65.19 169 SER B C 1
ATOM 3290 O O . SER B 1 169 ? -14.555 1.11 -8.5 1 65.19 169 SER B O 1
ATOM 3292 N N . GLY B 1 170 ? -12.883 0.812 -9.891 1 66.62 170 GLY B N 1
ATOM 3293 C CA . GLY B 1 170 ? -12.07 1.796 -9.188 1 66.62 170 GLY B CA 1
ATOM 3294 C C . GLY B 1 170 ? -12.695 3.18 -9.18 1 66.62 170 GLY B C 1
ATOM 3295 O O . GLY B 1 170 ? -12.375 4.004 -8.32 1 66.62 170 GLY B O 1
ATOM 3296 N N . PHE B 1 171 ? -13.602 3.373 -10.047 1 61.69 171 PHE B N 1
ATOM 3297 C CA . PHE B 1 171 ? -14.289 4.656 -10.133 1 61.69 171 PHE B CA 1
ATOM 3298 C C . PHE B 1 171 ? -15.227 4.852 -8.945 1 61.69 171 PHE B C 1
ATOM 3300 O O . PHE B 1 171 ? -15.664 5.969 -8.664 1 61.69 171 PHE B O 1
ATOM 3307 N N . GLN B 1 172 ? -15.391 3.826 -8.273 1 66.19 172 GLN B N 1
ATOM 3308 C CA . GLN B 1 172 ? -16.281 3.867 -7.113 1 66.19 172 GLN B CA 1
ATOM 3309 C C . GLN B 1 172 ? -15.5 4.18 -5.836 1 66.19 172 GLN B C 1
ATOM 3311 O O . GLN B 1 172 ? -16.078 4.262 -4.754 1 66.19 172 GLN B O 1
ATOM 3316 N N . SER B 1 173 ? -14.219 4.43 -5.984 1 78.19 173 SER B N 1
ATOM 3317 C CA . SER B 1 173 ? -13.43 4.766 -4.805 1 78.19 173 SER B CA 1
ATOM 3318 C C . SER B 1 173 ? -13.789 6.145 -4.27 1 78.19 173 SER B C 1
ATOM 3320 O O . SER B 1 173 ? -13.5 7.16 -4.91 1 78.19 173 SER B O 1
ATOM 3322 N N . ALA B 1 174 ? -14.383 6.164 -3.119 1 79.94 174 ALA B N 1
ATOM 3323 C CA . ALA B 1 174 ? -14.75 7.43 -2.494 1 79.94 174 ALA B CA 1
ATOM 3324 C C . ALA B 1 174 ? -13.516 8.266 -2.17 1 79.94 174 ALA B C 1
ATOM 3326 O O . ALA B 1 174 ? -13.516 9.484 -2.357 1 79.94 174 ALA B O 1
ATOM 3327 N N . GLN B 1 175 ? -12.516 7.594 -1.669 1 85.81 175 GLN B N 1
ATOM 3328 C CA . GLN B 1 175 ? -11.297 8.32 -1.327 1 85.81 175 GLN B CA 1
ATOM 3329 C C . GLN B 1 175 ? -10.656 8.938 -2.566 1 85.81 175 GLN B C 1
ATOM 3331 O O . GLN B 1 175 ? -10.07 10.023 -2.492 1 85.81 175 GLN B O 1
ATOM 3336 N N . PHE B 1 176 ? -10.758 8.234 -3.576 1 80.44 176 PHE B N 1
ATOM 3337 C CA . PHE B 1 176 ? -10.242 8.781 -4.824 1 80.44 176 PHE B CA 1
ATOM 3338 C C . PHE B 1 176 ? -10.969 10.078 -5.184 1 80.44 176 PHE B C 1
ATOM 3340 O O . PHE B 1 176 ? -10.344 11.055 -5.598 1 80.44 176 PHE B O 1
ATOM 3347 N N . ARG B 1 177 ? -12.156 10.086 -5.012 1 79.56 177 ARG B N 1
ATOM 3348 C CA . ARG B 1 177 ? -12.953 11.266 -5.309 1 79.56 177 ARG B CA 1
ATOM 3349 C C . ARG B 1 177 ? -12.602 12.414 -4.363 1 79.56 177 ARG B C 1
ATOM 3351 O O . ARG B 1 177 ? -12.461 13.562 -4.793 1 79.56 177 ARG B O 1
ATOM 3358 N N . VAL B 1 178 ? -12.602 12.109 -3.156 1 83.25 178 VAL B N 1
ATOM 3359 C CA . VAL B 1 178 ? -12.211 13.109 -2.166 1 83.25 178 VAL B CA 1
ATOM 3360 C C . VAL B 1 178 ? -10.836 13.672 -2.51 1 83.25 178 VAL B C 1
ATOM 3362 O O . VAL B 1 178 ? -10.633 14.891 -2.486 1 83.25 178 VAL B O 1
ATOM 3365 N N . PHE B 1 179 ? -10.023 12.75 -2.84 1 81.81 179 PHE B N 1
ATOM 3366 C CA . PHE B 1 179 ? -8.664 13.117 -3.225 1 81.81 179 PHE B CA 1
ATOM 3367 C C . PHE B 1 179 ? -8.68 14.062 -4.422 1 81.81 179 PHE B C 1
ATOM 3369 O O . PHE B 1 179 ? -8.016 15.102 -4.406 1 81.81 179 PHE B O 1
ATOM 3376 N N . GLU B 1 180 ? -9.383 13.781 -5.441 1 76.12 180 GLU B N 1
ATOM 3377 C CA . GLU B 1 180 ? -9.477 14.602 -6.641 1 76.12 180 GLU B CA 1
ATOM 3378 C C . GLU B 1 180 ? -9.977 16 -6.312 1 76.12 180 GLU B C 1
ATOM 3380 O O . GLU B 1 180 ? -9.438 17 -6.812 1 76.12 180 GLU B O 1
ATOM 3385 N N . ASN B 1 181 ? -10.938 16.047 -5.48 1 78.94 181 ASN B N 1
ATOM 3386 C CA . ASN B 1 181 ? -11.523 17.328 -5.086 1 78.94 181 ASN B CA 1
ATOM 3387 C C . ASN B 1 181 ? -10.547 18.141 -4.25 1 78.94 181 ASN B C 1
ATOM 3389 O O . ASN B 1 181 ? -10.344 19.328 -4.512 1 78.94 181 ASN B O 1
ATOM 3393 N N . LYS B 1 182 ? -9.984 17.516 -3.35 1 82.56 182 LYS B N 1
ATOM 3394 C CA . LYS B 1 182 ? -9.086 18.219 -2.445 1 82.56 182 LYS B CA 1
ATOM 3395 C C . LYS B 1 182 ? -7.848 18.719 -3.182 1 82.56 182 LYS B C 1
ATOM 3397 O O . LYS B 1 182 ? -7.32 19.797 -2.865 1 82.56 182 LYS B O 1
ATOM 3402 N N . MET B 1 183 ? -7.457 17.938 -4.16 1 78.06 183 MET B N 1
ATOM 3403 C CA . MET B 1 183 ? -6.277 18.328 -4.93 1 78.06 183 MET B CA 1
ATOM 3404 C C . MET B 1 183 ? -6.617 19.406 -5.953 1 78.06 183 MET B C 1
ATOM 3406 O O . MET B 1 183 ? -5.727 20.062 -6.488 1 78.06 183 MET B O 1
ATOM 3410 N N . GLY B 1 184 ? -7.891 19.578 -6.23 1 73.06 184 GLY B N 1
ATOM 3411 C CA . GLY B 1 184 ? -8.328 20.609 -7.16 1 73.06 184 GLY B CA 1
ATOM 3412 C C . GLY B 1 184 ? -8.344 20.125 -8.602 1 73.06 184 GLY B C 1
ATOM 3413 O O . GLY B 1 184 ? -8.156 20.922 -9.523 1 73.06 184 GLY B O 1
ATOM 3414 N N . ILE B 1 185 ? -8.422 18.906 -8.727 1 67.12 185 ILE B N 1
ATOM 3415 C CA . ILE B 1 185 ? -8.539 18.406 -10.086 1 67.12 185 ILE B CA 1
ATOM 3416 C C . ILE B 1 185 ? -9.898 18.797 -10.664 1 67.12 185 ILE B C 1
ATOM 3418 O O . ILE B 1 185 ? -10.938 18.484 -10.078 1 67.12 185 ILE B O 1
ATOM 3422 N N . LYS B 1 186 ? -9.836 19.516 -11.758 1 65.75 186 LYS B N 1
ATOM 3423 C CA . LYS B 1 186 ? -11.055 20 -12.398 1 65.75 186 LYS B CA 1
ATOM 3424 C C . LYS B 1 186 ? -11.891 18.859 -12.953 1 65.75 186 LYS B C 1
ATOM 3426 O O . LYS B 1 186 ? -11.352 17.844 -13.391 1 65.75 186 LYS B O 1
ATOM 3431 N N . PRO B 1 187 ? -13.211 19.062 -12.836 1 63.94 187 PRO B N 1
ATOM 3432 C CA . PRO B 1 187 ? -14.117 18.031 -13.328 1 63.94 187 PRO B CA 1
ATOM 3433 C C . PRO B 1 187 ? -13.773 17.562 -14.742 1 63.94 187 PRO B C 1
ATOM 3435 O O . PRO B 1 187 ? -13.891 16.375 -15.055 1 63.94 187 PRO B O 1
ATOM 3438 N N . ASP B 1 188 ? -13.336 18.516 -15.578 1 62.47 188 ASP B N 1
ATOM 3439 C CA . ASP B 1 188 ? -13.016 18.172 -16.953 1 62.47 188 ASP B CA 1
ATOM 3440 C C . ASP B 1 188 ? -11.836 17.203 -17.016 1 62.47 188 ASP B C 1
ATOM 3442 O O . ASP B 1 188 ? -11.656 16.5 -18.016 1 62.47 188 ASP B O 1
ATOM 3446 N N . ASN B 1 189 ? -11.117 17.219 -15.992 1 56.31 189 ASN B N 1
ATOM 3447 C CA . ASN B 1 189 ? -9.93 16.375 -15.961 1 56.31 189 ASN B CA 1
ATOM 3448 C C . ASN B 1 189 ? -10.148 15.117 -15.117 1 56.31 189 ASN B C 1
ATOM 3450 O O . ASN B 1 189 ? -9.211 14.359 -14.867 1 56.31 189 ASN B O 1
ATOM 3454 N N . ARG B 1 190 ? -11.43 15.031 -14.703 1 57.81 190 ARG B N 1
ATOM 3455 C CA . ARG B 1 190 ? -11.742 13.883 -13.859 1 57.81 190 ARG B CA 1
ATOM 3456 C C . ARG B 1 190 ? -12.195 12.695 -14.703 1 57.81 190 ARG B C 1
ATOM 3458 O O . ARG B 1 190 ? -12.633 12.867 -15.844 1 57.81 190 ARG B O 1
ATOM 3465 N N . ILE B 1 191 ? -11.82 11.531 -14.195 1 52.53 191 ILE B N 1
ATOM 3466 C CA . ILE B 1 191 ? -12.312 10.336 -14.867 1 52.53 191 ILE B CA 1
ATOM 3467 C C . ILE B 1 191 ? -13.836 10.367 -14.93 1 52.53 191 ILE B C 1
ATOM 3469 O O . ILE B 1 19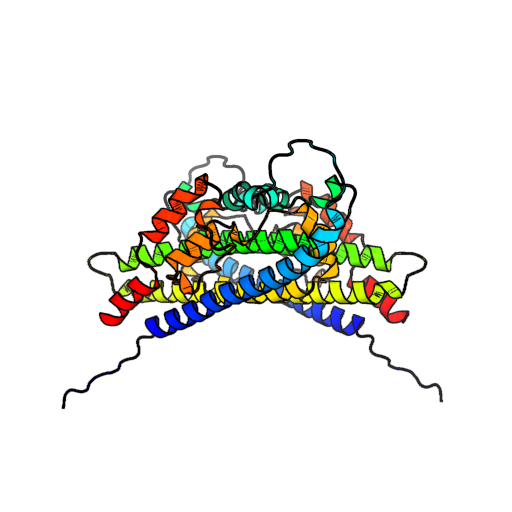1 ? -14.5 10.609 -13.922 1 52.53 191 ILE B O 1
ATOM 3473 N N . GLN B 1 192 ? -14.461 10.688 -16.141 1 47.41 192 GLN B N 1
ATOM 3474 C CA . GLN B 1 192 ? -15.898 10.594 -16.328 1 47.41 192 GLN B CA 1
ATOM 3475 C C . GLN B 1 192 ? -16.344 9.141 -16.453 1 47.41 192 GLN B C 1
ATOM 3477 O O . GLN B 1 192 ? -15.781 8.383 -17.25 1 47.41 192 GLN B O 1
ATOM 3482 N N . TYR B 1 193 ? -16.562 8.492 -15.359 1 46.09 193 TYR B N 1
ATOM 3483 C CA . TYR B 1 193 ? -17.172 7.184 -15.539 1 46.09 193 TYR B CA 1
ATOM 3484 C C . TYR B 1 193 ? -18.656 7.324 -15.883 1 46.09 193 TYR B C 1
ATOM 3486 O O . TYR B 1 193 ? -19.453 7.801 -15.062 1 46.09 193 TYR B O 1
ATOM 3494 N N . MET B 1 194 ? -19.094 6.789 -17.094 1 45.03 194 MET B N 1
ATOM 3495 C CA . MET B 1 194 ? -20.422 6.648 -17.703 1 45.03 194 MET B CA 1
ATOM 3496 C C . MET B 1 194 ? -21.219 7.938 -17.562 1 45.03 194 MET B C 1
ATOM 3498 O O . MET B 1 194 ? -22.438 7.895 -17.359 1 45.03 194 MET B O 1
ATOM 3502 N N . LYS B 1 195 ? -20.578 9.117 -17.781 1 44.25 195 LYS B N 1
ATOM 3503 C CA . LYS B 1 195 ? -21.312 10.383 -17.844 1 44.25 195 LYS B CA 1
ATOM 3504 C C . LYS B 1 195 ? -22.141 10.602 -16.578 1 44.25 195 LYS B C 1
ATOM 3506 O O . LYS B 1 195 ? -23 11.484 -16.547 1 44.25 195 LYS B O 1
ATOM 3511 N N . GLN B 1 196 ? -22.141 9.703 -15.641 1 50.97 196 GLN B N 1
ATOM 3512 C CA . GLN B 1 196 ? -23.016 9.828 -14.469 1 50.97 196 GLN B CA 1
ATOM 3513 C C . GLN B 1 196 ? -22.266 10.484 -13.305 1 50.97 196 GLN B C 1
ATOM 3515 O O . GLN B 1 196 ? -21.031 10.492 -13.281 1 50.97 196 GLN B O 1
ATOM 3520 N N . ASP B 1 197 ? -22.969 11.148 -12.492 1 53.75 197 ASP B N 1
ATOM 3521 C CA . ASP B 1 197 ? -22.562 11.797 -11.25 1 53.75 197 ASP B CA 1
ATOM 3522 C C . ASP B 1 197 ? -21.734 10.852 -10.383 1 53.75 197 ASP B C 1
ATOM 3524 O O . ASP B 1 197 ? -22.203 9.789 -9.984 1 53.75 197 ASP B O 1
ATOM 3528 N N . TYR B 1 198 ? -20.453 10.922 -10.391 1 57.22 198 TYR B N 1
ATOM 3529 C CA . TYR B 1 198 ? -19.469 10.102 -9.703 1 57.22 198 TYR B CA 1
ATOM 3530 C C . TYR B 1 198 ? -19.906 9.805 -8.273 1 57.22 198 TYR B C 1
ATOM 3532 O O . TYR B 1 198 ? -19.781 8.68 -7.797 1 57.22 198 TYR B O 1
ATOM 3540 N N . ALA B 1 199 ? -20.391 10.781 -7.668 1 59.28 199 ALA B N 1
ATOM 3541 C CA . ALA B 1 199 ? -20.797 10.602 -6.277 1 59.28 199 ALA B CA 1
ATOM 3542 C C . ALA B 1 199 ? -21.891 9.539 -6.156 1 59.28 199 ALA B C 1
ATOM 3544 O O . ALA B 1 199 ? -21.953 8.82 -5.152 1 59.28 199 ALA B O 1
ATOM 3545 N N . ALA B 1 200 ? -22.562 9.453 -7.199 1 58.41 200 ALA B N 1
ATOM 3546 C CA . ALA B 1 200 ? -23.703 8.547 -7.176 1 58.41 200 ALA B CA 1
ATOM 3547 C C . ALA B 1 200 ? -23.25 7.09 -7.23 1 58.41 200 ALA B C 1
ATOM 3549 O O . ALA B 1 200 ? -23.984 6.195 -6.797 1 58.41 200 ALA B O 1
ATOM 3550 N N . GLN B 1 201 ? -22.078 6.922 -7.652 1 62.28 201 GLN B N 1
ATOM 3551 C CA . GLN B 1 201 ? -21.594 5.555 -7.812 1 62.28 201 GLN B CA 1
ATOM 3552 C C . GLN B 1 201 ? -20.828 5.09 -6.57 1 62.28 201 GLN B C 1
ATOM 3554 O O . GLN B 1 201 ? -20.547 3.9 -6.422 1 62.28 201 GLN B O 1
ATOM 3559 N N . CYS B 1 202 ? -20.609 6.043 -5.75 1 68.56 202 CYS B N 1
ATOM 3560 C CA . CYS B 1 202 ? -19.859 5.723 -4.543 1 68.56 202 CYS B CA 1
ATOM 3561 C C . CYS B 1 202 ? -20.781 5.301 -3.412 1 68.56 202 CYS B C 1
ATOM 3563 O O . CYS B 1 202 ? -22 5.484 -3.502 1 68.56 202 CYS B O 1
ATOM 3565 N N . ASN B 1 203 ? -20.219 4.633 -2.471 1 70.31 203 ASN B N 1
ATOM 3566 C CA . ASN B 1 203 ? -20.984 4.285 -1.274 1 70.31 203 ASN B CA 1
ATOM 3567 C C . ASN B 1 203 ? -21.656 5.512 -0.657 1 70.31 203 ASN B C 1
ATOM 3569 O O . ASN B 1 203 ? -20.984 6.5 -0.355 1 70.31 203 ASN B O 1
ATOM 3573 N N . PRO B 1 204 ? -22.844 5.477 -0.566 1 70.56 204 PRO B N 1
ATOM 3574 C CA . PRO B 1 204 ? -23.594 6.629 -0.048 1 70.56 204 PRO B CA 1
ATOM 3575 C C . PRO B 1 204 ? -23.047 7.125 1.291 1 70.56 204 PRO B C 1
ATOM 3577 O O . PRO B 1 204 ? -23.125 8.32 1.589 1 70.56 204 PRO B O 1
ATOM 3580 N N . ILE B 1 205 ? -22.469 6.297 2.08 1 67.12 205 ILE B N 1
ATOM 3581 C CA . ILE B 1 205 ? -21.953 6.672 3.393 1 67.12 205 ILE B CA 1
ATOM 3582 C C . ILE B 1 205 ? -20.797 7.664 3.229 1 67.12 205 ILE B C 1
ATOM 3584 O O . ILE B 1 205 ? -20.562 8.5 4.105 1 67.12 205 ILE B O 1
ATOM 3588 N N . LYS B 1 206 ? -20.297 7.629 2.09 1 76.31 206 LYS B N 1
ATOM 3589 C CA . LYS B 1 206 ? -19.109 8.445 1.867 1 76.31 206 LYS B CA 1
ATOM 3590 C C . LYS B 1 206 ? -19.469 9.734 1.129 1 76.31 206 LYS B C 1
ATOM 3592 O O . LYS B 1 206 ? -18.594 10.578 0.889 1 76.31 206 LYS B O 1
ATOM 3597 N N . HIS B 1 207 ? -20.703 9.914 0.833 1 72.38 207 HIS B N 1
ATOM 3598 C CA . HIS B 1 207 ? -21.125 11.086 0.085 1 72.38 207 HIS B CA 1
ATOM 3599 C C . HIS B 1 207 ? -20.812 12.367 0.851 1 72.38 207 HIS B C 1
ATOM 3601 O O . HIS B 1 207 ? -20.469 13.391 0.249 1 72.38 207 HIS B O 1
ATOM 3607 N N . GLY B 1 208 ? -20.984 12.258 2.164 1 72.25 208 GLY B N 1
ATOM 3608 C CA . GLY B 1 208 ? -20.672 13.422 2.98 1 72.25 208 GLY B CA 1
ATOM 3609 C C . GLY B 1 208 ? -19.234 13.875 2.838 1 72.25 208 GLY B C 1
ATOM 3610 O O . GLY B 1 208 ? -18.969 15.07 2.686 1 72.25 208 GLY B O 1
ATOM 3611 N N . ASP B 1 209 ? -18.375 12.945 2.861 1 79.19 209 ASP B N 1
ATOM 3612 C CA . ASP B 1 209 ? -16.953 13.273 2.715 1 79.19 209 ASP B CA 1
ATOM 3613 C C . ASP B 1 209 ? -16.672 13.883 1.344 1 79.19 209 ASP B C 1
ATOM 3615 O O . ASP B 1 209 ? -15.891 14.82 1.229 1 79.19 209 ASP B O 1
ATOM 3619 N N . ILE B 1 210 ? -17.344 13.367 0.355 1 76.81 210 ILE B N 1
ATOM 3620 C CA . ILE B 1 210 ? -17.156 13.844 -1.011 1 76.81 210 ILE B CA 1
ATOM 3621 C C . ILE B 1 210 ? -17.688 15.266 -1.139 1 76.81 210 ILE B C 1
ATOM 3623 O O . ILE B 1 210 ? -17.031 16.141 -1.698 1 76.81 210 ILE B O 1
ATOM 3627 N N . GLN B 1 211 ? -18.812 15.43 -0.622 1 77.5 211 GLN B N 1
ATOM 3628 C CA . GLN B 1 211 ? -19.422 16.75 -0.677 1 77.5 211 GLN B CA 1
ATOM 3629 C C . GLN B 1 211 ? -18.578 17.781 0.079 1 77.5 211 GLN B C 1
ATOM 3631 O O . GLN B 1 211 ? -18.391 18.906 -0.391 1 77.5 211 GLN B O 1
ATOM 3636 N N . LYS B 1 212 ? -18.156 17.406 1.206 1 82.25 212 LYS B N 1
ATOM 3637 C CA . LYS B 1 212 ? -17.297 18.297 1.981 1 82.25 212 LYS B CA 1
ATOM 3638 C C . LYS B 1 212 ? -16.047 18.688 1.192 1 82.25 212 LYS B C 1
ATOM 3640 O O . LYS B 1 212 ? -15.633 19.859 1.197 1 82.25 212 LYS B O 1
ATOM 3645 N N . ALA B 1 213 ? -15.555 17.781 0.557 1 80.75 213 ALA B N 1
ATOM 3646 C CA . ALA B 1 213 ? -14.336 18.031 -0.215 1 80.75 213 ALA B CA 1
ATOM 3647 C C . ALA B 1 213 ? -14.609 19 -1.367 1 80.75 213 ALA B C 1
ATOM 3649 O O . ALA B 1 213 ? -13.734 19.781 -1.738 1 80.75 213 ALA B O 1
ATOM 3650 N N . VAL B 1 214 ? -15.805 18.922 -1.865 1 73.44 214 VAL B N 1
ATOM 3651 C CA . VAL B 1 214 ? -16.188 19.797 -2.973 1 73.44 214 VAL B CA 1
ATOM 3652 C C . VAL B 1 214 ? -16.297 21.234 -2.482 1 73.44 214 VAL B C 1
ATOM 3654 O O . VAL B 1 214 ? -15.945 22.172 -3.199 1 73.44 214 VAL B O 1
ATOM 3657 N N . GLU B 1 215 ? -16.641 21.359 -1.266 1 76.44 215 GLU B N 1
ATOM 3658 C CA . GLU B 1 215 ? -16.906 22.672 -0.705 1 76.44 215 GLU B CA 1
ATOM 3659 C C . GLU B 1 215 ? -15.641 23.328 -0.164 1 76.44 215 GLU B C 1
ATOM 3661 O O . GLU B 1 215 ? -15.57 24.547 -0.017 1 76.44 215 GLU B O 1
ATOM 3666 N N . GLU B 1 216 ? -14.75 22.547 0.152 1 77.06 216 GLU B N 1
ATOM 3667 C CA . GLU B 1 216 ? -13.508 23.047 0.729 1 77.06 216 GLU B CA 1
ATOM 3668 C C . GLU B 1 216 ? -12.578 23.594 -0.353 1 77.06 216 GLU B C 1
ATOM 3670 O O . GLU B 1 216 ? -12.664 23.188 -1.514 1 77.06 216 GLU B O 1
ATOM 3675 N N . ASP B 1 217 ? -11.766 24.578 0.073 1 76.81 217 ASP B N 1
ATOM 3676 C CA . ASP B 1 217 ? -10.75 25.078 -0.854 1 76.81 217 ASP B CA 1
ATOM 3677 C C . ASP B 1 217 ? -9.781 23.969 -1.249 1 76.81 217 ASP B C 1
ATOM 3679 O O . ASP B 1 217 ? -9.359 23.172 -0.403 1 76.81 217 ASP B O 1
ATOM 3683 N N . THR B 1 218 ? -9.562 23.953 -2.506 1 76.62 218 THR B N 1
ATOM 3684 C CA . THR B 1 218 ? -8.594 22.984 -2.992 1 76.62 218 THR B CA 1
ATOM 3685 C C . THR B 1 218 ? -7.176 23.391 -2.596 1 76.62 218 THR B C 1
ATOM 3687 O O . THR B 1 218 ? -6.922 24.547 -2.275 1 76.62 218 THR B O 1
ATOM 3690 N N . LEU B 1 219 ? -6.43 22.391 -2.496 1 77.06 219 LEU B N 1
ATOM 3691 C CA . LEU B 1 219 ? -5.027 22.672 -2.203 1 77.06 219 LEU B CA 1
ATOM 3692 C C . LEU B 1 219 ? -4.457 23.688 -3.199 1 77.06 219 LEU B C 1
ATOM 3694 O O . LEU B 1 219 ? -3.699 24.578 -2.818 1 77.06 219 LEU B O 1
ATOM 3698 N N . PHE B 1 220 ? -4.859 23.578 -4.387 1 69.81 220 PHE B N 1
ATOM 3699 C CA . PHE B 1 220 ? -4.398 24.484 -5.434 1 69.81 220 PHE B CA 1
ATOM 3700 C C . PHE B 1 220 ? -4.82 25.922 -5.133 1 69.81 220 PHE B C 1
ATOM 3702 O O . PHE B 1 220 ? -4.016 26.844 -5.234 1 69.81 220 PHE B O 1
ATOM 3709 N N . GLN B 1 221 ? -6.023 26.047 -4.766 1 72.56 221 GLN B N 1
ATOM 3710 C CA . GLN B 1 221 ? -6.551 27.375 -4.453 1 72.56 221 GLN B CA 1
ATOM 3711 C C . GLN B 1 221 ? -5.828 27.984 -3.258 1 72.56 221 GLN B C 1
ATOM 3713 O O . GLN B 1 221 ? -5.508 29.172 -3.262 1 72.56 221 GLN B O 1
ATOM 3718 N N . LEU B 1 222 ? -5.547 27.172 -2.373 1 71.88 222 LEU B N 1
ATOM 3719 C CA . LEU B 1 222 ? -4.918 27.656 -1.15 1 71.88 222 LEU B CA 1
ATOM 3720 C C . LEU B 1 222 ? -3.471 28.062 -1.41 1 71.88 222 LEU B C 1
ATOM 3722 O O . LEU B 1 222 ? -3.021 29.109 -0.936 1 71.88 222 LEU B O 1
ATOM 3726 N N . VAL B 1 223 ? -2.828 27.344 -2.174 1 69.19 223 VAL B N 1
ATOM 3727 C CA . VAL B 1 223 ? -1.419 27.625 -2.441 1 69.19 223 VAL B CA 1
ATOM 3728 C C . VAL B 1 223 ? -1.294 28.844 -3.344 1 69.19 223 VAL B C 1
ATOM 3730 O O . VAL B 1 223 ? -0.356 29.641 -3.205 1 69.19 223 VAL B O 1
ATOM 3733 N N . GLU B 1 224 ? -2.217 28.969 -4.215 1 66.38 224 GLU B N 1
ATOM 3734 C CA . GLU B 1 224 ? -2.217 30.156 -5.078 1 66.38 224 GLU B CA 1
ATOM 3735 C C . GLU B 1 224 ? -2.422 31.422 -4.266 1 66.38 224 GLU B C 1
ATOM 3737 O O . GLU B 1 224 ? -1.775 32.438 -4.523 1 66.38 224 GLU B O 1
ATOM 3742 N N . VAL B 1 225 ? -3.326 31.359 -3.377 1 65.25 225 VAL B N 1
ATOM 3743 C CA . VAL B 1 225 ? -3.613 32.5 -2.535 1 65.25 225 VAL B CA 1
ATOM 3744 C C . VAL B 1 225 ? -2.387 32.844 -1.693 1 65.25 225 VAL B C 1
ATOM 3746 O O . VAL B 1 225 ? -2.025 34.031 -1.562 1 65.25 225 VAL B O 1
ATOM 3749 N N . TRP B 1 226 ? -1.748 31.844 -1.227 1 62.97 226 TRP B N 1
ATOM 3750 C CA . TRP B 1 226 ? -0.613 32.094 -0.342 1 62.97 226 TRP B CA 1
ATOM 3751 C C . TRP B 1 226 ? 0.656 32.344 -1.145 1 62.97 226 TRP B C 1
ATOM 3753 O O . TRP B 1 226 ? 1.521 33.125 -0.715 1 62.97 226 TRP B O 1
ATOM 3763 N N . GLY B 1 227 ? 0.781 31.578 -2.207 1 58.12 227 GLY B N 1
ATOM 3764 C CA . GLY B 1 227 ? 1.896 31.922 -3.08 1 58.12 227 GLY B CA 1
ATOM 3765 C C . GLY B 1 227 ? 1.849 33.344 -3.592 1 58.12 227 GLY B C 1
ATOM 3766 O O . GLY B 1 227 ? 2.889 33.938 -3.863 1 58.12 227 GLY B O 1
ATOM 3767 N N . ALA B 1 228 ? 0.663 33.844 -3.729 1 48.44 228 ALA B N 1
ATOM 3768 C CA . ALA B 1 228 ? 0.496 35.25 -4.141 1 48.44 228 ALA B CA 1
ATOM 3769 C C . ALA B 1 228 ? 0.852 36.188 -3.006 1 48.44 228 ALA B C 1
ATOM 3771 O O . ALA B 1 228 ? 1.135 37.375 -3.244 1 48.44 228 ALA B O 1
ATOM 3772 N N . ILE B 1 229 ? 0.682 35.719 -1.818 1 44.12 229 ILE B N 1
ATOM 3773 C CA . ILE B 1 229 ? 0.948 36.625 -0.684 1 44.12 229 ILE B CA 1
ATOM 3774 C C . ILE B 1 229 ? 2.455 36.75 -0.47 1 44.12 229 ILE B C 1
ATOM 3776 O O . ILE B 1 229 ? 2.945 37.781 -0.066 1 44.12 229 ILE B O 1
ATOM 3780 N N . PHE B 1 230 ? 3.133 35.625 -0.744 1 41.69 230 PHE B N 1
ATOM 3781 C CA . PHE B 1 230 ? 4.57 35.812 -0.568 1 41.69 230 PHE B CA 1
ATOM 3782 C C . PHE B 1 230 ? 5.246 36.125 -1.896 1 41.69 230 PHE B C 1
ATOM 3784 O O . PHE B 1 230 ? 4.809 35.656 -2.951 1 41.69 230 PHE B O 1
#

Foldseek 3Di:
DPPPCPPPDPVVVVVVVVVVVVVVVVVVVVVVVCVVVVVVVVVVVVVPDDDDDDPPPPDDPCVVVVVVVLVVVQDQQQVVVVDDQPCSSVVSVLLSVVLVLLVVLLVLLVVLQVQLPDPPRDPVCVVVNVVSVVVSVVSVVVNVVSVVVVVVDDPVSCVVCVVVCPPDDPLQDLSVLLSCLQQPPDPVRDDCDPVDDSLVSYDVVSSVSNVVSNPDDHSVRSCVVVVVVD/DPPPCPPPDPVVVVVVVVVVVVVVVVVVVVVVVCVVVVVVVVVCVPVPDDDDDDPPPPDDPCVVVVPVVLVVVQDQQQVVVVDDQPCSSVVSVLLSVVLVLLVVLLVLLVVLQVQLPDPPRDVVCVVVSVVSVVVSVVSVVVNVVSVVVVVVDDPVSCVVCVVVCPPDDPLQDLSVLLSCLQQPPDPVRDDCDPVDDSLVSYDVVSSVSNVVSNPDDHSVRSCVVVVVVD

Radius of gyration: 24.22 Å; Cα contacts (8 Å, |Δi|>4): 443; chains: 2; bounding box: 68×85×66 Å

InterPro domains:
  IPR004981 Tryptophan 2,3-dioxygenase [PF03301] (49-226)
  IPR004981 Tryptophan 2,3-dioxygenase [PTHR10138] (37-226)
  IPR037217 Tryptophan/Indoleamine 2,3-dioxygenase-like [SSF140959] (60-228)

Nearest PDB structures (foldseek):
  8vtq-assembly1_A  TM=9.302E-01  e=6.667E-12  Homo sapiens
  8vtq-assembly1_C  TM=9.305E-01  e=7.388E-12  Homo sapiens
  8vug-assembly1_A  TM=9.306E-01  e=9.074E-12  Homo sapiens
  8vug-assembly1_C  TM=9.302E-01  e=1.006E-11  Homo sapiens
  4hka-assembly1_A  TM=9.070E-01  e=2.194E-10  Drosophila melanogaster

Organism: Strongylocentrotus purpuratus (NCBI:txid7668)